Protein AF-A0A8T0E1K4-F1 (afdb_monomer)

Organism: Argiope bruennichi (NCBI:txid94029)

Secondary structure (DSSP, 8-state):
-HHHHHHHHHTT-SS--SSSSTTHHHHHHHTTS---HHHHHHHHHHHHHHHHHHHHHHHHHTTS----HHHHHHHHHHHHHHS---EEEE-TTT--EEEESS-SSGGGS-TT--GGG-B-TTSPBP-TTSPPPP-TT---S--TT-EEEEE-TTS-EEEEEE---TTT--SEEEETTEEEEEEEE-SSS-EEEEEEGGGEEETTSPP-PPTTSGGGGGG-TTHHHHHHHHHHHHHHHTS-HHHHHHHHSHHHH--S----THHHHTTT-------------------------PPP---------------S--HHHHHHHHHHHTT-HHHHHHHHHHHHTTT--TTHHHHHHHHHHS-HHHHHHHHHHHHHHHHH-GGGGGGTTHHHHHHHHHHHHHHTTTT--

Nearest PDB structures (foldseek):
  6ue6-assembly3_C  TM=8.561E-01  e=1.168E-07  Homo sapiens
  6ue6-assembly7_G  TM=8.136E-01  e=2.019E-07  Homo sapiens
  7mdn-assembly1_D  TM=8.195E-01  e=4.588E-07  Homo sapiens
  7mdn-assembly1_E  TM=8.262E-01  e=6.033E-07  Homo sapiens
  7vln-assembly3_C  TM=8.062E-01  e=7.083E-06  Homo sapiens

Radius of gyration: 28.24 Å; Cα contacts (8 Å, |Δi|>4): 412; chains: 1; bounding box: 78×49×78 Å

Structure (mmCIF, N/CA/C/O backbone):
data_AF-A0A8T0E1K4-F1
#
_entry.id   AF-A0A8T0E1K4-F1
#
loop_
_atom_site.group_PDB
_atom_site.id
_atom_site.type_symbol
_atom_site.label_atom_id
_atom_site.label_alt_id
_atom_site.label_comp_id
_atom_site.label_asym_id
_atom_site.label_entity_id
_atom_site.label_seq_id
_atom_site.pdbx_PDB_ins_code
_atom_site.Cartn_x
_atom_site.Cartn_y
_atom_site.Cartn_z
_atom_site.occupancy
_atom_site.B_iso_or_equiv
_atom_site.auth_seq_id
_atom_site.auth_comp_id
_atom_site.auth_asym_id
_atom_site.auth_atom_id
_atom_site.pdbx_PDB_model_num
ATOM 1 N N . MET A 1 1 ? 43.995 12.937 33.879 1.00 37.16 1 MET A N 1
ATOM 2 C CA . MET A 1 1 ? 43.148 11.732 33.716 1.00 37.16 1 MET A CA 1
ATOM 3 C C . MET A 1 1 ? 41.653 12.030 33.859 1.00 37.16 1 MET A C 1
ATOM 5 O O . MET A 1 1 ? 40.926 11.685 32.944 1.00 37.16 1 MET A O 1
ATOM 9 N N . ALA A 1 2 ? 41.189 12.766 34.880 1.00 37.34 2 ALA A N 1
ATOM 10 C CA . ALA A 1 2 ? 39.758 13.097 35.038 1.00 37.34 2 ALA A CA 1
ATOM 11 C C . ALA A 1 2 ? 39.136 13.941 33.895 1.00 37.34 2 ALA A C 1
ATOM 13 O O . ALA A 1 2 ? 37.982 13.732 33.535 1.00 37.34 2 ALA A O 1
ATOM 14 N N . PHE A 1 3 ? 39.899 14.843 33.265 1.00 32.06 3 PHE A N 1
ATOM 15 C CA . PHE A 1 3 ? 39.413 15.660 32.136 1.00 32.06 3 PHE A CA 1
ATOM 16 C C . PHE A 1 3 ? 39.211 14.850 30.842 1.00 32.06 3 PHE A C 1
ATOM 18 O O . PHE A 1 3 ? 38.316 15.137 30.053 1.00 32.06 3 PHE A O 1
ATOM 25 N N . HIS A 1 4 ? 40.009 13.794 30.654 1.00 34.75 4 HIS A N 1
ATOM 26 C CA . HIS A 1 4 ? 39.915 12.900 29.497 1.00 34.75 4 HIS A CA 1
ATOM 27 C C . HIS A 1 4 ? 38.721 11.941 29.633 1.00 34.75 4 HIS A C 1
ATOM 29 O O . HIS A 1 4 ? 38.053 11.639 28.650 1.00 34.75 4 HIS A O 1
ATOM 35 N N . SER A 1 5 ? 38.400 11.531 30.866 1.00 40.78 5 SER A N 1
ATOM 36 C CA . SER A 1 5 ? 37.184 10.775 31.181 1.00 40.78 5 SER A CA 1
ATOM 37 C C . SER A 1 5 ? 35.916 11.622 31.017 1.00 40.78 5 SER A C 1
ATOM 39 O O . SER A 1 5 ? 34.909 11.113 30.540 1.00 40.78 5 SER A O 1
ATOM 41 N N . LEU A 1 6 ? 35.966 12.923 31.335 1.00 38.34 6 LEU A N 1
ATOM 42 C CA . LEU A 1 6 ? 34.834 13.837 31.136 1.00 38.34 6 LEU A CA 1
ATOM 43 C C . LEU A 1 6 ? 34.570 14.123 29.645 1.00 38.34 6 LEU A C 1
ATOM 45 O O . LEU A 1 6 ? 33.418 14.160 29.224 1.00 38.34 6 LEU A O 1
ATOM 49 N N . LEU A 1 7 ? 35.624 14.259 28.831 1.00 36.53 7 LEU A N 1
ATOM 50 C CA . LEU A 1 7 ? 35.507 14.429 27.376 1.00 36.53 7 LEU A CA 1
ATOM 51 C C . LEU A 1 7 ? 34.984 13.168 26.665 1.00 36.53 7 LEU A C 1
ATOM 53 O O . LEU A 1 7 ? 34.209 13.300 25.724 1.00 36.53 7 LEU A O 1
ATOM 57 N N . LEU A 1 8 ? 35.327 11.967 27.148 1.00 38.50 8 LEU A N 1
ATOM 58 C CA . LEU A 1 8 ? 34.761 10.704 26.647 1.00 38.50 8 LEU A CA 1
ATOM 59 C C . LEU A 1 8 ? 33.277 10.539 27.005 1.00 38.50 8 LEU A C 1
ATOM 61 O O . LEU A 1 8 ? 32.507 10.021 26.204 1.00 38.50 8 LEU A O 1
ATOM 65 N N . ILE A 1 9 ? 32.853 11.024 28.177 1.00 42.34 9 ILE A N 1
ATOM 66 C CA . ILE A 1 9 ? 31.432 11.052 28.551 1.00 42.34 9 ILE A CA 1
ATOM 67 C C . ILE A 1 9 ? 30.673 12.057 27.674 1.00 42.34 9 ILE A C 1
ATOM 69 O O . ILE A 1 9 ? 29.589 11.744 27.197 1.00 42.34 9 ILE A O 1
ATOM 73 N N . ILE A 1 10 ? 31.251 13.230 27.389 1.00 39.12 10 ILE A N 1
ATOM 74 C CA . ILE A 1 10 ? 30.621 14.243 26.526 1.00 39.12 10 ILE A CA 1
ATOM 75 C C . ILE A 1 10 ? 30.566 13.787 25.058 1.00 39.12 10 ILE A C 1
ATOM 77 O O . ILE A 1 10 ? 29.562 14.042 24.400 1.00 39.12 10 ILE A O 1
ATOM 81 N N . SER A 1 11 ? 31.559 13.042 24.553 1.00 34.44 11 SER A N 1
ATOM 82 C CA . SER A 1 11 ? 31.514 12.479 23.190 1.00 34.44 11 SER A CA 1
ATOM 83 C C . SER A 1 11 ? 30.584 11.264 23.040 1.00 34.44 11 SER A C 1
ATOM 85 O O . SER A 1 11 ? 30.378 10.796 21.924 1.00 34.44 11 SER A O 1
ATOM 87 N N . HIS A 1 12 ? 30.042 10.730 24.140 1.00 36.38 12 HIS A N 1
ATOM 88 C CA . HIS A 1 12 ? 28.999 9.695 24.137 1.00 36.38 12 HIS A CA 1
ATOM 89 C C . HIS A 1 12 ? 27.598 10.250 24.416 1.00 36.38 12 HIS A C 1
ATOM 91 O O . HIS A 1 12 ? 26.616 9.519 24.306 1.00 36.38 12 HIS A O 1
ATOM 97 N N . ILE A 1 13 ? 27.480 11.549 24.708 1.00 39.28 13 ILE A N 1
ATOM 98 C CA . ILE A 1 13 ? 26.204 12.267 24.717 1.00 39.28 13 ILE A CA 1
ATOM 99 C C . ILE A 1 13 ? 25.942 12.740 23.286 1.00 39.28 13 ILE A C 1
ATOM 101 O O . ILE A 1 13 ? 25.934 13.927 22.979 1.00 39.28 13 ILE A O 1
ATOM 105 N N . ASP A 1 14 ? 25.731 11.778 22.395 1.00 37.91 14 ASP A N 1
ATOM 106 C CA . ASP A 1 14 ? 24.978 12.011 21.175 1.00 37.91 14 ASP A CA 1
ATOM 107 C C . ASP A 1 14 ? 23.870 10.956 21.123 1.00 37.91 14 ASP A C 1
ATOM 109 O O . ASP A 1 14 ? 24.116 9.752 21.119 1.00 37.91 14 ASP A O 1
ATOM 113 N N . ASN A 1 15 ? 22.631 11.444 21.195 1.00 40.44 15 ASN A N 1
ATOM 114 C CA . ASN A 1 15 ? 21.375 10.695 21.157 1.00 40.44 15 ASN A CA 1
ATOM 115 C C . ASN A 1 15 ? 21.223 9.506 22.126 1.00 40.44 15 ASN A C 1
ATOM 117 O O . ASN A 1 15 ? 21.290 8.353 21.709 1.00 40.44 15 ASN A O 1
ATOM 121 N N . LYS A 1 16 ? 20.851 9.787 23.385 1.00 36.00 16 LYS A N 1
ATOM 122 C CA . LYS A 1 16 ? 19.774 9.073 24.116 1.00 36.00 16 LYS A CA 1
ATOM 123 C C . LYS A 1 16 ? 19.529 9.707 25.488 1.00 36.00 16 LYS A C 1
ATOM 125 O O . LYS A 1 16 ? 20.295 9.566 26.434 1.00 36.00 16 LYS A O 1
ATOM 130 N N . GLN A 1 17 ? 18.437 10.452 25.552 1.00 47.03 17 GLN A N 1
ATOM 131 C CA . GLN A 1 17 ? 17.862 11.055 26.749 1.00 47.03 17 GLN A CA 1
ATOM 132 C C . GLN A 1 17 ? 17.084 10.018 27.571 1.00 47.03 17 GLN A C 1
ATOM 134 O O . GLN A 1 17 ? 16.591 9.057 26.995 1.00 47.03 17 GLN A O 1
ATOM 139 N N . LEU A 1 18 ? 16.914 10.289 28.875 1.00 38.06 18 LEU A N 1
ATOM 140 C CA . LEU A 1 18 ? 15.966 9.677 29.837 1.00 38.06 18 LE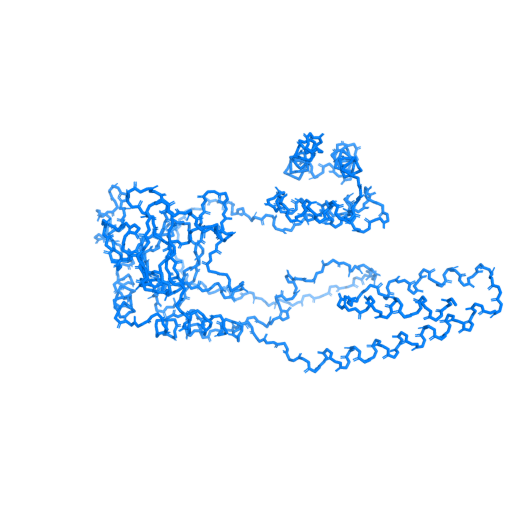U A CA 1
ATOM 141 C C . LEU A 1 18 ? 16.388 8.565 30.823 1.00 38.06 18 LEU A C 1
ATOM 143 O O . LEU A 1 18 ? 15.548 8.181 31.626 1.00 38.06 18 LEU A O 1
ATOM 147 N N . HIS A 1 19 ? 17.654 8.148 30.946 1.00 35.81 19 HIS A N 1
ATOM 148 C CA . HIS A 1 19 ? 18.043 7.206 32.031 1.00 35.81 19 HIS A CA 1
ATOM 149 C C . HIS A 1 19 ? 18.810 7.811 33.224 1.00 35.81 19 HIS A C 1
ATOM 151 O O . HIS A 1 19 ? 19.174 7.092 34.154 1.00 35.81 19 HIS A O 1
ATOM 157 N N . PHE A 1 20 ? 19.022 9.132 33.265 1.00 38.62 20 PHE A N 1
ATOM 158 C CA . PHE A 1 20 ? 19.780 9.759 34.362 1.00 38.62 20 PHE A CA 1
ATOM 159 C C . PHE A 1 20 ? 18.946 10.011 35.637 1.00 38.62 20 PHE A C 1
ATOM 161 O O . PHE A 1 20 ? 19.498 10.160 36.724 1.00 38.62 20 PHE A O 1
ATOM 168 N N . VAL A 1 21 ? 17.610 10.018 35.538 1.00 38.44 21 VAL A N 1
ATOM 169 C CA . VAL A 1 21 ? 16.721 10.393 36.658 1.00 38.44 21 VAL A CA 1
ATOM 170 C C . V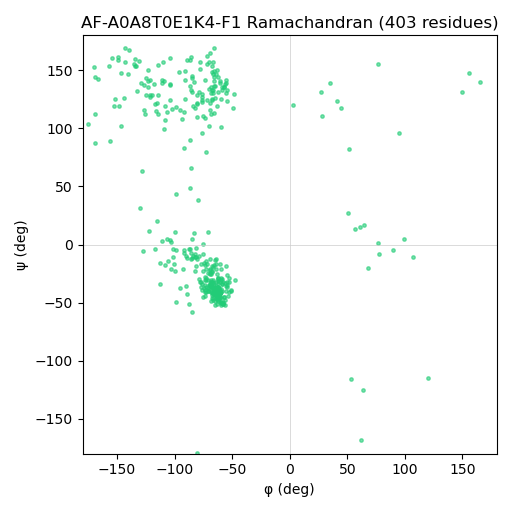AL A 1 21 ? 16.565 9.261 37.683 1.00 38.44 21 VAL A C 1
ATOM 172 O O . VAL A 1 21 ? 16.510 9.524 38.882 1.00 38.44 21 VAL A O 1
ATOM 175 N N . TYR A 1 22 ? 16.605 7.999 37.249 1.00 33.53 22 TYR A N 1
ATOM 176 C CA . TYR A 1 22 ? 16.406 6.847 38.138 1.00 33.53 22 TYR A CA 1
ATOM 177 C C . TYR A 1 22 ? 17.595 6.534 39.057 1.00 33.53 22 TYR A C 1
ATOM 179 O O . TYR A 1 22 ? 17.442 5.847 40.064 1.00 33.53 22 TYR A O 1
ATOM 187 N N . ASN A 1 23 ? 18.777 7.082 38.767 1.00 40.28 23 ASN A N 1
ATOM 188 C CA . ASN A 1 23 ? 19.958 6.830 39.586 1.00 40.28 23 ASN A CA 1
ATOM 189 C C . ASN A 1 23 ? 20.022 7.721 40.838 1.00 40.28 23 ASN A C 1
ATOM 191 O O . ASN A 1 23 ? 20.627 7.333 41.832 1.00 40.28 23 ASN A O 1
ATOM 195 N N . VAL A 1 24 ? 19.349 8.877 40.869 1.00 45.12 24 VAL A N 1
ATOM 196 C CA . VAL A 1 24 ? 19.449 9.834 41.993 1.00 45.12 24 VAL A CA 1
ATOM 197 C C . VAL A 1 24 ? 19.018 9.217 43.336 1.00 45.12 24 VAL A C 1
ATOM 199 O O . VAL A 1 24 ? 19.556 9.582 44.382 1.00 45.12 24 VAL A O 1
ATOM 202 N N . GLN A 1 25 ? 18.113 8.233 43.323 1.00 43.25 25 GLN A N 1
ATOM 203 C CA . GLN A 1 25 ? 17.665 7.541 44.534 1.00 43.25 25 GLN A CA 1
ATOM 204 C C . GLN A 1 25 ? 18.688 6.502 45.047 1.00 43.25 25 GLN A C 1
ATOM 206 O O . GLN A 1 25 ? 18.845 6.365 46.257 1.00 43.25 25 GLN A O 1
ATOM 211 N N . MET A 1 26 ? 19.455 5.856 44.157 1.00 42.22 26 MET A N 1
ATOM 212 C CA . MET A 1 26 ? 20.562 4.944 44.510 1.00 42.22 26 MET A CA 1
ATOM 213 C C . MET A 1 26 ? 21.804 5.683 45.033 1.00 42.22 26 MET A C 1
ATOM 215 O O . MET A 1 26 ? 22.534 5.180 45.890 1.00 42.22 26 MET A O 1
ATOM 219 N N . TRP A 1 27 ? 22.038 6.913 44.573 1.00 44.34 27 TRP A N 1
ATOM 220 C CA . TRP A 1 27 ? 23.153 7.729 45.066 1.00 44.34 27 TRP A CA 1
ATOM 221 C C . TRP A 1 27 ? 22.891 8.324 46.460 1.00 44.34 27 TRP A C 1
ATOM 223 O O . TRP A 1 27 ? 23.839 8.579 47.202 1.00 44.34 27 TRP A O 1
ATOM 233 N N . LYS A 1 28 ? 21.622 8.465 46.879 1.00 45.69 28 LYS A N 1
ATOM 234 C CA . LYS A 1 28 ? 21.273 8.853 48.261 1.00 45.69 28 LYS A CA 1
ATOM 235 C C . LYS A 1 28 ? 21.675 7.791 49.284 1.00 45.69 28 LYS A C 1
ATOM 237 O O . LYS A 1 28 ? 22.112 8.148 50.372 1.00 45.69 28 LYS A O 1
ATOM 242 N N . THR A 1 29 ? 21.598 6.508 48.929 1.00 47.41 29 THR A N 1
ATOM 243 C CA . THR A 1 29 ? 22.056 5.409 49.794 1.00 47.41 29 THR A CA 1
ATOM 244 C C . THR A 1 29 ? 23.581 5.325 49.890 1.00 47.41 29 THR A C 1
ATOM 246 O O . THR A 1 29 ? 24.103 5.007 50.955 1.00 47.41 29 THR A O 1
ATOM 249 N N . PHE A 1 30 ? 24.311 5.721 48.841 1.00 45.16 30 PHE A N 1
ATOM 250 C CA . PHE A 1 30 ? 25.779 5.813 48.869 1.00 45.16 30 PHE A CA 1
ATOM 251 C C . PHE A 1 30 ? 26.309 6.992 49.703 1.00 45.16 30 PHE A C 1
ATOM 253 O O . PHE A 1 30 ? 27.444 6.962 50.165 1.00 45.16 30 PHE A O 1
ATOM 260 N N . LEU A 1 31 ? 25.488 8.017 49.949 1.00 47.16 31 LEU A N 1
ATOM 261 C CA . LEU A 1 31 ? 25.841 9.175 50.779 1.00 47.16 31 LEU A CA 1
ATOM 262 C C . LEU A 1 31 ? 25.719 8.916 52.293 1.00 47.16 31 LEU A C 1
ATOM 264 O O . LEU A 1 31 ? 26.209 9.725 53.082 1.00 47.16 31 LEU A O 1
ATOM 268 N N . ILE A 1 32 ? 25.084 7.809 52.697 1.00 52.84 32 ILE A N 1
ATOM 269 C CA . ILE A 1 32 ? 24.836 7.462 54.108 1.00 52.84 32 ILE A CA 1
ATOM 270 C C . ILE A 1 32 ? 25.953 6.571 54.684 1.00 52.84 32 ILE A C 1
ATOM 272 O O . ILE A 1 32 ? 26.177 6.576 55.893 1.00 52.84 32 ILE A O 1
ATOM 276 N N . LEU A 1 33 ? 26.723 5.877 53.842 1.00 49.16 33 LEU A N 1
ATOM 277 C CA . LEU A 1 33 ? 27.880 5.083 54.265 1.00 49.16 33 LEU A CA 1
ATOM 278 C C . LEU A 1 33 ? 29.161 5.793 53.823 1.00 49.16 33 LEU A C 1
ATOM 280 O O . LEU A 1 33 ? 29.465 5.907 52.642 1.00 49.16 33 LEU A O 1
ATOM 284 N N . GLY A 1 34 ? 29.848 6.373 54.804 1.00 54.69 34 GLY A N 1
ATOM 285 C CA . GLY A 1 34 ? 30.804 7.453 54.609 1.00 54.69 34 GLY A CA 1
ATOM 286 C C . GLY A 1 34 ? 31.983 7.155 53.685 1.00 54.69 34 GLY A C 1
ATOM 287 O O . GLY A 1 34 ? 32.699 6.174 53.850 1.00 54.69 34 GLY A O 1
ATOM 288 N N . THR A 1 35 ? 32.270 8.119 52.811 1.00 50.88 35 THR A N 1
ATOM 289 C CA . THR A 1 35 ? 33.585 8.309 52.190 1.00 50.88 35 THR A CA 1
ATOM 290 C C . THR A 1 35 ? 33.861 9.806 52.016 1.00 50.88 35 THR A C 1
ATOM 292 O O . THR A 1 35 ? 33.034 10.508 51.444 1.00 50.88 35 THR A O 1
ATOM 295 N N . SER A 1 36 ? 35.009 10.258 52.541 1.00 57.66 36 SER A N 1
ATOM 296 C CA . SER A 1 36 ? 35.778 11.503 52.310 1.00 57.66 36 SER A CA 1
ATOM 297 C C . SER A 1 36 ? 35.062 12.794 51.852 1.00 57.66 36 SER A C 1
ATOM 299 O O . SER A 1 36 ? 34.375 12.843 50.835 1.00 57.66 36 SER A O 1
ATOM 301 N N . PHE A 1 37 ? 35.365 13.902 52.542 1.00 52.97 37 PHE A N 1
ATOM 302 C CA . PHE A 1 37 ? 34.911 15.279 52.271 1.00 52.97 37 PHE A CA 1
ATOM 303 C C . PHE A 1 37 ? 35.053 15.713 50.792 1.00 52.97 37 PHE A C 1
ATOM 305 O O . PHE A 1 37 ? 34.210 16.447 50.284 1.00 52.97 37 PHE A O 1
ATOM 312 N N . PHE A 1 38 ? 36.050 15.184 50.074 1.00 50.12 38 PHE A N 1
ATOM 313 C CA . PHE A 1 38 ? 36.310 15.483 48.659 1.00 50.12 38 PHE A CA 1
ATOM 314 C C . PHE A 1 38 ? 35.263 14.931 47.674 1.00 50.12 38 PHE A C 1
ATOM 316 O O . PHE A 1 38 ? 35.097 15.477 46.586 1.00 50.12 38 PHE A O 1
ATOM 323 N N . LEU A 1 39 ? 34.525 13.877 48.033 1.00 53.75 39 LEU A N 1
ATOM 324 C CA . LEU A 1 39 ? 33.498 13.302 47.155 1.00 53.75 39 LEU A CA 1
ATOM 325 C C . LEU A 1 39 ? 32.203 14.132 47.168 1.00 53.75 39 LEU A C 1
ATOM 327 O O . LEU A 1 39 ? 31.517 14.214 46.152 1.00 53.75 39 LEU A O 1
ATOM 331 N N . LYS A 1 40 ? 31.888 14.814 48.279 1.00 55.75 40 LYS A N 1
ATOM 332 C CA . LYS A 1 40 ? 30.648 15.600 48.423 1.00 55.75 40 LYS A CA 1
ATOM 333 C C . LYS A 1 40 ? 30.585 16.811 47.487 1.00 55.75 40 LYS A C 1
ATOM 335 O O . LYS A 1 40 ? 29.539 17.049 46.886 1.00 55.75 40 LYS A O 1
ATOM 340 N N . GLU A 1 41 ? 31.683 17.549 47.329 1.00 61.59 41 GLU A N 1
ATOM 341 C CA . GLU A 1 41 ? 31.726 18.694 46.406 1.00 61.59 41 GLU A CA 1
ATOM 342 C C . GLU A 1 41 ? 31.639 18.251 44.942 1.00 61.59 41 GLU A C 1
ATOM 344 O O . GLU A 1 41 ? 30.938 18.871 44.140 1.00 61.59 41 GLU A O 1
ATOM 349 N N . TYR A 1 42 ? 32.263 17.116 44.614 1.00 65.50 42 TYR A N 1
ATOM 350 C CA . TYR A 1 42 ? 32.216 16.528 43.279 1.00 65.50 42 TYR A CA 1
ATOM 351 C C . TYR A 1 42 ? 30.792 16.085 42.893 1.00 65.50 42 TYR A C 1
ATOM 353 O O . TYR A 1 42 ? 30.317 16.402 41.801 1.00 65.50 42 TYR A O 1
ATOM 361 N N . PHE A 1 43 ? 30.061 15.438 43.810 1.00 65.00 43 PHE A N 1
ATOM 362 C CA . PHE A 1 43 ? 28.659 15.065 43.581 1.00 65.00 43 PHE A CA 1
ATOM 363 C C . PHE A 1 43 ? 27.723 16.273 43.488 1.00 65.00 43 PHE A C 1
ATOM 365 O O . PHE A 1 43 ? 26.810 16.267 42.663 1.00 65.00 43 PHE A O 1
ATOM 372 N N . SER A 1 44 ? 27.967 17.322 44.278 1.00 71.50 44 SER A N 1
ATOM 373 C CA . SER A 1 44 ? 27.199 18.571 44.206 1.00 71.50 44 SER A CA 1
ATOM 374 C C . SER A 1 44 ? 27.344 19.249 42.838 1.00 71.50 44 SER A C 1
ATOM 376 O O . SER A 1 44 ? 26.347 19.605 42.207 1.00 71.50 44 SER A O 1
ATOM 378 N N . ALA A 1 45 ? 28.574 19.343 42.321 1.00 74.62 45 ALA A N 1
ATOM 379 C CA . ALA A 1 45 ? 28.843 19.930 41.011 1.00 74.62 45 ALA A CA 1
ATOM 380 C C . ALA A 1 45 ? 28.184 19.139 39.866 1.00 74.62 45 ALA A C 1
ATOM 382 O O . ALA A 1 45 ? 27.570 19.737 38.981 1.00 74.62 45 ALA A O 1
ATOM 383 N N . ILE A 1 46 ? 28.244 17.802 39.907 1.00 72.81 46 ILE A N 1
ATOM 384 C CA . ILE A 1 46 ? 27.568 16.937 38.924 1.00 72.81 46 ILE A CA 1
ATOM 385 C C . ILE A 1 46 ? 26.049 17.122 38.990 1.00 72.81 46 ILE A C 1
ATOM 387 O O . ILE A 1 46 ? 25.396 17.218 37.950 1.00 72.81 46 ILE A O 1
ATOM 391 N N . TRP A 1 47 ? 25.480 17.216 40.194 1.00 76.81 47 TRP A N 1
ATOM 392 C CA . TRP A 1 47 ? 24.043 17.406 40.383 1.00 76.81 47 TRP A CA 1
ATOM 393 C C . TRP A 1 47 ? 23.556 18.745 39.812 1.00 76.81 47 TRP A C 1
ATOM 395 O O . TRP A 1 47 ? 22.582 18.768 39.059 1.00 76.81 47 TRP A O 1
ATOM 405 N N . LEU A 1 48 ? 24.269 19.844 40.078 1.00 81.25 48 LEU A N 1
ATOM 406 C CA . LEU A 1 48 ? 23.976 21.162 39.500 1.00 81.25 48 LEU A CA 1
ATOM 407 C C . LEU A 1 48 ? 24.095 21.166 37.970 1.00 81.25 48 LEU A C 1
ATOM 409 O O . LEU A 1 48 ? 23.222 21.707 37.289 1.00 81.25 48 LEU A O 1
ATOM 413 N N . LEU A 1 49 ? 25.125 20.517 37.418 1.00 75.69 49 LEU A N 1
ATOM 414 C CA . LEU A 1 49 ? 25.288 20.390 35.969 1.00 75.69 49 LEU A CA 1
ATOM 415 C C . LEU A 1 49 ? 24.110 19.623 35.343 1.00 75.69 49 LEU A C 1
ATOM 417 O O . LEU A 1 49 ? 23.564 20.046 34.325 1.00 75.69 49 LEU A O 1
ATOM 421 N N . CYS A 1 50 ? 23.661 18.543 35.991 1.00 68.56 50 CYS A N 1
ATOM 422 C CA . CYS A 1 50 ? 22.509 17.761 35.544 1.00 68.56 50 CYS A CA 1
ATOM 423 C C . CYS A 1 50 ? 21.209 18.571 35.574 1.00 68.56 50 CYS A C 1
ATOM 425 O O . CYS A 1 50 ? 20.430 18.488 34.629 1.00 68.56 50 CYS A O 1
ATOM 427 N N . GLN A 1 51 ? 20.987 19.396 36.603 1.00 78.75 51 GLN A N 1
ATOM 428 C CA . GLN A 1 51 ? 19.814 20.278 36.677 1.00 78.75 51 GLN A CA 1
ATOM 429 C C . GLN A 1 51 ? 19.789 21.304 35.533 1.00 78.75 51 GLN A C 1
ATOM 431 O O . GLN A 1 51 ? 18.748 21.525 34.914 1.00 78.75 51 GLN A O 1
ATOM 436 N N . VAL A 1 52 ? 20.940 21.896 35.200 1.00 81.69 52 VAL A N 1
ATOM 437 C CA . VAL A 1 52 ? 21.057 22.858 34.089 1.00 81.69 52 VAL A CA 1
ATOM 438 C C . VAL A 1 52 ? 20.815 22.184 32.735 1.00 81.69 52 VAL A C 1
ATOM 440 O O . VAL A 1 52 ? 20.116 22.740 31.883 1.00 81.69 52 VAL A O 1
ATOM 443 N N . ILE A 1 53 ? 21.355 20.978 32.545 1.00 72.31 53 ILE A N 1
ATOM 444 C CA . ILE A 1 53 ? 21.169 20.182 31.328 1.00 72.31 53 ILE A CA 1
ATOM 445 C C . ILE A 1 53 ? 19.694 19.785 31.170 1.00 72.31 53 ILE A C 1
ATOM 447 O O . ILE A 1 53 ? 19.111 20.054 30.121 1.00 72.31 53 ILE A O 1
ATOM 451 N N . LEU A 1 54 ? 19.058 19.256 32.222 1.00 69.38 54 LEU A N 1
ATOM 452 C CA . LEU A 1 54 ? 17.636 18.894 32.220 1.00 69.38 54 LEU A CA 1
ATOM 453 C C . LEU A 1 54 ? 16.744 20.092 31.880 1.00 69.38 54 LEU A C 1
ATOM 455 O O . LEU A 1 54 ? 15.875 19.988 31.014 1.00 69.38 54 LEU A O 1
ATOM 459 N N . LYS A 1 55 ? 17.004 21.256 32.488 1.00 74.06 55 LYS A N 1
ATOM 460 C CA . LYS A 1 55 ? 16.250 22.482 32.206 1.00 74.06 55 LYS A CA 1
ATOM 461 C C . LYS A 1 55 ? 16.357 22.886 30.732 1.00 74.06 55 LYS A C 1
ATOM 463 O O . LYS A 1 55 ? 15.334 23.062 30.070 1.00 74.06 55 LYS A O 1
ATOM 468 N N . ARG A 1 56 ? 17.570 22.932 30.169 1.00 64.69 56 ARG A N 1
ATOM 469 C CA . ARG A 1 56 ? 17.758 23.241 28.739 1.00 64.69 56 ARG A CA 1
ATOM 470 C C . ARG A 1 56 ? 17.095 22.219 27.817 1.00 64.69 56 ARG A C 1
ATOM 472 O O . ARG A 1 56 ? 16.545 22.596 26.789 1.00 64.69 56 ARG A O 1
ATOM 479 N N . MET A 1 57 ? 17.119 20.941 28.176 1.00 55.09 57 MET A N 1
ATOM 480 C CA . MET A 1 57 ? 16.490 19.881 27.386 1.00 55.09 57 MET A CA 1
ATOM 481 C C . MET A 1 57 ? 14.961 20.014 27.363 1.00 55.09 57 MET A C 1
ATOM 483 O O . MET A 1 57 ? 14.353 19.857 26.304 1.00 55.09 57 MET A O 1
ATOM 487 N N . THR A 1 58 ? 14.340 20.391 28.486 1.00 56.28 58 THR A N 1
ATOM 488 C CA . THR A 1 58 ? 12.895 20.678 28.531 1.00 56.28 58 THR A CA 1
ATOM 489 C C . THR A 1 58 ? 12.514 21.908 27.704 1.00 56.28 58 THR A C 1
ATOM 491 O O . THR A 1 58 ? 11.533 21.865 26.964 1.00 56.28 58 THR A O 1
ATOM 494 N N . GLU A 1 59 ? 13.329 22.965 27.739 1.00 61.31 59 GLU A N 1
ATOM 495 C CA . GLU A 1 59 ? 13.127 24.179 26.937 1.00 61.31 59 GLU A CA 1
ATOM 496 C C . GLU A 1 59 ? 13.288 23.924 25.425 1.00 61.31 59 GLU A C 1
ATOM 498 O O . GLU A 1 59 ? 12.639 24.586 24.614 1.00 61.31 59 GLU A O 1
ATOM 503 N N . ILE A 1 60 ? 14.134 22.967 25.025 1.00 56.41 60 ILE A N 1
ATOM 504 C CA . ILE A 1 60 ? 14.303 22.547 23.624 1.00 56.41 60 ILE A CA 1
ATOM 505 C C . ILE A 1 60 ? 13.119 21.682 23.165 1.00 56.41 60 ILE A C 1
ATOM 507 O O . ILE A 1 60 ? 12.566 21.938 22.097 1.00 56.41 60 ILE A O 1
ATOM 511 N N . ASN A 1 61 ? 12.677 20.712 23.972 1.00 51.53 61 ASN A N 1
ATOM 512 C CA . ASN A 1 61 ? 11.539 19.849 23.631 1.00 51.53 61 ASN A CA 1
ATOM 513 C C . ASN A 1 61 ? 10.217 20.621 23.519 1.00 51.53 61 ASN A C 1
ATOM 515 O O . ASN A 1 61 ? 9.413 20.329 22.639 1.00 51.53 61 ASN A O 1
ATOM 519 N N . GLN A 1 62 ? 10.007 21.651 24.343 1.00 50.44 62 GLN A N 1
ATOM 520 C CA . GLN A 1 62 ? 8.829 22.523 24.240 1.00 50.44 62 GLN A CA 1
ATOM 521 C C . GLN A 1 62 ? 8.801 23.366 22.953 1.00 50.44 62 GLN A C 1
ATOM 523 O O . GLN A 1 62 ? 7.740 23.845 22.560 1.00 50.44 62 GLN A O 1
ATOM 528 N N . LYS A 1 63 ? 9.945 23.544 22.276 1.00 46.47 63 LYS A N 1
ATOM 529 C CA . LYS A 1 63 ? 10.050 24.326 21.034 1.00 46.47 63 LYS A CA 1
ATOM 530 C C . LYS A 1 63 ? 9.810 23.508 19.761 1.00 46.47 63 LYS A C 1
ATOM 532 O O . LYS A 1 63 ? 9.652 24.114 18.703 1.00 46.47 63 LYS A O 1
ATOM 537 N N . ILE A 1 64 ? 9.774 22.173 19.826 1.00 45.72 64 ILE A N 1
ATOM 538 C CA . ILE A 1 64 ? 9.527 21.311 18.659 1.00 45.72 64 ILE A CA 1
ATOM 539 C C . ILE A 1 64 ? 8.021 20.998 18.588 1.00 45.72 64 ILE A C 1
ATOM 541 O O . ILE A 1 64 ? 7.521 20.230 19.409 1.00 45.72 64 ILE A O 1
ATOM 545 N N . PRO A 1 65 ? 7.261 21.561 17.631 1.00 47.53 65 PRO A N 1
ATOM 546 C CA . PRO A 1 65 ? 5.831 21.284 17.525 1.00 47.53 65 PRO A CA 1
ATOM 547 C C . PRO A 1 65 ? 5.585 19.822 17.115 1.00 47.53 65 PRO A C 1
ATOM 549 O O . PRO A 1 65 ? 6.069 19.369 16.073 1.00 47.53 65 PRO A O 1
ATOM 552 N N . LYS A 1 66 ? 4.806 19.083 17.918 1.00 53.31 66 LYS A N 1
ATOM 553 C CA . LYS A 1 66 ? 4.328 17.731 17.582 1.00 53.31 66 LYS A CA 1
ATOM 554 C C . LYS A 1 66 ? 3.370 17.828 16.387 1.00 53.31 66 LYS A C 1
ATOM 556 O O . LYS A 1 66 ? 2.305 18.430 16.496 1.00 53.31 66 LYS A O 1
ATOM 561 N N . LYS A 1 67 ? 3.760 17.278 15.232 1.00 62.00 67 LYS A N 1
ATOM 562 C CA . LYS A 1 67 ? 2.936 17.280 14.004 1.00 62.00 67 LYS A CA 1
ATOM 563 C C . LYS A 1 67 ? 1.680 16.443 14.214 1.00 62.00 67 LYS A C 1
ATOM 565 O O . LYS A 1 67 ? 1.762 15.424 14.880 1.00 62.00 67 LYS A O 1
ATOM 570 N N . SER A 1 68 ? 0.539 16.823 13.645 1.00 78.94 68 SER A N 1
ATOM 571 C CA . SER A 1 68 ? -0.696 16.020 13.743 1.00 78.94 68 SER A CA 1
ATOM 572 C C . SER A 1 68 ? -0.629 14.737 12.889 1.00 78.94 68 SER A C 1
ATOM 574 O O . SER A 1 68 ? 0.071 14.700 11.875 1.00 78.94 68 SER A O 1
ATOM 576 N N . SER A 1 69 ? -1.390 13.684 13.233 1.00 82.12 69 SER A N 1
ATOM 577 C CA . SER A 1 69 ? -1.466 12.440 12.429 1.00 82.12 69 SER A CA 1
ATOM 578 C C . SER A 1 69 ? -1.871 12.728 10.982 1.00 82.12 69 SER A C 1
ATOM 580 O O . SER A 1 69 ? -1.330 12.166 10.033 1.00 82.12 69 SER A O 1
ATOM 582 N N . ARG A 1 70 ? -2.744 13.724 10.808 1.00 87.38 70 ARG A N 1
ATOM 583 C CA . ARG A 1 70 ? -3.142 14.240 9.502 1.00 87.38 70 ARG A CA 1
ATOM 584 C C . ARG A 1 70 ? -1.971 14.841 8.718 1.00 87.38 70 ARG A C 1
ATOM 586 O O . ARG A 1 70 ? -1.845 14.599 7.522 1.00 87.38 70 ARG A O 1
ATOM 593 N N . GLU A 1 71 ? -1.120 15.645 9.354 1.00 87.56 71 GLU A N 1
ATOM 594 C CA . GLU A 1 71 ? 0.070 16.222 8.709 1.00 87.56 71 GLU A CA 1
ATOM 595 C C . GLU A 1 71 ? 1.087 15.160 8.306 1.00 87.56 71 GLU A C 1
ATOM 597 O O . GLU A 1 71 ? 1.703 15.275 7.242 1.00 87.56 71 GLU A O 1
ATOM 602 N N . ARG A 1 72 ? 1.246 14.131 9.143 1.00 87.25 72 ARG A N 1
ATOM 603 C CA . ARG A 1 72 ? 2.095 12.970 8.870 1.00 87.25 72 ARG A CA 1
ATOM 604 C C . ARG A 1 72 ? 1.630 12.256 7.600 1.00 87.25 72 ARG A C 1
ATOM 6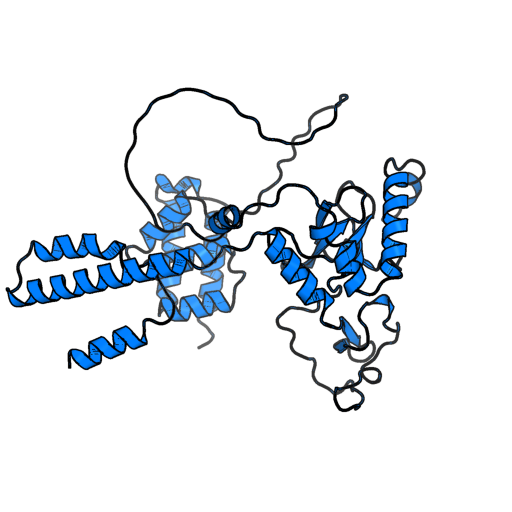06 O O . ARG A 1 72 ? 2.398 12.150 6.644 1.00 87.25 72 ARG A O 1
ATOM 613 N N . HIS A 1 73 ? 0.335 11.968 7.519 1.00 88.94 73 HIS A N 1
ATOM 614 C CA . HIS A 1 73 ? -0.261 11.334 6.351 1.00 88.94 73 HIS A CA 1
ATOM 615 C C . HIS A 1 73 ? -0.225 12.221 5.095 1.00 88.94 73 HIS A C 1
ATOM 617 O O . HIS A 1 73 ? 0.041 11.761 3.987 1.00 88.94 73 HIS A O 1
ATOM 623 N N . LEU A 1 74 ? -0.407 13.540 5.243 1.00 92.25 74 LEU A N 1
ATOM 624 C CA . LEU A 1 74 ? -0.203 14.487 4.140 1.00 92.25 74 LEU A CA 1
ATOM 625 C C . LEU A 1 74 ? 1.245 14.478 3.638 1.00 92.25 74 LEU A C 1
ATOM 627 O O . LEU A 1 74 ? 1.484 14.657 2.445 1.00 92.25 74 LEU A O 1
ATOM 631 N N . LYS A 1 75 ? 2.229 14.311 4.528 1.00 90.62 75 LYS A N 1
ATOM 632 C CA . LYS A 1 75 ? 3.637 14.168 4.140 1.00 90.62 75 LYS A CA 1
ATOM 633 C C . LYS A 1 75 ? 3.861 12.853 3.392 1.00 90.62 75 LYS A C 1
ATOM 635 O O . LYS A 1 75 ? 4.530 12.886 2.363 1.00 90.62 75 LYS A O 1
ATOM 640 N N . TRP A 1 76 ? 3.278 11.751 3.865 1.00 92.12 76 TRP A N 1
ATOM 641 C CA . TRP A 1 76 ? 3.317 10.450 3.193 1.00 92.12 76 TRP A CA 1
ATOM 642 C C . TRP A 1 76 ? 2.773 10.540 1.762 1.00 92.12 76 TRP A C 1
ATOM 644 O O . TRP A 1 76 ? 3.479 10.227 0.806 1.00 92.12 76 TRP A O 1
ATOM 654 N N . MET A 1 77 ? 1.575 11.107 1.604 1.00 93.56 77 MET A N 1
ATOM 655 C CA . MET A 1 77 ? 0.929 11.316 0.305 1.00 93.56 77 MET A CA 1
ATOM 656 C C . MET A 1 77 ? 1.820 12.134 -0.637 1.00 93.56 77 MET A C 1
ATOM 658 O O . MET A 1 77 ? 2.052 11.739 -1.778 1.00 93.56 77 MET A O 1
ATOM 662 N N . ARG A 1 78 ? 2.381 13.257 -0.160 1.00 92.25 78 ARG A N 1
ATOM 663 C CA . ARG A 1 78 ? 3.290 14.087 -0.972 1.00 92.25 78 ARG A CA 1
ATOM 664 C C . ARG A 1 78 ? 4.554 13.330 -1.372 1.00 92.25 78 ARG A C 1
ATOM 666 O O . ARG A 1 78 ? 5.037 13.521 -2.484 1.00 92.25 78 ARG A O 1
ATOM 673 N N . TYR A 1 79 ? 5.100 12.503 -0.483 1.00 90.56 79 TYR A N 1
ATOM 674 C CA . TYR A 1 79 ? 6.286 11.702 -0.770 1.00 90.56 79 TYR A CA 1
ATOM 675 C C . TYR A 1 79 ? 6.004 10.714 -1.904 1.00 90.56 79 TYR A C 1
ATOM 677 O O . TYR A 1 79 ? 6.713 10.734 -2.910 1.00 90.56 79 TYR A O 1
ATOM 685 N N . TYR A 1 80 ? 4.923 9.939 -1.791 1.00 89.62 80 TYR A N 1
ATOM 686 C CA . TYR A 1 80 ? 4.574 8.943 -2.801 1.00 89.62 80 TYR A CA 1
ATOM 687 C C . TYR A 1 80 ? 4.043 9.542 -4.111 1.00 89.62 80 TYR A C 1
ATOM 689 O O . TYR A 1 80 ? 4.294 8.997 -5.177 1.00 89.62 80 TYR A O 1
ATOM 697 N N . GLY A 1 81 ? 3.400 10.711 -4.066 1.00 89.62 81 GLY A N 1
ATOM 698 C CA . GLY A 1 81 ? 2.942 11.420 -5.264 1.00 89.62 81 GLY A CA 1
ATOM 699 C C . GLY A 1 81 ? 4.010 12.260 -5.975 1.00 89.62 81 GLY A C 1
ATOM 700 O O . GLY A 1 81 ? 3.746 12.769 -7.060 1.00 89.62 81 GLY A O 1
ATOM 701 N N . SER A 1 82 ? 5.193 12.474 -5.385 1.00 87.88 82 SER A N 1
ATOM 702 C CA . SER A 1 82 ? 6.254 13.311 -5.988 1.00 87.88 82 SER A CA 1
ATOM 703 C C . SER A 1 82 ? 7.373 12.522 -6.657 1.00 87.88 82 SER A C 1
ATOM 705 O O . SER A 1 82 ? 8.195 13.113 -7.356 1.00 87.88 82 SER A O 1
ATOM 707 N N . LYS A 1 83 ? 7.418 11.206 -6.450 1.00 84.44 83 LYS A N 1
ATOM 708 C CA . LYS A 1 83 ? 8.468 10.334 -6.969 1.00 84.44 83 LYS A CA 1
ATOM 709 C C . LYS A 1 83 ? 7.858 9.227 -7.810 1.00 84.44 83 LYS A C 1
ATOM 711 O O . LYS A 1 83 ? 6.755 8.768 -7.540 1.00 84.44 83 LYS A O 1
ATOM 716 N N . ASN A 1 84 ? 8.620 8.770 -8.794 1.00 82.00 84 ASN A N 1
ATOM 717 C CA . ASN A 1 84 ? 8.333 7.524 -9.480 1.00 82.00 84 ASN A CA 1
ATOM 718 C C . ASN A 1 84 ? 9.086 6.395 -8.766 1.00 82.00 84 ASN A C 1
ATOM 720 O O . ASN A 1 84 ? 10.316 6.387 -8.748 1.00 82.00 84 ASN A O 1
ATOM 724 N N . PHE A 1 85 ? 8.351 5.473 -8.150 1.00 80.62 85 PHE A N 1
ATOM 725 C CA . PHE A 1 85 ? 8.937 4.311 -7.476 1.00 80.62 85 PHE A CA 1
ATOM 726 C C . PHE A 1 85 ? 9.178 3.146 -8.437 1.00 80.62 85 PHE A C 1
ATOM 728 O O . PHE A 1 85 ? 9.913 2.223 -8.082 1.00 80.62 85 PHE A O 1
ATOM 735 N N . GLY A 1 86 ? 8.614 3.219 -9.647 1.00 81.56 86 GLY A N 1
ATOM 736 C CA . GLY A 1 86 ? 8.545 2.107 -10.578 1.00 81.56 86 GLY A CA 1
ATOM 737 C C . GLY A 1 86 ? 7.752 0.933 -10.019 1.00 81.56 86 GLY A C 1
ATOM 738 O O . GLY A 1 86 ? 7.111 1.025 -8.971 1.00 81.56 86 GLY A O 1
ATOM 739 N N . ILE A 1 87 ? 7.858 -0.193 -10.707 1.00 82.00 87 ILE A N 1
ATOM 740 C CA . ILE A 1 87 ? 7.322 -1.479 -10.263 1.00 82.00 87 ILE A CA 1
ATOM 741 C C . ILE A 1 87 ? 8.361 -2.575 -10.467 1.00 82.00 87 ILE A C 1
ATOM 743 O O . ILE A 1 87 ? 9.239 -2.471 -11.330 1.00 82.00 87 ILE A O 1
ATOM 747 N N . PHE A 1 88 ? 8.269 -3.627 -9.661 1.00 86.00 88 PHE A N 1
ATOM 748 C CA . PHE A 1 88 ? 9.038 -4.843 -9.883 1.00 86.00 88 PHE A CA 1
ATOM 749 C C . PHE A 1 88 ? 8.287 -5.741 -10.863 1.00 86.00 88 PHE A C 1
ATOM 751 O O . PHE A 1 88 ? 7.091 -5.970 -10.712 1.00 86.00 88 PHE A O 1
ATOM 758 N N . ILE A 1 89 ? 8.995 -6.232 -11.875 1.00 87.06 89 ILE A N 1
ATOM 759 C CA . ILE A 1 89 ? 8.440 -7.055 -12.948 1.00 87.06 89 ILE A CA 1
ATOM 760 C C . ILE A 1 89 ? 9.240 -8.352 -13.021 1.00 87.06 89 ILE A C 1
ATOM 762 O O . ILE A 1 89 ? 10.472 -8.322 -13.095 1.00 87.06 89 ILE A O 1
ATOM 766 N N . GLU A 1 90 ? 8.549 -9.490 -13.008 1.00 89.50 90 GLU A N 1
ATOM 767 C CA . GLU A 1 90 ? 9.169 -10.794 -13.233 1.00 89.50 90 GLU A CA 1
ATOM 768 C C . GLU A 1 90 ? 9.463 -10.976 -14.729 1.00 89.50 90 GLU A C 1
ATOM 770 O O . GLU A 1 90 ? 8.576 -10.900 -15.579 1.00 89.50 90 GLU A O 1
ATOM 775 N N . CYS A 1 91 ? 10.722 -11.246 -15.070 1.00 92.50 91 CYS A N 1
ATOM 776 C CA . CYS A 1 91 ? 11.105 -11.564 -16.437 1.00 92.50 91 CYS A CA 1
ATOM 777 C C . CYS A 1 91 ? 10.509 -12.909 -16.872 1.00 92.50 91 CYS A C 1
ATOM 779 O O . CYS A 1 91 ? 10.795 -13.953 -16.281 1.00 92.50 91 CYS A O 1
ATOM 781 N N . THR A 1 92 ? 9.776 -12.919 -17.984 1.00 95.00 92 THR A N 1
ATOM 782 C CA . THR A 1 92 ? 9.163 -14.142 -18.527 1.00 95.00 92 THR A CA 1
ATOM 783 C C . THR A 1 92 ? 10.177 -15.219 -18.929 1.00 95.00 92 THR A C 1
ATOM 785 O O . THR A 1 92 ? 9.864 -16.405 -18.827 1.00 95.00 92 THR A O 1
ATOM 788 N N . LYS A 1 93 ? 11.400 -14.826 -19.320 1.00 94.19 93 LYS A N 1
ATOM 789 C CA . LYS A 1 93 ? 12.472 -15.732 -19.770 1.00 94.19 93 LYS A CA 1
ATOM 790 C C . LYS A 1 93 ? 13.291 -16.318 -18.623 1.00 94.19 93 LYS A C 1
ATOM 792 O O . LYS A 1 93 ? 13.398 -17.533 -18.506 1.00 94.19 93 LYS A O 1
ATOM 797 N N . CYS A 1 94 ? 13.902 -15.466 -17.798 1.00 94.00 94 CYS A N 1
ATOM 798 C CA . CYS A 1 94 ? 14.832 -15.910 -16.753 1.00 94.00 94 CYS A CA 1
ATOM 799 C C . CYS A 1 94 ? 14.220 -16.001 -15.354 1.00 94.00 94 CYS A C 1
ATOM 801 O O . CYS A 1 94 ? 14.923 -16.423 -14.441 1.00 94.00 94 CYS A O 1
ATOM 803 N N . LYS A 1 95 ? 12.953 -15.596 -15.177 1.00 91.69 95 LYS A N 1
ATOM 804 C CA . LYS A 1 95 ? 12.238 -15.607 -13.889 1.00 91.69 95 LYS A CA 1
ATOM 805 C C . LYS A 1 95 ? 12.863 -14.745 -12.791 1.00 91.69 95 LYS A C 1
ATOM 807 O O . LYS A 1 95 ? 12.489 -14.870 -11.634 1.00 91.69 95 LYS A O 1
ATOM 812 N N . LYS A 1 96 ? 13.779 -13.845 -13.163 1.00 90.69 96 LYS A N 1
ATOM 813 C CA . LYS A 1 96 ? 14.343 -12.847 -12.253 1.00 90.69 96 LYS A CA 1
ATOM 814 C C . LYS A 1 96 ? 13.449 -11.619 -12.174 1.00 90.69 96 LYS A C 1
ATOM 816 O O . LYS A 1 96 ? 12.906 -11.188 -13.196 1.00 90.69 96 LYS A O 1
ATOM 821 N N . TRP A 1 97 ? 13.372 -11.016 -10.998 1.00 89.75 97 TRP A N 1
ATOM 822 C CA . TRP A 1 97 ? 12.674 -9.753 -10.782 1.00 89.75 97 TRP A CA 1
ATOM 823 C C . TRP A 1 97 ? 13.551 -8.559 -11.155 1.00 89.75 97 TRP A C 1
ATOM 825 O O . TRP A 1 97 ? 14.761 -8.532 -10.917 1.00 89.75 97 TRP A O 1
ATOM 835 N N . ARG A 1 98 ? 12.932 -7.558 -11.785 1.00 89.12 98 ARG A N 1
ATOM 836 C CA . ARG A 1 98 ? 13.590 -6.334 -12.252 1.00 89.12 98 ARG A CA 1
ATOM 837 C C . ARG A 1 98 ? 12.782 -5.122 -11.841 1.00 89.12 98 ARG A C 1
ATOM 839 O O . ARG A 1 98 ? 11.579 -5.084 -12.089 1.00 89.12 98 ARG A O 1
ATOM 846 N N . LYS A 1 99 ? 13.432 -4.111 -11.271 1.00 87.81 99 LYS A N 1
ATOM 847 C CA . LYS A 1 99 ? 12.777 -2.833 -11.010 1.00 87.81 99 LYS A CA 1
ATOM 848 C C . LYS A 1 99 ? 12.746 -2.006 -12.290 1.00 87.81 99 LYS A C 1
ATOM 850 O O . LYS A 1 99 ? 13.787 -1.696 -12.858 1.00 87.81 99 LYS A O 1
ATOM 855 N N . SER A 1 100 ? 11.558 -1.629 -12.749 1.00 87.12 100 SER A N 1
ATOM 856 C CA . SER A 1 100 ? 11.390 -0.754 -13.907 1.00 87.12 100 SER A CA 1
ATOM 857 C C . SER A 1 100 ? 10.756 0.564 -13.493 1.00 87.12 100 SER A C 1
ATOM 859 O O . SER A 1 100 ? 9.642 0.580 -12.984 1.00 87.12 100 SER A O 1
ATOM 861 N N . LEU A 1 101 ? 11.443 1.678 -13.763 1.00 86.88 101 LEU A N 1
ATOM 862 C CA . LEU A 1 101 ? 10.880 3.029 -13.626 1.00 86.88 101 LEU A CA 1
ATOM 863 C C . LEU A 1 101 ? 10.049 3.445 -14.851 1.00 86.88 101 LEU A C 1
ATOM 865 O O . LEU A 1 101 ? 9.411 4.493 -14.834 1.00 86.88 101 LEU A O 1
ATOM 869 N N . LYS A 1 102 ? 10.069 2.654 -15.930 1.00 88.06 102 LYS A N 1
ATOM 870 C CA . LYS A 1 102 ? 9.306 2.945 -17.152 1.00 88.06 102 LYS A CA 1
ATOM 871 C C . LYS A 1 102 ? 7.804 2.784 -16.931 1.00 88.06 102 LYS A C 1
ATOM 873 O O . LYS A 1 102 ? 7.023 3.506 -17.542 1.00 88.06 102 LYS A O 1
ATOM 878 N N . TYR A 1 103 ? 7.435 1.828 -16.092 1.00 86.19 103 TYR A N 1
ATOM 879 C CA . TYR A 1 103 ? 6.058 1.509 -15.765 1.00 86.19 103 TYR A CA 1
ATOM 880 C C . TYR A 1 103 ? 5.799 1.904 -14.323 1.00 86.19 103 TYR A C 1
ATOM 882 O O . TYR A 1 103 ? 6.660 1.748 -13.455 1.00 86.19 103 TYR A O 1
ATOM 890 N N . SER A 1 104 ? 4.613 2.431 -14.089 1.00 80.81 104 SER A N 1
ATOM 891 C CA . SER A 1 104 ? 4.149 2.820 -12.766 1.00 80.81 104 SER A CA 1
ATOM 892 C C . SER A 1 104 ? 3.064 1.883 -12.245 1.00 80.81 104 SER A C 1
ATOM 894 O O . SER A 1 104 ? 2.834 1.822 -11.039 1.00 80.81 104 SER A O 1
ATOM 896 N N . GLU A 1 105 ? 2.443 1.110 -13.142 1.00 79.38 105 GLU A N 1
ATOM 897 C CA . GLU A 1 105 ? 1.372 0.176 -12.816 1.00 79.38 105 GLU A CA 1
ATOM 898 C C . GLU A 1 105 ? 1.491 -1.132 -13.602 1.00 79.38 105 GLU A C 1
ATOM 900 O O . GLU A 1 105 ? 1.895 -1.153 -14.764 1.00 79.38 105 GLU A O 1
ATOM 905 N N . SER A 1 106 ? 1.083 -2.238 -12.978 1.00 80.50 106 SER A N 1
ATOM 906 C CA . SER A 1 106 ? 1.250 -3.590 -13.529 1.00 80.50 106 SER A CA 1
ATOM 907 C C . SER A 1 106 ? 0.549 -3.791 -14.875 1.00 80.50 106 SER A C 1
ATOM 909 O O . SER A 1 106 ? 1.039 -4.532 -15.716 1.00 80.50 106 SER A O 1
ATOM 911 N N . HIS A 1 107 ? -0.566 -3.098 -15.120 1.00 80.62 107 HIS A N 1
ATOM 912 C CA . HIS A 1 107 ? -1.317 -3.208 -16.375 1.00 80.62 107 HIS A CA 1
ATOM 913 C C . HIS A 1 107 ? -0.636 -2.520 -17.571 1.00 80.62 107 HIS A C 1
ATOM 915 O O . HIS A 1 107 ? -0.991 -2.790 -18.716 1.00 80.62 107 HIS A O 1
ATOM 921 N N . GLU A 1 108 ? 0.318 -1.618 -17.322 1.00 85.75 108 GLU A N 1
ATOM 922 C CA . GLU A 1 108 ? 1.121 -0.977 -18.369 1.00 85.75 108 GLU A CA 1
ATOM 923 C C . GLU A 1 108 ? 2.216 -1.924 -18.886 1.00 85.75 108 GLU A C 1
ATOM 925 O O . GLU A 1 108 ? 2.801 -1.695 -19.949 1.00 85.75 108 GLU A O 1
ATOM 930 N N . VAL A 1 109 ? 2.508 -2.985 -18.126 1.00 87.88 109 VAL A N 1
ATOM 931 C CA . VAL A 1 109 ? 3.550 -3.957 -18.435 1.00 87.88 109 VAL A CA 1
ATOM 932 C C . VAL A 1 109 ? 3.071 -4.900 -19.540 1.00 87.88 109 VAL A C 1
ATOM 934 O O . VAL A 1 109 ? 2.025 -5.537 -19.404 1.00 87.88 109 VAL A O 1
ATOM 937 N N . PRO A 1 110 ? 3.840 -5.054 -20.632 1.00 91.00 110 PRO A N 1
ATOM 938 C CA . PRO A 1 110 ? 3.573 -6.071 -21.641 1.00 91.00 110 PRO A CA 1
ATOM 939 C C . PRO A 1 110 ? 3.503 -7.480 -21.035 1.00 91.00 110 PRO A C 1
ATOM 941 O O . PRO A 1 110 ? 4.350 -7.848 -20.228 1.00 91.00 110 PRO A O 1
ATOM 944 N N . MET A 1 111 ? 2.558 -8.310 -21.483 1.00 87.44 111 MET A N 1
ATOM 945 C CA . MET A 1 111 ? 2.429 -9.691 -20.983 1.00 87.44 111 MET A CA 1
ATOM 946 C C . MET A 1 111 ? 3.702 -10.527 -21.201 1.00 87.44 111 MET A C 1
ATOM 948 O O . MET A 1 111 ? 4.047 -11.361 -20.370 1.00 87.44 111 MET A O 1
ATOM 952 N N . GLU A 1 112 ? 4.422 -10.285 -22.298 1.00 92.06 112 GLU A N 1
ATOM 953 C CA . GLU A 1 112 ? 5.693 -10.942 -22.627 1.00 92.06 112 GLU A CA 1
ATOM 954 C C . GLU A 1 112 ? 6.897 -10.064 -22.260 1.00 92.06 112 GLU A C 1
ATOM 956 O O . GLU A 1 112 ? 7.841 -9.904 -23.035 1.00 92.06 112 GLU A O 1
ATOM 961 N N . TRP A 1 113 ? 6.859 -9.433 -21.083 1.00 94.12 113 TRP A N 1
ATOM 962 C CA . TRP A 1 113 ? 7.972 -8.607 -20.631 1.00 94.12 113 TRP A CA 1
ATOM 963 C C . TRP A 1 113 ? 9.216 -9.457 -20.332 1.00 94.12 113 TRP A C 1
ATOM 965 O O . TRP A 1 113 ? 9.152 -10.488 -19.653 1.00 94.12 113 TRP A O 1
ATOM 975 N N . ASP A 1 114 ? 10.375 -9.019 -20.824 1.00 94.94 114 ASP A N 1
ATOM 976 C CA . ASP A 1 114 ? 11.664 -9.641 -20.528 1.00 94.94 114 ASP A CA 1
ATOM 977 C C . ASP A 1 114 ? 12.768 -8.597 -20.311 1.00 94.94 114 ASP A C 1
ATOM 979 O O . ASP A 1 114 ? 12.600 -7.417 -20.624 1.00 94.94 114 ASP A O 1
ATOM 983 N N . CYS A 1 115 ? 13.917 -9.032 -19.782 1.00 94.12 115 CYS A N 1
ATOM 984 C CA . CYS A 1 115 ? 15.022 -8.144 -19.411 1.00 94.12 115 CYS A CA 1
ATOM 985 C C . CYS A 1 115 ? 15.509 -7.219 -20.540 1.00 94.12 115 CYS A C 1
ATOM 987 O O . CYS A 1 115 ? 16.019 -6.147 -20.236 1.00 94.12 115 CYS A O 1
ATOM 989 N N . SER A 1 116 ? 15.343 -7.579 -21.818 1.00 93.25 116 SER A N 1
ATOM 990 C CA . SER A 1 116 ? 15.734 -6.718 -22.948 1.00 93.25 116 SER A CA 1
ATOM 991 C C . SER A 1 116 ? 14.880 -5.451 -23.074 1.00 93.25 116 SER A C 1
ATOM 993 O O . SER A 1 116 ? 15.290 -4.487 -23.726 1.00 93.25 116 SER A O 1
ATOM 995 N N . MET A 1 117 ? 13.703 -5.444 -22.441 1.00 93.19 117 MET A N 1
ATOM 996 C CA . MET A 1 117 ? 12.813 -4.290 -22.332 1.00 93.19 117 MET A CA 1
ATOM 997 C C . MET A 1 117 ? 13.155 -3.383 -21.144 1.00 93.19 117 MET A C 1
ATOM 999 O O . MET A 1 117 ? 12.549 -2.318 -21.003 1.00 93.19 117 MET A O 1
ATOM 1003 N N . LEU A 1 118 ? 14.084 -3.796 -20.276 1.00 91.94 118 LEU A N 1
ATOM 1004 C CA . LEU A 1 118 ? 14.612 -2.949 -19.216 1.00 91.94 118 LEU A CA 1
ATOM 1005 C C . LEU A 1 118 ? 15.602 -1.953 -19.824 1.00 91.94 118 LEU A C 1
ATOM 1007 O O . LEU A 1 118 ? 16.518 -2.353 -20.538 1.00 91.94 118 LEU A O 1
ATOM 1011 N N . THR A 1 119 ? 15.437 -0.671 -19.513 1.00 87.69 119 THR A N 1
ATOM 1012 C CA . THR A 1 119 ? 16.395 0.375 -19.883 1.00 87.69 119 THR A CA 1
ATOM 1013 C C . THR A 1 119 ? 17.121 0.829 -18.626 1.00 87.69 119 THR A C 1
ATOM 1015 O O . THR A 1 119 ? 16.484 1.306 -17.688 1.00 87.69 119 THR A O 1
ATOM 1018 N N . SER A 1 120 ? 18.440 0.671 -18.599 1.00 79.38 120 SER A N 1
ATOM 1019 C CA . SER A 1 120 ? 19.304 1.186 -17.536 1.00 79.38 120 SER A CA 1
ATOM 1020 C C . SER A 1 120 ? 19.427 2.711 -17.621 1.00 79.38 120 SER A C 1
ATOM 1022 O O . SER A 1 120 ? 19.195 3.300 -18.676 1.00 79.38 120 SER A O 1
ATOM 1024 N N . GLU A 1 121 ? 19.870 3.356 -16.539 1.00 75.06 121 GLU A N 1
ATOM 1025 C CA . GLU A 1 121 ? 20.033 4.822 -16.466 1.00 75.06 121 GLU A CA 1
ATOM 1026 C C . GLU A 1 121 ? 20.923 5.392 -17.586 1.00 75.06 121 GLU A C 1
ATOM 1028 O O . GLU A 1 121 ? 20.657 6.470 -18.109 1.00 75.06 121 GLU A O 1
ATOM 1033 N N . ASN A 1 122 ? 21.918 4.621 -18.031 1.00 78.62 122 ASN A N 1
ATOM 1034 C CA . ASN A 1 122 ? 22.838 4.999 -19.110 1.00 78.62 122 ASN A CA 1
ATOM 1035 C C . ASN A 1 122 ? 22.284 4.725 -20.525 1.00 78.62 122 ASN A C 1
ATOM 1037 O O . ASN A 1 122 ? 23.035 4.750 -21.497 1.00 78.62 122 ASN A O 1
ATOM 1041 N N . GLY A 1 123 ? 20.998 4.382 -20.661 1.00 78.62 123 GLY A N 1
ATOM 1042 C CA . GLY A 1 123 ? 20.362 4.045 -21.941 1.00 78.62 123 GLY A CA 1
ATOM 1043 C C . GLY A 1 123 ? 20.683 2.641 -22.475 1.00 78.62 123 GLY A C 1
ATOM 1044 O O . GLY A 1 123 ? 20.205 2.269 -23.547 1.00 78.62 123 GLY A O 1
ATOM 1045 N N . GLY A 1 124 ? 21.466 1.847 -21.738 1.00 85.44 124 GLY A N 1
ATOM 1046 C CA . GLY A 1 124 ? 21.708 0.436 -22.039 1.00 85.44 124 GLY A CA 1
ATOM 1047 C C . GLY A 1 124 ? 20.449 -0.415 -21.860 1.00 85.44 124 GLY A C 1
ATOM 1048 O O . GLY A 1 124 ? 19.564 -0.067 -21.079 1.00 85.44 124 GLY A O 1
ATOM 1049 N N . LYS A 1 125 ? 20.365 -1.536 -22.579 1.00 89.12 125 LYS A N 1
ATOM 1050 C CA . LYS A 1 125 ? 19.300 -2.529 -22.383 1.00 89.12 125 LYS A CA 1
ATOM 1051 C C . LYS A 1 125 ? 19.736 -3.573 -21.363 1.00 89.12 125 LYS A C 1
ATOM 1053 O O . LYS A 1 125 ? 20.890 -3.997 -21.387 1.00 89.12 125 LYS A O 1
ATOM 1058 N N . GLY A 1 126 ? 18.808 -4.003 -20.518 1.00 90.31 126 GLY A N 1
ATOM 1059 C CA . GLY A 1 126 ? 19.035 -5.091 -19.577 1.00 90.31 126 GLY A CA 1
ATOM 1060 C C . GLY A 1 126 ? 19.167 -6.450 -20.265 1.00 90.31 126 GLY A C 1
ATOM 1061 O O . GLY A 1 126 ? 18.806 -6.645 -21.429 1.00 90.31 126 GLY A O 1
ATOM 1062 N N . SER A 1 127 ? 19.673 -7.419 -19.512 1.00 92.75 127 SER A N 1
ATOM 1063 C CA . SER A 1 127 ? 19.903 -8.787 -19.957 1.00 92.75 127 SER A CA 1
ATOM 1064 C C . SER A 1 127 ? 19.426 -9.814 -18.925 1.00 92.75 127 SER A C 1
ATOM 1066 O O . SER A 1 127 ? 19.321 -9.573 -17.718 1.00 92.75 127 SER A O 1
ATOM 1068 N N . CYS A 1 128 ? 19.115 -11.018 -19.407 1.00 93.94 128 CYS A N 1
ATOM 1069 C CA . CYS A 1 128 ? 18.820 -12.160 -18.538 1.00 93.94 128 CYS A CA 1
ATOM 1070 C C . CYS A 1 128 ? 20.058 -12.624 -17.755 1.00 93.94 128 CYS A C 1
ATOM 1072 O O . CYS A 1 128 ? 19.915 -13.227 -16.687 1.00 93.94 128 CYS A O 1
ATOM 1074 N N . SER A 1 129 ? 21.254 -12.315 -18.261 1.00 92.25 129 SER A N 1
ATOM 1075 C CA . SER A 1 129 ? 22.524 -12.618 -17.600 1.00 92.25 129 SER A CA 1
ATOM 1076 C C . SER A 1 129 ? 22.763 -11.753 -16.364 1.00 92.25 129 SER A C 1
ATOM 1078 O O . SER A 1 129 ? 23.446 -12.205 -15.450 1.00 92.25 129 SER A O 1
ATOM 1080 N N . ASP A 1 130 ? 22.156 -10.565 -16.292 1.00 89.75 130 ASP A N 1
ATOM 1081 C CA . ASP A 1 130 ? 22.372 -9.645 -15.175 1.00 89.75 130 ASP A CA 1
ATOM 1082 C C . ASP A 1 130 ? 21.904 -10.280 -13.849 1.00 89.75 130 ASP A C 1
ATOM 1084 O O . ASP A 1 130 ? 20.912 -11.035 -13.832 1.00 89.75 130 ASP A O 1
ATOM 1088 N N . PRO A 1 131 ? 22.592 -10.021 -12.725 1.00 88.62 131 PRO A N 1
ATOM 1089 C CA . PRO A 1 131 ? 22.169 -10.512 -11.416 1.00 88.62 131 PRO A CA 1
ATOM 1090 C C . PRO A 1 131 ? 20.812 -9.917 -11.027 1.00 88.62 131 PRO A C 1
ATOM 1092 O O . PRO A 1 131 ? 20.455 -8.832 -11.481 1.00 88.62 131 PRO A O 1
ATOM 1095 N N . GLU A 1 132 ? 20.016 -10.652 -10.251 1.00 86.38 132 GLU A N 1
ATOM 1096 C CA . GLU A 1 132 ? 18.803 -10.102 -9.628 1.00 86.38 132 GLU A CA 1
ATOM 1097 C C . GLU A 1 132 ? 19.190 -9.039 -8.597 1.00 86.38 132 GLU A C 1
ATOM 1099 O O . GLU A 1 132 ? 20.157 -9.222 -7.860 1.00 86.38 132 GLU A O 1
ATOM 1104 N N . GLU A 1 133 ? 18.472 -7.916 -8.585 1.00 78.44 133 GLU A N 1
ATOM 1105 C CA . GLU A 1 133 ? 18.686 -6.875 -7.582 1.00 78.44 133 GLU A CA 1
ATOM 1106 C C . GLU A 1 133 ? 18.161 -7.374 -6.235 1.00 78.44 133 GLU A C 1
ATOM 1108 O O . GLU A 1 133 ? 16.993 -7.748 -6.125 1.00 78.44 133 GLU A O 1
ATOM 1113 N N . GLU A 1 134 ? 19.007 -7.370 -5.203 1.00 68.69 134 GLU A N 1
ATOM 1114 C CA . GLU A 1 134 ? 18.565 -7.714 -3.853 1.00 68.69 134 GLU A CA 1
ATOM 1115 C C . GLU A 1 134 ? 17.531 -6.695 -3.366 1.00 68.69 134 GLU A C 1
ATOM 1117 O O . GLU A 1 134 ? 17.819 -5.506 -3.214 1.00 68.69 134 GLU A O 1
ATOM 1122 N N . ASN A 1 135 ? 16.320 -7.169 -3.080 1.00 65.94 135 ASN A N 1
ATOM 1123 C CA . ASN A 1 135 ? 15.258 -6.340 -2.539 1.00 65.94 135 ASN A CA 1
ATOM 1124 C C . ASN A 1 135 ? 14.989 -6.689 -1.071 1.00 65.94 135 ASN A C 1
ATOM 1126 O O . ASN A 1 135 ? 14.274 -7.641 -0.753 1.00 65.94 135 ASN A O 1
ATOM 1130 N N . ALA A 1 136 ? 15.544 -5.876 -0.171 1.00 52.00 136 ALA A N 1
ATOM 1131 C CA . ALA A 1 136 ? 15.367 -6.026 1.272 1.00 52.00 136 ALA A CA 1
ATOM 1132 C C . ALA A 1 136 ? 13.921 -5.782 1.756 1.00 52.00 136 ALA A C 1
ATOM 1134 O O . ALA A 1 136 ? 13.587 -6.184 2.869 1.00 52.00 136 ALA A O 1
ATOM 1135 N N . GLU A 1 137 ? 13.079 -5.131 0.946 1.00 54.53 137 GLU A N 1
ATOM 1136 C CA . GLU A 1 137 ? 11.695 -4.754 1.279 1.00 54.53 137 GLU A CA 1
ATOM 1137 C C . GLU A 1 137 ? 10.645 -5.676 0.625 1.00 54.53 137 GLU A C 1
ATOM 1139 O O . GLU A 1 137 ? 9.447 -5.487 0.826 1.00 54.53 137 GLU A O 1
ATOM 1144 N N . GLY A 1 138 ? 11.086 -6.707 -0.108 1.00 65.31 138 GLY A N 1
ATOM 1145 C CA . GLY A 1 138 ? 10.211 -7.639 -0.820 1.00 65.31 138 GLY A CA 1
ATOM 1146 C C . GLY A 1 138 ? 9.626 -7.059 -2.114 1.00 65.31 138 GLY A C 1
ATOM 1147 O O . GLY A 1 138 ? 9.523 -5.846 -2.308 1.00 65.31 138 GLY A O 1
ATOM 1148 N N . TYR A 1 139 ? 9.266 -7.936 -3.053 1.00 72.06 139 TYR A N 1
ATOM 1149 C CA . TYR A 1 139 ? 8.687 -7.533 -4.337 1.00 72.06 139 TYR A CA 1
ATOM 1150 C C . TYR A 1 139 ? 7.227 -7.123 -4.148 1.00 72.06 139 TYR A C 1
ATOM 1152 O O . TYR A 1 139 ? 6.329 -7.960 -4.097 1.00 72.06 139 TYR A O 1
ATOM 1160 N N . LEU A 1 140 ? 6.996 -5.819 -4.006 1.00 78.69 140 LEU A N 1
ATOM 1161 C CA . LEU A 1 140 ? 5.652 -5.272 -3.898 1.00 78.69 140 LEU A CA 1
ATOM 1162 C C . LEU A 1 140 ? 5.044 -5.106 -5.295 1.00 78.69 140 LEU A C 1
ATOM 1164 O O . LEU A 1 140 ? 5.535 -4.330 -6.111 1.00 78.69 140 LEU A O 1
ATOM 1168 N N . GLU A 1 141 ? 3.956 -5.833 -5.539 1.00 78.38 141 GLU A N 1
ATOM 1169 C CA . GLU A 1 141 ? 3.218 -5.846 -6.807 1.00 78.38 141 GLU A CA 1
ATOM 1170 C C . GLU A 1 141 ? 2.400 -4.566 -7.038 1.00 78.38 141 GLU A C 1
ATOM 1172 O O . GLU A 1 141 ? 2.195 -4.159 -8.180 1.00 78.38 141 GLU A O 1
ATOM 1177 N N . TYR A 1 142 ? 1.967 -3.901 -5.961 1.00 86.38 142 TYR A N 1
ATOM 1178 C CA . TYR A 1 142 ? 1.179 -2.672 -6.031 1.00 86.38 142 TYR A CA 1
ATOM 1179 C C . TYR A 1 142 ? 1.876 -1.516 -5.319 1.00 86.38 142 TYR A C 1
ATOM 1181 O O . TYR A 1 142 ? 2.206 -1.599 -4.133 1.00 86.38 142 TYR A O 1
ATOM 1189 N N . ALA A 1 143 ? 2.036 -0.406 -6.035 1.00 88.38 143 ALA A N 1
ATOM 1190 C CA . ALA A 1 143 ? 2.543 0.845 -5.489 1.00 88.38 143 ALA A CA 1
ATOM 1191 C C . ALA A 1 143 ? 1.400 1.727 -4.942 1.00 88.38 143 ALA A C 1
ATOM 1193 O O . ALA A 1 143 ? 0.249 1.597 -5.379 1.00 88.38 143 ALA A O 1
ATOM 1194 N N . PRO A 1 144 ? 1.688 2.677 -4.037 1.00 92.88 144 PRO A N 1
ATOM 1195 C CA . PRO A 1 144 ? 0.749 3.728 -3.653 1.00 92.88 144 PRO A CA 1
ATOM 1196 C C . PRO A 1 144 ? 0.095 4.426 -4.849 1.00 92.88 144 PRO A C 1
ATOM 1198 O O . PRO A 1 144 ? 0.776 4.869 -5.769 1.00 92.88 144 PRO A O 1
ATOM 1201 N N . GLY A 1 145 ? -1.233 4.537 -4.827 1.00 93.88 145 GLY A N 1
ATOM 1202 C CA . GLY A 1 145 ? -2.028 5.092 -5.925 1.00 93.88 145 GLY A CA 1
ATOM 1203 C C . GLY A 1 145 ? -2.487 4.070 -6.974 1.00 93.88 145 GLY A C 1
ATOM 1204 O O . GLY A 1 145 ? -3.280 4.432 -7.849 1.00 93.88 145 GLY A O 1
ATOM 1205 N N . SER A 1 146 ? -2.056 2.806 -6.877 1.00 92.88 146 SER A N 1
ATOM 1206 C CA . SER A 1 146 ? -2.569 1.719 -7.724 1.00 92.88 146 SER A CA 1
ATOM 1207 C C . SER A 1 146 ? -4.062 1.515 -7.477 1.00 92.88 146 SER A C 1
ATOM 1209 O O . SER A 1 146 ? -4.493 1.397 -6.326 1.00 92.88 146 SER A O 1
ATOM 1211 N N . VAL A 1 147 ? -4.853 1.450 -8.550 1.00 95.56 147 VAL A N 1
ATOM 1212 C CA . VAL A 1 147 ? -6.294 1.175 -8.470 1.00 95.56 147 VAL A CA 1
ATOM 1213 C C . VAL A 1 147 ? -6.522 -0.330 -8.580 1.00 95.56 147 VAL A C 1
ATOM 1215 O O . VAL A 1 147 ? -6.082 -0.977 -9.533 1.00 95.56 147 VAL A O 1
ATOM 1218 N N . VAL A 1 148 ? -7.224 -0.896 -7.602 1.00 95.19 148 VAL A N 1
ATOM 1219 C CA . VAL A 1 148 ? -7.381 -2.345 -7.438 1.00 95.19 148 VAL A CA 1
ATOM 1220 C C . VAL A 1 148 ? -8.825 -2.730 -7.146 1.00 95.19 148 VAL A C 1
ATOM 1222 O O . VAL A 1 148 ? -9.635 -1.933 -6.666 1.00 95.19 148 VAL A O 1
ATOM 1225 N N . TRP A 1 149 ? -9.147 -3.993 -7.392 1.00 95.62 149 TRP A N 1
ATOM 1226 C CA . TRP A 1 149 ? -10.237 -4.665 -6.705 1.00 95.62 149 TRP A CA 1
ATOM 1227 C C . TRP A 1 149 ? -9.717 -5.234 -5.391 1.00 95.62 149 TRP A C 1
ATOM 1229 O O . TRP A 1 149 ? -8.695 -5.911 -5.372 1.00 95.62 149 TRP A O 1
ATOM 1239 N N . ALA A 1 150 ? -10.449 -5.013 -4.305 1.00 95.75 150 ALA A N 1
ATOM 1240 C CA . ALA A 1 150 ? -10.151 -5.579 -2.997 1.00 95.75 150 ALA A CA 1
ATOM 1241 C C . ALA A 1 150 ? -11.343 -6.381 -2.468 1.00 95.75 150 ALA A C 1
ATOM 1243 O O . ALA A 1 150 ? -12.502 -5.978 -2.621 1.00 95.75 150 ALA A O 1
ATOM 1244 N N . LYS A 1 151 ? -11.071 -7.520 -1.830 1.00 93.25 151 LYS A N 1
ATOM 1245 C CA . LYS A 1 151 ? -12.094 -8.403 -1.264 1.00 93.25 151 LYS A CA 1
ATOM 1246 C C . LYS A 1 151 ? -11.967 -8.489 0.252 1.00 93.25 151 LYS A C 1
ATOM 1248 O O . LYS A 1 151 ? -11.025 -9.064 0.781 1.00 93.25 151 LYS A O 1
ATOM 1253 N N . LEU A 1 152 ? -12.990 -7.995 0.946 1.00 90.25 152 LEU A N 1
ATOM 1254 C CA . LEU A 1 152 ? -13.191 -8.242 2.374 1.00 90.25 152 LEU A CA 1
ATOM 1255 C C . LEU A 1 152 ? -14.156 -9.404 2.600 1.00 90.25 152 LEU A C 1
ATOM 1257 O O . LEU A 1 152 ? -15.087 -9.640 1.819 1.00 90.25 152 LEU A O 1
ATOM 1261 N N . GLU A 1 153 ? -13.953 -10.133 3.691 1.00 84.25 153 GLU A N 1
ATOM 1262 C CA . GLU A 1 153 ? -14.880 -11.170 4.132 1.00 84.25 153 GLU A CA 1
ATOM 1263 C C . GLU A 1 153 ? -16.288 -10.583 4.341 1.00 84.25 153 GLU A C 1
ATOM 1265 O O . GLU A 1 153 ? -16.456 -9.487 4.869 1.00 84.25 153 GLU A O 1
ATOM 1270 N N . GLY A 1 154 ? -17.319 -11.279 3.855 1.00 85.06 154 GLY A N 1
ATOM 1271 C CA . GLY A 1 154 ? -18.708 -10.801 3.911 1.00 85.06 154 GLY A CA 1
ATOM 1272 C C . GLY A 1 154 ? -19.098 -9.729 2.879 1.00 85.06 154 GLY A C 1
ATOM 1273 O O . GLY A 1 154 ? -20.290 -9.460 2.720 1.00 85.06 154 GLY A O 1
ATOM 1274 N N . TYR A 1 155 ? -18.146 -9.171 2.122 1.00 88.12 155 TYR A N 1
ATOM 1275 C CA . TYR A 1 155 ? -18.394 -8.173 1.071 1.00 88.12 155 TYR A CA 1
ATOM 1276 C C . TYR A 1 155 ? -18.047 -8.712 -0.325 1.00 88.12 155 TYR A C 1
ATOM 1278 O O . TYR A 1 155 ? -17.238 -9.631 -0.441 1.00 88.12 155 TYR A O 1
ATOM 1286 N N . PRO A 1 156 ? -18.659 -8.196 -1.404 1.00 90.75 156 PRO A N 1
ATOM 1287 C CA . PRO A 1 156 ? -18.191 -8.445 -2.770 1.00 90.75 156 PRO A CA 1
ATOM 1288 C C . PRO A 1 156 ? -16.812 -7.813 -3.007 1.00 90.75 156 PRO A C 1
ATOM 1290 O O . PRO A 1 156 ? -16.349 -7.004 -2.207 1.00 90.75 156 PRO A O 1
ATOM 1293 N N . TRP A 1 157 ? -16.184 -8.155 -4.132 1.00 93.00 157 TRP A N 1
ATOM 1294 C CA . TRP A 1 157 ? -15.047 -7.392 -4.649 1.00 93.00 157 TRP A CA 1
ATOM 1295 C C . TRP A 1 157 ? -15.439 -5.923 -4.825 1.00 93.00 157 TRP A C 1
ATOM 1297 O O . TRP A 1 157 ? -16.488 -5.623 -5.407 1.00 93.00 157 TRP A O 1
ATOM 1307 N N . TRP A 1 158 ? -14.606 -5.026 -4.308 1.00 95.12 158 TRP A N 1
ATOM 1308 C CA . TRP A 1 158 ? -14.890 -3.599 -4.232 1.00 95.12 158 TRP A CA 1
ATOM 1309 C C . TRP A 1 158 ? -13.734 -2.772 -4.807 1.00 95.12 158 TRP A C 1
ATOM 1311 O O . TRP A 1 158 ? -12.581 -3.110 -4.536 1.00 95.12 158 TRP A O 1
ATOM 1321 N N . PRO A 1 159 ? -14.001 -1.696 -5.569 1.00 96.50 159 PRO A N 1
ATOM 1322 C CA . PRO A 1 159 ? -12.946 -0.818 -6.065 1.00 96.50 159 PRO A CA 1
ATOM 1323 C C . PRO A 1 159 ? -12.259 -0.061 -4.925 1.00 96.50 159 PRO A C 1
ATOM 1325 O O . PRO A 1 159 ? -12.919 0.570 -4.090 1.00 96.50 159 PRO A O 1
ATOM 1328 N N . ALA A 1 160 ? -10.934 -0.092 -4.911 1.00 97.50 160 ALA A N 1
ATOM 1329 C CA . ALA A 1 160 ? -10.108 0.567 -3.914 1.00 97.50 160 ALA A CA 1
ATOM 1330 C C . ALA A 1 160 ? -8.829 1.132 -4.549 1.00 97.50 160 ALA A C 1
ATOM 1332 O O . ALA A 1 160 ? -8.504 0.840 -5.699 1.00 97.50 160 ALA A O 1
ATOM 1333 N N . MET A 1 161 ? -8.108 1.950 -3.790 1.00 97.19 161 MET A N 1
ATOM 1334 C CA . MET A 1 161 ? -6.786 2.454 -4.150 1.00 97.19 161 MET A CA 1
ATOM 1335 C C . MET A 1 161 ? -5.794 2.073 -3.053 1.00 97.19 161 MET A C 1
ATOM 1337 O O . MET A 1 161 ? -6.111 2.234 -1.875 1.00 97.19 161 MET A O 1
ATOM 1341 N N . VAL A 1 162 ? -4.609 1.586 -3.422 1.00 96.31 162 VAL A N 1
ATOM 1342 C CA . VAL A 1 162 ? -3.520 1.347 -2.461 1.00 96.31 162 VAL A CA 1
ATOM 1343 C C . VAL A 1 162 ? -3.072 2.684 -1.880 1.00 96.31 162 VAL A C 1
ATOM 1345 O O . VAL A 1 162 ? -2.765 3.621 -2.617 1.00 96.31 162 VAL A O 1
ATOM 1348 N N . ASP A 1 163 ? -3.069 2.785 -0.558 1.00 96.44 163 ASP A N 1
ATOM 1349 C CA . ASP A 1 163 ? -2.905 4.042 0.170 1.00 96.44 163 ASP A CA 1
ATOM 1350 C C . ASP A 1 163 ? -2.217 3.777 1.509 1.00 96.44 163 ASP A C 1
ATOM 1352 O O . ASP A 1 163 ? -2.207 2.646 2.001 1.00 96.44 163 ASP A O 1
ATOM 1356 N N . GLY A 1 164 ? -1.656 4.810 2.123 1.00 92.56 164 GLY A N 1
ATOM 1357 C CA . GLY A 1 164 ? -1.044 4.671 3.435 1.00 92.56 164 GLY A CA 1
ATOM 1358 C C . GLY A 1 164 ? -2.113 4.363 4.479 1.00 92.56 164 GLY A C 1
ATOM 1359 O O . GLY A 1 164 ? -3.242 4.858 4.410 1.00 92.56 164 GLY A O 1
ATOM 1360 N N . ASN A 1 165 ? -1.765 3.582 5.490 1.00 91.31 165 ASN A N 1
ATOM 1361 C CA . ASN A 1 165 ? -2.601 3.468 6.669 1.00 91.31 165 ASN A CA 1
ATOM 1362 C C . ASN A 1 165 ? -2.573 4.811 7.442 1.00 91.31 165 ASN A C 1
ATOM 1364 O O . ASN A 1 165 ? -1.489 5.340 7.680 1.00 91.31 165 ASN A O 1
ATOM 1368 N N . PRO A 1 166 ? -3.722 5.396 7.828 1.00 87.25 166 PRO A N 1
ATOM 1369 C CA . PRO A 1 166 ? -3.765 6.683 8.533 1.00 87.25 166 PRO A CA 1
ATOM 1370 C C . PRO A 1 166 ? -3.111 6.652 9.923 1.00 87.25 166 PRO A C 1
ATOM 1372 O O . PRO A 1 166 ? -2.711 7.701 10.434 1.00 87.25 166 PRO A O 1
ATOM 1375 N N . ASP A 1 167 ? -2.977 5.467 10.519 1.00 82.00 167 ASP A N 1
ATOM 1376 C CA . ASP A 1 167 ? -2.369 5.277 11.829 1.00 82.00 167 ASP A CA 1
ATOM 1377 C C . ASP A 1 167 ? -0.852 5.096 11.689 1.00 82.00 167 ASP A C 1
ATOM 1379 O O . ASP A 1 167 ? -0.097 5.850 12.303 1.00 82.00 167 ASP A O 1
ATOM 1383 N N . THR A 1 168 ? -0.391 4.191 10.816 1.00 80.56 168 THR A N 1
ATOM 1384 C CA . THR A 1 168 ? 1.034 3.804 10.718 1.00 80.56 168 THR A CA 1
ATOM 1385 C C . THR A 1 168 ? 1.819 4.451 9.573 1.00 80.56 168 THR A C 1
ATOM 1387 O O . THR A 1 168 ? 3.044 4.438 9.603 1.00 80.56 168 THR A O 1
ATOM 1390 N N . ASP A 1 169 ? 1.149 5.021 8.567 1.00 83.06 169 ASP A N 1
ATOM 1391 C CA . ASP A 1 169 ? 1.726 5.438 7.275 1.00 83.06 169 ASP A CA 1
ATOM 1392 C C . ASP A 1 169 ? 2.433 4.312 6.487 1.00 83.06 169 ASP A C 1
ATOM 1394 O O . ASP A 1 169 ? 3.119 4.559 5.495 1.00 83.06 169 ASP A O 1
ATOM 1398 N N . GLU A 1 170 ? 2.241 3.051 6.868 1.00 86.81 170 GLU A N 1
ATOM 1399 C CA . GLU A 1 170 ? 2.644 1.911 6.046 1.00 86.81 170 GLU A CA 1
ATOM 1400 C C . GLU A 1 170 ? 1.538 1.606 5.032 1.00 86.81 170 GLU A C 1
ATOM 1402 O O . GLU A 1 170 ? 0.351 1.721 5.341 1.00 86.81 170 GLU A O 1
ATOM 1407 N N . TYR A 1 171 ? 1.905 1.210 3.813 1.00 92.44 171 TYR A N 1
ATOM 1408 C CA . TYR A 1 171 ? 0.937 0.791 2.787 1.00 92.44 171 TYR A CA 1
ATOM 1409 C C . TYR A 1 171 ? 1.032 -0.694 2.453 1.00 92.44 171 TYR A C 1
ATOM 1411 O O . TYR A 1 171 ? 0.109 -1.237 1.853 1.00 92.44 171 TYR A O 1
ATOM 1419 N N . ALA A 1 172 ? 2.128 -1.348 2.836 1.00 90.62 172 ALA A N 1
ATOM 1420 C CA . ALA A 1 172 ? 2.326 -2.774 2.673 1.00 90.62 172 ALA A CA 1
ATOM 1421 C C . ALA A 1 172 ? 3.151 -3.332 3.835 1.00 90.62 172 ALA A C 1
ATOM 1423 O O . ALA A 1 172 ? 4.025 -2.644 4.358 1.00 90.62 172 ALA A O 1
ATOM 1424 N N . TRP A 1 173 ? 2.887 -4.578 4.211 1.00 86.62 173 TRP A N 1
ATOM 1425 C CA . TRP A 1 173 ? 3.730 -5.351 5.122 1.00 86.62 173 TRP A CA 1
ATOM 1426 C C . TRP A 1 173 ? 3.641 -6.837 4.769 1.00 86.62 173 TRP A C 1
ATOM 1428 O O . TRP A 1 173 ? 2.689 -7.279 4.123 1.00 86.62 173 TRP A O 1
ATOM 1438 N N . GLN A 1 174 ? 4.635 -7.621 5.179 1.00 82.50 174 GLN A N 1
ATOM 1439 C CA . GLN A 1 174 ? 4.711 -9.044 4.857 1.00 82.50 174 GLN A CA 1
ATOM 1440 C C . GLN A 1 174 ? 4.572 -9.908 6.114 1.00 82.50 174 GLN A C 1
ATOM 1442 O O . GLN A 1 174 ? 5.305 -9.742 7.090 1.00 82.50 174 GLN A O 1
ATOM 1447 N N . GLU A 1 175 ? 3.661 -10.881 6.066 1.00 82.62 175 GLU A N 1
ATOM 1448 C CA . GLU A 1 175 ? 3.552 -11.966 7.039 1.00 82.62 175 GLU A CA 1
ATOM 1449 C C . GLU A 1 175 ? 3.873 -13.301 6.375 1.00 82.62 175 GLU A C 1
ATOM 1451 O O . GLU A 1 175 ? 3.085 -13.801 5.573 1.00 82.62 175 GLU A O 1
ATOM 1456 N N . LYS A 1 176 ? 4.997 -13.926 6.749 1.00 83.88 176 LYS A N 1
ATOM 1457 C CA . LYS A 1 176 ? 5.448 -15.186 6.130 1.00 83.88 176 LYS A CA 1
ATOM 1458 C C . LYS A 1 176 ? 5.515 -15.019 4.599 1.00 83.88 176 LYS A C 1
ATOM 1460 O O . LYS A 1 176 ? 6.261 -14.168 4.123 1.00 83.88 176 LYS A O 1
ATOM 1465 N N . ASP A 1 177 ? 4.691 -15.762 3.865 1.00 81.19 177 ASP A N 1
ATOM 1466 C CA . ASP A 1 177 ? 4.621 -15.759 2.401 1.00 81.19 177 ASP A CA 1
ATOM 1467 C C . ASP A 1 177 ? 3.455 -14.906 1.865 1.00 81.19 177 ASP A C 1
ATOM 1469 O O . ASP A 1 177 ? 3.098 -14.989 0.695 1.00 81.19 177 ASP A O 1
ATOM 1473 N N . THR A 1 178 ? 2.795 -14.117 2.721 1.00 83.81 178 THR A N 1
ATOM 1474 C CA . THR A 1 178 ? 1.650 -13.275 2.350 1.00 83.81 178 THR A CA 1
ATOM 1475 C C . THR A 1 178 ? 1.976 -11.803 2.553 1.00 83.81 178 THR A C 1
ATOM 1477 O O . THR A 1 178 ? 2.251 -11.365 3.668 1.00 83.81 178 THR A O 1
ATOM 1480 N N . VAL A 1 179 ? 1.895 -11.023 1.478 1.00 87.38 179 VAL A N 1
ATOM 1481 C CA . VAL A 1 179 ? 1.945 -9.559 1.542 1.00 87.38 179 VAL A CA 1
ATOM 1482 C C . VAL A 1 179 ? 0.537 -9.027 1.784 1.00 87.38 179 VAL A C 1
ATOM 1484 O O . VAL A 1 179 ? -0.425 -9.501 1.178 1.00 87.38 179 VAL A O 1
ATOM 1487 N N . TYR A 1 180 ? 0.411 -8.052 2.672 1.00 92.88 180 TYR A N 1
ATOM 1488 C CA . TYR A 1 180 ? -0.813 -7.309 2.928 1.00 92.88 180 TYR A CA 1
ATOM 1489 C C . TYR A 1 180 ? -0.634 -5.882 2.440 1.00 92.88 180 TYR A C 1
ATOM 1491 O O . TYR A 1 180 ? 0.404 -5.283 2.699 1.00 92.88 180 TYR A O 1
ATOM 1499 N N . TYR A 1 181 ? -1.662 -5.320 1.809 1.00 95.56 181 TYR A N 1
ATOM 1500 C CA . TYR A 1 181 ? -1.683 -3.922 1.388 1.00 95.56 181 TYR A CA 1
ATOM 1501 C C . TYR A 1 181 ? -2.804 -3.167 2.088 1.00 95.56 181 TYR A C 1
ATOM 1503 O O . TYR A 1 181 ? -3.918 -3.679 2.211 1.00 95.56 181 TYR A O 1
ATOM 1511 N N . ASN A 1 182 ? -2.529 -1.945 2.532 1.00 97.38 182 ASN A N 1
ATOM 1512 C CA . ASN A 1 182 ? -3.568 -1.040 2.989 1.00 97.38 182 ASN A CA 1
ATOM 1513 C C . ASN A 1 182 ? -4.211 -0.393 1.762 1.00 97.38 182 ASN A C 1
ATOM 1515 O O . ASN A 1 182 ? -3.537 0.149 0.884 1.00 97.38 182 ASN A O 1
ATOM 1519 N N . VAL A 1 183 ? -5.534 -0.461 1.706 1.00 97.88 183 VAL A N 1
ATOM 1520 C CA . VAL A 1 183 ? -6.316 0.133 0.626 1.00 97.88 183 VAL A CA 1
ATOM 1521 C C . VAL A 1 183 ? -7.359 1.072 1.200 1.00 97.88 183 VAL A C 1
ATOM 1523 O O . VAL A 1 183 ? -7.964 0.766 2.224 1.00 97.88 183 VAL A O 1
ATOM 1526 N N . THR A 1 184 ? -7.617 2.176 0.509 1.00 97.56 184 THR A N 1
ATOM 1527 C CA . THR A 1 184 ? -8.759 3.061 0.748 1.00 97.56 184 THR A CA 1
ATOM 1528 C C . THR A 1 184 ? -9.853 2.720 -0.262 1.00 97.56 184 THR A C 1
ATOM 1530 O O . THR A 1 184 ? -9.658 2.841 -1.474 1.00 97.56 184 THR A O 1
ATOM 1533 N N . PHE A 1 185 ? -11.020 2.281 0.214 1.00 97.44 185 PHE A N 1
ATOM 1534 C CA . PHE A 1 185 ? -12.162 1.976 -0.651 1.00 97.44 185 PHE A CA 1
ATOM 1535 C C . PHE A 1 185 ? -12.722 3.256 -1.266 1.00 97.44 185 PHE A C 1
ATOM 1537 O O . PHE A 1 185 ? -12.940 4.253 -0.570 1.00 97.44 185 PHE A O 1
ATOM 1544 N N . LEU A 1 186 ? -13.025 3.217 -2.565 1.00 95.88 186 LEU A N 1
ATOM 1545 C CA . LEU A 1 186 ? -13.478 4.378 -3.341 1.00 95.88 186 LEU A CA 1
ATOM 1546 C C . LEU A 1 186 ? -14.968 4.694 -3.121 1.00 95.88 186 LEU A C 1
ATOM 1548 O O . LEU A 1 186 ? -15.692 5.106 -4.026 1.00 95.88 186 LEU A O 1
ATOM 1552 N N . ASP A 1 187 ? -15.433 4.546 -1.886 1.00 92.31 187 ASP A N 1
ATOM 1553 C CA . ASP A 1 187 ? -16.808 4.764 -1.462 1.00 92.31 187 ASP A CA 1
ATOM 1554 C C . ASP A 1 187 ? -17.115 6.211 -1.110 1.00 92.31 187 ASP A C 1
ATOM 1556 O O . ASP A 1 187 ? -16.240 7.018 -0.791 1.00 92.31 187 ASP A O 1
ATOM 1560 N N . LYS A 1 188 ? -18.412 6.555 -1.096 1.00 86.31 188 LYS A N 1
ATOM 1561 C CA . LYS A 1 188 ? -18.873 7.890 -0.672 1.00 86.31 188 LYS A CA 1
ATOM 1562 C C . LYS A 1 188 ? -18.286 8.295 0.684 1.00 86.31 188 LYS A C 1
ATOM 1564 O O . LYS A 1 188 ? -17.942 9.461 0.854 1.00 86.31 188 LYS A O 1
ATOM 1569 N N . LYS A 1 189 ? -18.208 7.350 1.623 1.00 88.25 189 LYS A N 1
ATOM 1570 C CA . LYS A 1 189 ? -17.496 7.514 2.889 1.00 88.25 189 LYS A CA 1
ATOM 1571 C C . LYS A 1 189 ? -16.184 6.736 2.787 1.00 88.25 189 LYS A C 1
ATOM 1573 O O . LYS A 1 189 ? -16.262 5.540 2.514 1.00 88.25 189 LYS A O 1
ATOM 1578 N N . PRO A 1 190 ? -15.026 7.373 3.006 1.00 87.44 190 PRO A N 1
ATOM 1579 C CA . PRO A 1 190 ? -13.761 6.662 2.959 1.00 87.44 190 PRO A CA 1
ATOM 1580 C C . PRO A 1 190 ? -13.694 5.662 4.107 1.00 87.44 190 PRO A C 1
ATOM 1582 O O . PRO A 1 190 ? -14.000 5.984 5.256 1.00 87.44 190 PRO A O 1
ATOM 1585 N N . THR A 1 191 ? -13.290 4.449 3.773 1.00 93.50 191 THR A N 1
ATOM 1586 C CA . THR A 1 191 ? -12.886 3.412 4.720 1.00 93.50 191 THR A CA 1
ATOM 1587 C C . THR A 1 191 ? -11.590 2.815 4.199 1.00 93.50 191 THR A C 1
ATOM 1589 O O . THR A 1 191 ? -11.339 2.874 2.994 1.00 93.50 191 THR A O 1
ATOM 1592 N N . HIS A 1 192 ? -10.766 2.272 5.088 1.00 94.75 192 HIS A N 1
ATOM 1593 C CA . HIS A 1 192 ? -9.532 1.602 4.703 1.00 94.75 192 HIS A CA 1
ATOM 1594 C C . HIS A 1 192 ? -9.427 0.238 5.384 1.00 94.75 192 HIS A C 1
ATOM 1596 O O . HIS A 1 192 ? -10.092 -0.008 6.394 1.00 94.75 192 HIS A O 1
ATOM 1602 N N . ALA A 1 193 ? -8.633 -0.660 4.808 1.00 96.12 193 ALA A N 1
ATOM 1603 C CA . ALA A 1 193 ? -8.366 -1.974 5.379 1.00 96.12 193 ALA A CA 1
ATOM 1604 C C . ALA A 1 193 ? -7.046 -2.551 4.863 1.00 96.12 193 ALA A C 1
ATOM 1606 O O . ALA A 1 193 ? -6.636 -2.266 3.739 1.00 96.12 193 ALA A O 1
ATOM 1607 N N . TRP A 1 194 ? -6.440 -3.424 5.667 1.00 96.12 194 TRP A N 1
ATOM 1608 C CA . TRP A 1 194 ? -5.358 -4.307 5.242 1.00 96.12 194 TRP A CA 1
ATOM 1609 C C . TRP A 1 194 ? -5.933 -5.523 4.517 1.00 96.12 194 TRP A C 1
ATOM 1611 O O . TRP A 1 194 ? -6.738 -6.260 5.087 1.00 96.12 194 TRP A O 1
ATOM 1621 N N . ILE A 1 195 ? -5.522 -5.736 3.270 1.00 95.56 195 ILE A N 1
ATOM 1622 C CA . ILE A 1 195 ? -6.019 -6.807 2.406 1.00 95.56 195 ILE A CA 1
ATOM 1623 C C . ILE A 1 195 ? -4.844 -7.712 2.008 1.00 95.56 195 ILE A C 1
ATOM 1625 O O . ILE A 1 195 ? -3.830 -7.196 1.537 1.00 95.56 195 ILE A O 1
ATOM 1629 N N . PRO A 1 196 ? -4.942 -9.043 2.183 1.00 93.12 196 PRO A N 1
ATOM 1630 C CA . PRO A 1 196 ? -3.906 -9.968 1.723 1.00 93.12 196 PRO A CA 1
ATOM 1631 C C . PRO A 1 196 ? -3.815 -9.976 0.194 1.00 93.12 196 PRO A C 1
ATOM 1633 O O . PRO A 1 196 ? -4.849 -9.877 -0.464 1.00 93.12 196 PRO A O 1
ATOM 1636 N N . ASN A 1 197 ? -2.628 -10.216 -0.372 1.00 89.56 197 ASN A N 1
ATOM 1637 C CA . ASN A 1 197 ? -2.409 -10.185 -1.824 1.00 89.56 197 ASN A CA 1
ATOM 1638 C C . ASN A 1 197 ? -3.373 -11.100 -2.607 1.00 89.56 197 ASN A C 1
ATOM 1640 O O . ASN A 1 197 ? -3.888 -10.722 -3.650 1.00 89.56 197 ASN A O 1
ATOM 1644 N N . MET A 1 198 ? -3.723 -12.272 -2.058 1.00 90.56 198 MET A N 1
ATOM 1645 C CA . MET A 1 198 ? -4.700 -13.198 -2.667 1.00 90.56 198 MET A CA 1
ATOM 1646 C C . MET A 1 198 ? -6.119 -12.617 -2.847 1.00 90.56 198 MET A C 1
ATOM 1648 O O . MET A 1 198 ? -6.925 -13.170 -3.593 1.00 90.56 198 MET A O 1
ATOM 1652 N N . TYR A 1 199 ? -6.434 -11.523 -2.152 1.00 93.12 199 TYR A N 1
ATOM 1653 C CA . TYR A 1 199 ? -7.715 -10.817 -2.181 1.00 93.12 199 TYR A CA 1
ATOM 1654 C C . TYR A 1 199 ? -7.590 -9.404 -2.761 1.00 93.12 199 TYR A C 1
ATOM 1656 O O . TYR A 1 199 ? -8.469 -8.564 -2.544 1.00 93.12 199 TYR A O 1
ATOM 1664 N N . ILE A 1 200 ? -6.521 -9.158 -3.517 1.00 92.56 200 ILE A N 1
ATOM 1665 C CA . ILE A 1 200 ? -6.311 -7.968 -4.333 1.00 92.56 200 ILE A CA 1
ATOM 1666 C C . ILE A 1 200 ? -6.133 -8.418 -5.781 1.00 92.56 200 ILE A C 1
ATOM 1668 O O . ILE A 1 200 ? -5.524 -9.450 -6.048 1.00 92.56 200 ILE A O 1
ATOM 1672 N N . CYS A 1 201 ? -6.687 -7.668 -6.728 1.00 90.06 201 CYS A N 1
ATOM 1673 C CA . CYS A 1 201 ? -6.295 -7.799 -8.127 1.00 90.06 201 CYS A CA 1
ATOM 1674 C C . CYS A 1 201 ? -6.277 -6.431 -8.815 1.00 90.06 201 CYS A C 1
ATOM 1676 O O . CYS A 1 201 ? -6.980 -5.516 -8.364 1.00 90.06 201 CYS A O 1
ATOM 1678 N N . PRO A 1 202 ? -5.522 -6.263 -9.914 1.00 90.88 202 PRO A N 1
ATOM 1679 C CA . PRO A 1 202 ? -5.531 -5.022 -10.677 1.00 90.88 202 PRO A CA 1
ATOM 1680 C C . PRO A 1 202 ? -6.956 -4.670 -11.115 1.00 90.88 202 PRO A C 1
ATOM 1682 O O . PRO A 1 202 ? -7.735 -5.551 -11.478 1.00 90.88 202 PRO A O 1
ATOM 1685 N N . TYR A 1 203 ? -7.327 -3.387 -11.087 1.00 92.56 203 TYR A N 1
ATOM 1686 C CA . TYR A 1 203 ? -8.711 -2.994 -11.385 1.00 92.56 203 TYR A CA 1
ATOM 1687 C C . TYR A 1 203 ? -9.145 -3.314 -12.825 1.00 92.56 203 TYR A C 1
ATOM 1689 O O . TYR A 1 203 ? -10.313 -3.623 -13.069 1.00 92.56 203 TYR A O 1
ATOM 1697 N N . LEU A 1 204 ? -8.207 -3.248 -13.774 1.00 89.94 204 LEU A N 1
ATOM 1698 C CA . LEU A 1 204 ? -8.455 -3.573 -15.181 1.00 89.94 204 LEU A CA 1
ATOM 1699 C C . LEU A 1 204 ? -8.614 -5.077 -15.431 1.00 89.94 204 LEU A C 1
ATOM 1701 O O . LEU A 1 204 ? -9.103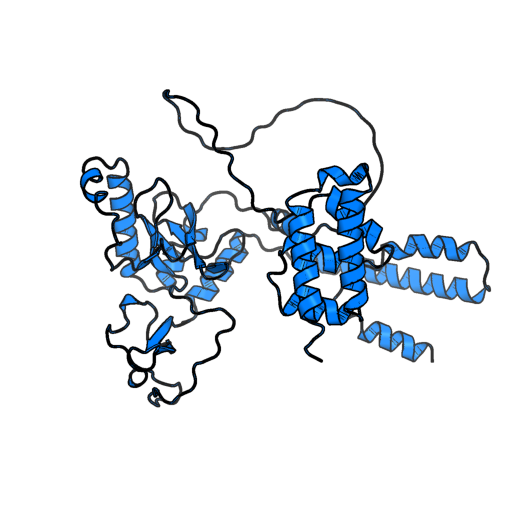 -5.476 -16.487 1.00 89.94 204 LEU A O 1
ATOM 1705 N N . GLU A 1 205 ? -8.243 -5.910 -14.462 1.00 86.56 205 GLU A N 1
ATOM 1706 C CA . GLU A 1 205 ? -8.462 -7.344 -14.526 1.00 86.56 205 GLU A CA 1
ATOM 1707 C C . GLU A 1 205 ? -9.799 -7.721 -13.897 1.00 86.56 205 GLU A C 1
ATOM 1709 O O . GLU A 1 205 ? -10.293 -7.105 -12.949 1.00 86.56 205 GLU A O 1
ATOM 1714 N N . THR A 1 206 ? -10.402 -8.786 -14.417 1.00 80.81 206 THR A N 1
ATOM 1715 C CA . THR A 1 206 ? -11.588 -9.365 -13.794 1.00 80.81 206 THR A CA 1
ATOM 1716 C C . THR A 1 206 ? -11.173 -10.173 -12.567 1.00 80.81 206 THR A C 1
ATOM 1718 O O . THR A 1 206 ? -10.423 -11.143 -12.727 1.00 80.81 206 THR A O 1
ATOM 1721 N N . PRO A 1 207 ? -11.698 -9.872 -11.365 1.00 81.94 207 PRO A N 1
ATOM 1722 C CA . PRO A 1 207 ? -11.404 -10.675 -10.190 1.00 81.94 207 PRO A CA 1
ATOM 1723 C C . PRO A 1 207 ? -11.790 -12.133 -10.424 1.00 81.94 207 PRO A C 1
ATOM 1725 O O . PRO A 1 207 ? -12.886 -12.419 -10.926 1.00 81.94 207 PRO A O 1
ATOM 1728 N N . LYS A 1 208 ? -10.915 -13.063 -10.022 1.00 71.44 208 LYS A N 1
ATOM 1729 C CA . LYS A 1 208 ? -11.212 -14.501 -10.030 1.00 71.44 208 LYS A CA 1
ATOM 1730 C C . LYS A 1 208 ? -12.423 -14.725 -9.127 1.00 71.44 208 LYS A C 1
ATOM 1732 O O . LYS A 1 208 ? -12.340 -14.664 -7.903 1.00 71.44 208 LYS A O 1
ATOM 1737 N N . THR A 1 209 ? -13.591 -14.892 -9.734 1.00 63.41 209 THR A N 1
ATOM 1738 C CA . THR A 1 209 ? -14.833 -15.090 -8.992 1.00 63.41 209 THR A CA 1
ATOM 1739 C C . THR A 1 209 ? -14.898 -16.537 -8.532 1.00 63.41 209 THR A C 1
ATOM 1741 O O . THR A 1 209 ? -14.714 -17.458 -9.326 1.00 63.41 209 THR A O 1
ATOM 1744 N N . GLU A 1 210 ? -15.190 -16.755 -7.250 1.00 55.84 210 GLU A N 1
ATOM 1745 C CA . GLU A 1 210 ? -15.593 -18.074 -6.767 1.00 55.84 210 GLU A CA 1
ATOM 1746 C C . GLU A 1 210 ? -16.784 -18.548 -7.615 1.00 55.84 210 GLU A C 1
ATOM 1748 O O . GLU A 1 210 ? -17.790 -17.836 -7.757 1.00 55.84 210 GLU A O 1
ATOM 1753 N N . LYS A 1 211 ? -16.647 -19.725 -8.242 1.00 42.69 211 LYS A N 1
ATOM 1754 C CA . LYS A 1 211 ? -17.689 -20.326 -9.085 1.00 42.69 211 LYS A CA 1
ATOM 1755 C C . LYS A 1 211 ? -19.021 -20.304 -8.317 1.00 42.69 211 LYS A C 1
ATOM 1757 O O . LYS A 1 211 ? -19.131 -20.894 -7.250 1.00 42.69 211 LYS A O 1
ATOM 1762 N N . GLY A 1 212 ? -20.021 -19.591 -8.848 1.00 49.00 212 GLY A N 1
ATOM 1763 C CA . GLY A 1 212 ? -21.355 -19.445 -8.242 1.00 49.00 212 GLY A CA 1
ATOM 1764 C C . GLY A 1 212 ? -21.673 -18.078 -7.611 1.00 49.00 212 GLY A C 1
ATOM 1765 O O . GLY A 1 212 ? -22.841 -17.799 -7.340 1.00 49.00 212 GLY A O 1
ATOM 1766 N N . TYR A 1 213 ? -20.697 -17.175 -7.439 1.00 50.81 213 TYR A N 1
ATOM 1767 C CA . TYR A 1 213 ? -20.948 -15.846 -6.851 1.00 50.81 213 TYR A CA 1
ATOM 1768 C C . TYR A 1 213 ? -21.680 -14.884 -7.807 1.00 50.81 213 TYR A C 1
ATOM 1770 O O . TYR A 1 213 ? -22.554 -14.121 -7.388 1.00 50.81 213 TYR A O 1
ATOM 1778 N N . LEU A 1 214 ? -21.402 -14.968 -9.115 1.00 46.22 214 LEU A N 1
ATOM 1779 C CA . LEU A 1 214 ? -22.040 -14.116 -10.129 1.00 46.22 214 LEU A CA 1
ATOM 1780 C C . LEU A 1 214 ? -23.567 -14.320 -10.210 1.00 46.22 214 LEU A C 1
ATOM 1782 O O . LEU A 1 214 ? -24.297 -13.364 -10.468 1.00 46.22 214 LEU A O 1
ATOM 1786 N N . GLN A 1 215 ? -24.084 -15.516 -9.897 1.00 45.56 215 GLN A N 1
ATOM 1787 C CA . GLN A 1 215 ? -25.534 -15.768 -9.852 1.00 45.56 215 GLN A CA 1
ATOM 1788 C C . GLN A 1 215 ? -26.238 -15.058 -8.678 1.00 45.56 215 GLN A C 1
ATOM 1790 O O . GLN A 1 215 ? -27.428 -14.759 -8.777 1.00 45.56 215 GLN A O 1
ATOM 1795 N N . LYS A 1 216 ? -25.515 -14.685 -7.608 1.00 50.81 216 LYS A N 1
ATOM 1796 C CA . LYS A 1 216 ? -26.053 -13.890 -6.485 1.00 50.81 216 LYS A CA 1
ATOM 1797 C C . LYS A 1 216 ? -26.016 -12.372 -6.730 1.00 50.81 216 LYS A C 1
ATOM 1799 O O . LYS A 1 216 ? -26.673 -11.627 -6.003 1.00 50.81 216 LYS A O 1
ATOM 1804 N N . LEU A 1 217 ? -25.324 -11.891 -7.772 1.00 51.69 217 LEU A N 1
ATOM 1805 C CA . LEU A 1 217 ? -25.203 -10.452 -8.058 1.00 51.69 217 LEU A CA 1
ATOM 1806 C C . LEU A 1 217 ? -26.512 -9.790 -8.501 1.00 51.69 217 LEU A C 1
ATOM 1808 O O . LEU A 1 217 ? -26.698 -8.604 -8.235 1.00 51.69 217 LEU A O 1
ATOM 1812 N N . ARG A 1 218 ? -27.458 -10.542 -9.083 1.00 51.34 218 ARG A N 1
ATOM 1813 C CA . ARG A 1 218 ? -28.767 -9.994 -9.497 1.00 51.34 218 ARG A CA 1
ATOM 1814 C C . ARG A 1 218 ? -29.616 -9.491 -8.315 1.00 51.34 218 ARG A C 1
ATOM 1816 O O . ARG A 1 218 ? -30.589 -8.782 -8.541 1.00 51.34 218 ARG A O 1
ATOM 1823 N N . LYS A 1 219 ? -29.240 -9.810 -7.065 1.00 57.31 219 LYS A N 1
ATOM 1824 C CA . LYS A 1 219 ? -29.836 -9.282 -5.820 1.00 57.31 219 LYS A CA 1
ATOM 1825 C C . LYS A 1 219 ? -28.781 -8.764 -4.831 1.00 57.31 219 LYS A C 1
ATOM 1827 O O . LYS A 1 219 ? -28.962 -8.853 -3.617 1.00 57.31 219 LYS A O 1
ATOM 1832 N N . ASN A 1 220 ? -27.653 -8.245 -5.317 1.00 70.88 220 ASN A N 1
ATOM 1833 C CA . ASN A 1 220 ? -26.650 -7.687 -4.419 1.00 70.88 220 ASN A CA 1
ATOM 1834 C C . ASN A 1 220 ? -27.106 -6.315 -3.894 1.00 70.88 220 ASN A C 1
ATOM 1836 O O . ASN A 1 220 ? -27.106 -5.332 -4.634 1.00 70.88 220 ASN A O 1
ATOM 1840 N N . LYS A 1 221 ? -27.435 -6.232 -2.598 1.00 85.31 221 LYS A N 1
ATOM 1841 C CA . LYS A 1 221 ? -27.794 -4.976 -1.908 1.00 85.31 221 LYS A CA 1
ATOM 1842 C C . LYS A 1 221 ? -26.731 -3.871 -2.035 1.00 85.31 221 LYS A C 1
ATOM 1844 O O . LYS A 1 221 ? -27.039 -2.702 -1.833 1.00 85.31 221 LYS A O 1
ATOM 1849 N N . TYR A 1 222 ? -25.495 -4.233 -2.384 1.00 87.25 222 TYR A N 1
ATOM 1850 C CA . TYR A 1 222 ? -24.373 -3.318 -2.581 1.00 87.25 222 TYR A CA 1
ATOM 1851 C C . TYR A 1 222 ? -24.209 -2.828 -4.029 1.00 87.25 222 TYR A C 1
ATOM 1853 O O . TYR A 1 222 ? -23.361 -1.975 -4.272 1.00 87.25 222 TYR A O 1
ATOM 1861 N N . ALA A 1 223 ? -25.002 -3.314 -4.995 1.00 87.25 223 ALA A N 1
ATOM 1862 C CA . ALA A 1 223 ? -24.803 -3.032 -6.422 1.00 87.25 223 ALA A CA 1
ATOM 1863 C C . ALA A 1 223 ? -24.712 -1.529 -6.743 1.00 87.25 223 ALA A C 1
ATOM 1865 O O . ALA A 1 223 ? -23.804 -1.103 -7.452 1.00 87.25 223 ALA A O 1
ATOM 1866 N N . GLY A 1 224 ? -25.598 -0.710 -6.167 1.00 90.88 224 GLY A N 1
ATOM 1867 C CA . GLY A 1 224 ? -25.573 0.742 -6.369 1.00 90.88 224 GLY A CA 1
ATOM 1868 C C . GLY A 1 224 ? -24.369 1.443 -5.727 1.00 90.88 224 GLY A C 1
ATOM 1869 O O . GLY A 1 224 ? -23.910 2.459 -6.243 1.00 90.88 224 GLY A O 1
ATOM 1870 N N . ALA A 1 225 ? -23.842 0.918 -4.617 1.00 92.12 225 ALA A N 1
ATOM 1871 C CA . ALA A 1 225 ? -22.640 1.457 -3.979 1.00 92.12 225 ALA A CA 1
ATOM 1872 C C . ALA A 1 225 ? -21.387 1.101 -4.794 1.00 92.12 225 ALA A C 1
ATOM 1874 O O . ALA A 1 225 ? -20.594 1.984 -5.109 1.00 92.12 225 ALA A O 1
ATOM 1875 N N . ILE A 1 226 ? -21.292 -0.152 -5.249 1.00 91.88 226 ILE A N 1
ATOM 1876 C CA . ILE A 1 226 ? -20.213 -0.627 -6.123 1.00 91.88 226 ILE A CA 1
ATOM 1877 C C . ILE A 1 226 ? -20.202 0.143 -7.443 1.00 91.88 226 ILE A C 1
ATOM 1879 O O . ILE A 1 226 ? -19.134 0.522 -7.903 1.00 91.88 226 ILE A O 1
ATOM 1883 N N . ALA A 1 227 ? -21.364 0.421 -8.045 1.00 92.38 227 ALA A N 1
ATOM 1884 C CA . ALA A 1 227 ? -21.439 1.211 -9.276 1.00 92.38 227 ALA A CA 1
ATOM 1885 C C . ALA A 1 227 ? -20.829 2.616 -9.108 1.00 92.38 227 ALA A C 1
ATOM 1887 O O . ALA A 1 227 ? -20.089 3.076 -9.970 1.00 92.38 227 ALA A O 1
ATOM 1888 N N . LYS A 1 228 ? -21.066 3.273 -7.965 1.00 95.19 228 LYS A N 1
ATOM 1889 C CA . LYS A 1 228 ? -20.464 4.581 -7.654 1.00 95.19 228 LYS A CA 1
ATOM 1890 C C . LYS A 1 228 ? -18.969 4.484 -7.357 1.00 95.19 228 LYS A C 1
ATOM 1892 O O . LYS A 1 228 ? -18.215 5.381 -7.723 1.00 95.19 228 LYS A O 1
ATOM 1897 N N . ALA A 1 229 ? -18.541 3.415 -6.687 1.00 95.31 229 ALA A N 1
ATOM 1898 C CA . ALA A 1 229 ? -17.124 3.159 -6.453 1.00 95.31 229 ALA A CA 1
ATOM 1899 C C . ALA A 1 229 ? -16.379 2.889 -7.772 1.00 95.31 229 ALA A C 1
ATOM 1901 O O . ALA A 1 229 ? -15.270 3.383 -7.950 1.00 95.31 229 ALA A O 1
ATOM 1902 N N . LYS A 1 230 ? -17.014 2.190 -8.724 1.00 95.00 230 LYS A N 1
ATOM 1903 C CA . LYS A 1 230 ? -16.491 1.971 -10.081 1.00 95.00 230 LYS A CA 1
ATOM 1904 C C . LYS A 1 230 ? -16.316 3.280 -10.840 1.00 95.00 230 LYS A C 1
ATOM 1906 O O . LYS A 1 230 ? -15.236 3.530 -11.349 1.00 95.00 230 LYS A O 1
ATOM 1911 N N . GLU A 1 231 ? -17.326 4.150 -10.832 1.00 96.44 231 GLU A N 1
ATOM 1912 C CA . GLU A 1 231 ? -17.238 5.471 -11.474 1.00 96.44 231 GLU A CA 1
ATOM 1913 C C . GLU A 1 231 ? -16.038 6.281 -10.945 1.00 96.44 231 GLU A C 1
ATOM 1915 O O . GLU A 1 231 ? -15.331 6.953 -11.695 1.00 96.44 231 GLU A O 1
ATOM 1920 N N . ARG A 1 232 ? -15.773 6.206 -9.636 1.00 96.88 232 ARG A N 1
ATOM 1921 C CA . ARG A 1 232 ? -14.611 6.858 -9.014 1.00 96.88 232 ARG A CA 1
ATOM 1922 C C . ARG A 1 232 ? -13.291 6.192 -9.389 1.00 96.88 232 ARG A C 1
ATOM 1924 O O . ARG A 1 232 ? -12.324 6.904 -9.629 1.00 96.88 232 ARG A O 1
ATOM 1931 N N . ALA A 1 233 ? -13.256 4.864 -9.460 1.00 96.12 233 ALA A N 1
ATOM 1932 C CA . ALA A 1 233 ? -12.088 4.110 -9.909 1.00 96.12 233 ALA A CA 1
ATOM 1933 C C . ALA A 1 233 ? -11.734 4.430 -11.367 1.00 96.12 233 ALA A C 1
ATOM 1935 O O . ALA A 1 233 ? -10.580 4.701 -11.671 1.00 96.12 233 ALA A O 1
ATOM 1936 N N . GLU A 1 234 ? -12.730 4.496 -12.249 1.00 96.00 234 GLU A N 1
ATOM 1937 C CA . GLU A 1 234 ? -12.564 4.875 -13.657 1.00 96.00 234 GLU A CA 1
ATOM 1938 C C . GLU A 1 234 ? -12.045 6.313 -13.795 1.00 96.00 234 GLU A C 1
ATOM 1940 O O . GLU A 1 234 ? -11.116 6.569 -14.557 1.00 96.00 234 GLU A O 1
ATOM 1945 N N . LYS A 1 235 ? -12.564 7.249 -12.988 1.00 97.00 235 LYS A N 1
ATOM 1946 C CA . LYS A 1 235 ? -12.015 8.611 -12.903 1.00 97.00 235 LYS A CA 1
ATOM 1947 C C . LYS A 1 235 ? -10.571 8.625 -12.398 1.00 97.00 235 LYS A C 1
ATOM 1949 O O . LYS A 1 235 ? -9.771 9.400 -12.907 1.00 97.00 235 LYS A O 1
ATOM 1954 N N . ALA A 1 236 ? -10.242 7.798 -11.405 1.00 96.00 236 ALA A N 1
ATOM 1955 C CA . ALA A 1 236 ? -8.888 7.687 -10.869 1.00 96.00 236 ALA A CA 1
ATOM 1956 C C . ALA A 1 236 ? -7.903 7.123 -11.904 1.00 96.00 236 ALA A C 1
ATOM 1958 O O . A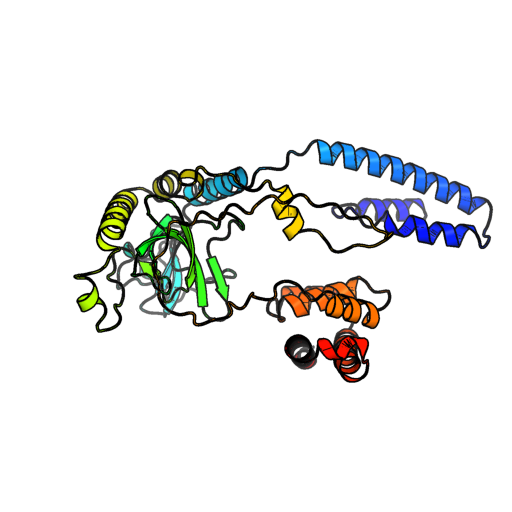LA A 1 236 ? -6.791 7.623 -12.011 1.00 96.00 236 ALA A O 1
ATOM 1959 N N . LEU A 1 237 ? -8.309 6.140 -12.709 1.00 93.25 237 LEU A N 1
ATOM 1960 C CA . LEU A 1 237 ? -7.473 5.603 -13.788 1.00 93.25 237 LEU A CA 1
ATOM 1961 C C . LEU A 1 237 ? -7.126 6.650 -14.855 1.00 93.25 237 LEU A C 1
ATOM 1963 O O . LEU A 1 237 ? -6.042 6.607 -15.421 1.00 93.25 237 LEU A O 1
ATOM 1967 N N . GLY A 1 238 ? -8.012 7.621 -15.095 1.00 92.94 238 GLY A N 1
ATOM 1968 C CA . GLY A 1 238 ? -7.742 8.755 -15.986 1.00 92.94 238 GLY A CA 1
ATOM 1969 C C . GLY A 1 238 ? -6.805 9.825 -15.404 1.00 92.94 238 GLY A C 1
ATOM 1970 O O . GLY A 1 238 ? -6.563 10.836 -16.060 1.00 92.94 238 GLY A O 1
ATOM 1971 N N . MET A 1 239 ? -6.311 9.649 -14.176 1.00 94.69 239 MET A N 1
ATOM 1972 C CA . MET A 1 239 ? -5.448 10.598 -13.468 1.00 94.69 239 MET A CA 1
ATOM 1973 C C . MET A 1 239 ? -4.016 10.068 -13.330 1.00 94.69 239 MET A C 1
ATOM 1975 O O . MET A 1 239 ? -3.773 8.860 -13.293 1.00 94.69 239 MET A O 1
ATOM 1979 N N . THR A 1 240 ? -3.054 10.975 -13.152 1.00 92.69 240 THR A N 1
ATOM 1980 C CA . THR A 1 240 ? -1.695 10.597 -12.728 1.00 92.69 240 THR A CA 1
ATOM 1981 C C . THR A 1 240 ? -1.712 10.043 -11.298 1.00 92.69 240 THR A C 1
ATOM 1983 O O . THR A 1 240 ? -2.598 10.388 -10.517 1.00 92.69 240 THR A O 1
ATOM 1986 N N . ILE A 1 241 ? -0.722 9.232 -10.902 1.00 90.88 241 ILE A N 1
ATOM 1987 C CA . ILE A 1 241 ? -0.607 8.726 -9.515 1.00 90.88 241 ILE A CA 1
ATOM 1988 C C . ILE A 1 241 ? -0.643 9.872 -8.493 1.00 90.88 241 ILE A C 1
ATOM 1990 O O . ILE A 1 241 ? -1.320 9.783 -7.469 1.00 90.88 241 ILE A O 1
ATOM 1994 N N . LYS A 1 242 ? 0.035 10.984 -8.796 1.00 93.62 242 LYS A N 1
ATOM 1995 C CA . LYS A 1 242 ? 0.029 12.188 -7.962 1.00 93.62 242 LYS A CA 1
ATOM 1996 C C . LYS A 1 242 ? 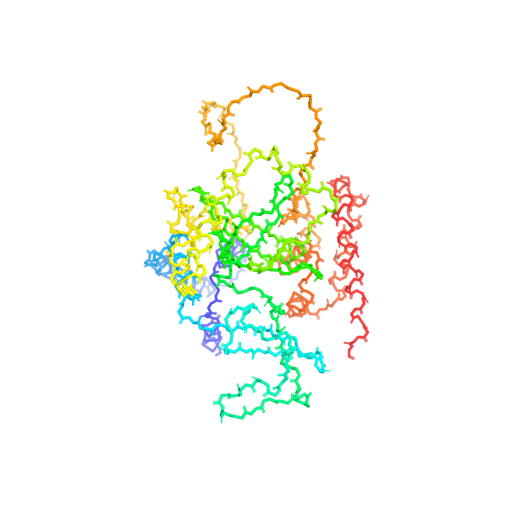-1.386 12.726 -7.757 1.00 93.62 242 LYS A C 1
ATOM 1998 O O . LYS A 1 242 ? -1.790 12.956 -6.618 1.00 93.62 242 LYS A O 1
ATOM 2003 N N . ASP A 1 243 ? -2.134 12.910 -8.841 1.00 95.81 243 ASP A N 1
ATOM 2004 C CA . ASP A 1 243 ? -3.487 13.471 -8.788 1.00 95.81 243 ASP A CA 1
ATOM 2005 C C . ASP A 1 243 ? -4.472 12.493 -8.137 1.00 95.81 243 ASP A C 1
ATOM 2007 O O . ASP A 1 243 ? -5.350 12.912 -7.377 1.00 95.81 243 ASP A O 1
ATOM 2011 N N . ARG A 1 244 ? -4.286 11.182 -8.348 1.00 95.44 244 ARG A N 1
ATOM 2012 C CA . ARG A 1 244 ? -5.041 10.128 -7.656 1.00 95.44 244 ARG A CA 1
ATOM 2013 C C . ARG A 1 244 ? -4.851 10.203 -6.152 1.00 95.44 244 ARG A C 1
ATOM 2015 O O . ARG A 1 244 ? -5.836 10.273 -5.424 1.00 95.44 244 ARG A O 1
ATOM 2022 N N . LEU A 1 245 ? -3.605 10.248 -5.684 1.00 95.38 245 LEU A N 1
ATOM 2023 C CA . LEU A 1 245 ? -3.283 10.356 -4.262 1.00 95.38 245 LEU A CA 1
ATOM 2024 C C . LEU A 1 245 ? -3.814 11.667 -3.656 1.00 95.38 245 LEU A C 1
ATOM 2026 O O . LEU A 1 245 ? -4.349 11.671 -2.547 1.00 95.38 245 LEU A O 1
ATOM 2030 N N . GLN A 1 246 ? -3.757 12.780 -4.390 1.00 95.56 246 GLN A N 1
ATOM 2031 C CA . GLN A 1 246 ? -4.336 14.051 -3.938 1.00 95.56 246 GLN A CA 1
ATOM 2032 C C . GLN A 1 246 ? -5.871 14.036 -3.880 1.00 95.56 246 GLN A C 1
ATOM 2034 O O . GLN A 1 246 ? -6.456 14.692 -3.020 1.00 95.56 246 GLN A O 1
ATOM 2039 N N . THR A 1 247 ? -6.528 13.285 -4.763 1.00 96.19 247 THR A N 1
ATOM 2040 C CA . THR A 1 247 ? -7.995 13.264 -4.871 1.00 96.19 247 THR A CA 1
ATOM 2041 C C . THR A 1 247 ? -8.632 12.210 -3.965 1.00 96.19 247 THR A C 1
ATOM 2043 O O . THR A 1 247 ? -9.648 12.476 -3.320 1.00 96.19 247 THR A O 1
ATOM 2046 N N . TYR A 1 248 ? -8.045 11.014 -3.911 1.00 96.44 248 TYR A N 1
ATOM 2047 C CA . TYR A 1 248 ? -8.666 9.810 -3.357 1.00 96.44 248 TYR A CA 1
ATOM 2048 C C . TYR A 1 248 ? -7.951 9.223 -2.135 1.00 96.44 248 TYR A C 1
ATOM 2050 O O . TYR A 1 248 ? -8.478 8.276 -1.554 1.00 96.44 248 TYR A O 1
ATOM 2058 N N . SER A 1 249 ? -6.805 9.765 -1.701 1.00 95.19 249 SER A N 1
ATOM 2059 C CA . SER A 1 249 ? -6.180 9.305 -0.451 1.00 95.19 249 SER A CA 1
ATOM 2060 C C . SER A 1 249 ? -7.082 9.604 0.751 1.00 95.19 249 SER A C 1
ATOM 2062 O O . SER A 1 249 ? -7.788 10.624 0.794 1.00 95.19 249 SER A O 1
ATOM 2064 N N . PHE A 1 250 ? -7.043 8.725 1.751 1.00 94.75 250 PHE A N 1
ATOM 2065 C CA . PHE A 1 250 ? -7.865 8.777 2.953 1.00 94.75 250 PHE A CA 1
ATOM 2066 C C . PHE A 1 250 ? -7.806 10.154 3.620 1.00 94.75 250 PHE A C 1
ATOM 2068 O O . PHE A 1 250 ? -8.840 10.691 4.014 1.00 94.75 250 PHE A O 1
ATOM 2075 N N . VAL A 1 251 ? -6.631 10.793 3.657 1.00 93.44 251 VAL A N 1
ATOM 2076 C CA . VAL A 1 251 ? -6.449 12.120 4.275 1.00 93.44 251 VAL A CA 1
ATOM 2077 C C . VAL A 1 251 ? -7.228 13.261 3.624 1.00 93.44 251 VAL A C 1
ATOM 2079 O O . VAL A 1 251 ? -7.556 14.254 4.286 1.00 93.44 251 VAL A O 1
ATOM 2082 N N . HIS A 1 252 ? -7.552 13.133 2.338 1.00 93.12 252 HIS A N 1
ATOM 2083 C CA . HIS A 1 252 ? -8.371 14.108 1.624 1.00 93.12 252 HIS A CA 1
ATOM 2084 C C . HIS A 1 252 ? -9.853 13.776 1.718 1.00 93.12 252 HIS A C 1
ATOM 2086 O O . HIS A 1 252 ? -10.673 14.693 1.843 1.00 93.12 252 HIS A O 1
ATOM 2092 N N . LEU A 1 253 ? -10.200 12.490 1.706 1.00 92.12 253 LEU A N 1
ATOM 2093 C CA . LEU A 1 253 ? -11.585 12.043 1.774 1.00 92.12 253 LEU A CA 1
ATOM 2094 C C . LEU A 1 253 ? -12.166 12.150 3.192 1.00 92.12 253 LEU A C 1
ATOM 2096 O O . LEU A 1 253 ? -13.335 12.509 3.355 1.00 92.12 253 LEU A O 1
ATOM 2100 N N . TYR A 1 254 ? -11.379 11.841 4.222 1.00 92.25 254 TYR A N 1
ATOM 2101 C CA . TYR A 1 254 ? -11.843 11.779 5.603 1.00 92.25 254 TYR A CA 1
ATOM 2102 C C . TYR A 1 254 ? -11.844 13.171 6.244 1.00 92.25 254 TYR A C 1
ATOM 2104 O O . TYR A 1 254 ? -10.819 13.844 6.353 1.00 92.25 254 TYR A O 1
ATOM 2112 N N . LYS A 1 255 ? -13.035 13.615 6.660 1.00 88.31 255 LYS A N 1
ATOM 2113 C CA . LYS A 1 255 ? -13.280 14.933 7.276 1.00 88.31 255 LYS A CA 1
ATOM 2114 C C . LYS A 1 255 ? -13.535 14.863 8.785 1.00 88.31 255 LYS A C 1
ATOM 2116 O O . LYS A 1 255 ? -13.902 15.871 9.379 1.00 88.31 255 LYS A O 1
ATOM 2121 N N . GLY A 1 256 ? -13.415 13.677 9.382 1.00 85.62 256 GLY A N 1
ATOM 2122 C CA . GLY A 1 256 ? -13.601 13.487 10.818 1.00 85.62 256 GLY A CA 1
ATOM 2123 C C . GLY A 1 256 ? -12.367 13.886 11.636 1.00 85.62 256 GLY A C 1
ATOM 2124 O O . GLY A 1 256 ? -11.364 14.331 11.068 1.00 85.62 256 GLY A O 1
ATOM 2125 N N . PRO A 1 257 ? -12.432 13.731 12.970 1.00 82.88 257 PRO A N 1
ATOM 2126 C CA . PRO A 1 257 ? -11.307 14.018 13.849 1.00 82.88 257 PRO A CA 1
ATOM 2127 C C . PRO A 1 257 ? -10.159 13.041 13.587 1.00 82.88 257 PRO A C 1
ATOM 2129 O O . PRO A 1 257 ? -10.387 11.852 13.353 1.00 82.88 257 PRO A O 1
ATOM 2132 N N . TRP A 1 258 ? -8.937 13.566 13.633 1.00 82.12 258 TRP A N 1
ATOM 2133 C CA . TRP A 1 258 ? -7.699 12.796 13.584 1.00 82.12 258 TRP A CA 1
ATOM 2134 C C . TRP A 1 258 ? -7.107 12.741 14.991 1.00 82.12 258 TRP A C 1
ATOM 2136 O O . TRP A 1 258 ? -7.118 13.781 15.657 1.00 82.12 258 TRP A O 1
ATOM 2146 N N . PRO A 1 259 ? -6.582 11.589 15.437 1.00 67.88 259 PRO A N 1
ATOM 2147 C CA . PRO A 1 259 ? -5.931 11.495 16.737 1.00 67.88 259 PRO A CA 1
ATOM 2148 C C . PRO A 1 259 ? -4.732 12.447 16.788 1.00 67.88 259 PRO A C 1
ATOM 2150 O O . PRO A 1 259 ? -3.994 12.593 15.798 1.00 67.88 259 PRO A O 1
ATOM 2153 N N . ALA A 1 260 ? -4.551 13.123 17.923 1.00 58.81 260 ALA A N 1
ATOM 2154 C CA . ALA A 1 260 ? -3.350 13.913 18.151 1.00 58.81 260 ALA A CA 1
ATOM 2155 C C . ALA A 1 260 ? -2.164 12.946 18.265 1.00 58.81 260 ALA A C 1
ATOM 2157 O O . ALA A 1 260 ? -2.328 11.817 18.711 1.00 58.81 260 ALA A O 1
ATOM 2158 N N . VAL A 1 261 ? -0.957 13.344 17.850 1.00 53.19 261 VAL A N 1
ATOM 2159 C CA . VAL A 1 261 ? 0.204 12.428 17.905 1.00 53.19 261 VAL A CA 1
ATOM 2160 C C . VAL A 1 261 ? 0.566 12.027 19.338 1.00 53.19 261 VAL A C 1
ATOM 2162 O O . VAL A 1 261 ? 1.181 10.986 19.526 1.00 53.19 261 VAL A O 1
ATOM 2165 N N . SER A 1 262 ? 0.090 12.756 20.350 1.00 44.38 262 SER A N 1
ATOM 2166 C CA . SER A 1 262 ? 0.109 12.313 21.750 1.00 44.38 262 SER A CA 1
ATOM 2167 C C . SER A 1 262 ? -0.635 10.989 21.983 1.00 44.38 262 SER A C 1
ATOM 2169 O O . SER A 1 262 ? -0.166 10.187 22.778 1.00 44.38 262 SER A O 1
ATOM 2171 N N . ASP A 1 263 ? -1.697 10.704 21.225 1.00 39.25 263 ASP A N 1
ATOM 2172 C CA . ASP A 1 263 ? -2.482 9.462 21.332 1.00 39.25 263 ASP A CA 1
ATOM 2173 C C . ASP A 1 263 ? -1.810 8.287 20.584 1.00 39.25 263 ASP A C 1
ATOM 2175 O O . ASP A 1 263 ? -2.213 7.134 20.712 1.00 39.25 263 ASP A O 1
ATOM 2179 N N . LEU A 1 264 ? -0.771 8.574 19.786 1.00 41.38 264 LEU A N 1
ATOM 2180 C CA . LEU A 1 264 ? 0.093 7.580 19.135 1.00 41.38 264 LEU A CA 1
ATOM 2181 C C . LEU A 1 264 ? 1.446 7.440 19.841 1.00 41.38 264 LEU A C 1
ATOM 2183 O O . LEU A 1 264 ? 2.086 6.404 19.709 1.00 41.38 264 LEU A O 1
ATOM 2187 N N . GLU A 1 265 ? 1.883 8.439 20.613 1.00 32.97 265 GLU A N 1
ATOM 2188 C CA . GLU A 1 265 ? 3.044 8.306 21.500 1.00 32.97 265 GLU A CA 1
ATOM 2189 C C . GLU A 1 265 ? 2.755 7.367 22.682 1.00 32.97 265 GLU A C 1
ATOM 2191 O O . GLU A 1 265 ? 3.685 6.699 23.118 1.00 32.97 265 GLU A O 1
ATOM 2196 N N . GLU A 1 266 ? 1.497 7.186 23.104 1.00 31.77 266 GLU A N 1
ATOM 2197 C CA . GLU A 1 266 ? 1.097 6.094 24.021 1.00 31.77 266 GLU A CA 1
ATOM 2198 C C . GLU A 1 266 ? 1.177 4.698 23.367 1.00 31.77 266 GLU A C 1
ATOM 2200 O O . GLU A 1 266 ? 1.170 3.681 24.053 1.00 31.77 266 GLU A O 1
ATOM 2205 N N . CYS A 1 267 ? 1.327 4.627 22.038 1.00 29.83 267 CYS A N 1
ATOM 2206 C CA . CYS A 1 267 ? 1.628 3.381 21.324 1.00 29.83 267 CYS A CA 1
ATOM 2207 C C . CYS A 1 267 ? 3.144 3.153 21.149 1.00 29.83 267 CYS A C 1
ATOM 2209 O O . CYS A 1 267 ? 3.542 2.089 20.677 1.00 29.83 267 CYS A O 1
ATOM 2211 N N . TYR A 1 268 ? 3.980 4.140 21.506 1.00 30.86 268 TYR A N 1
ATOM 2212 C CA . TYR A 1 268 ? 5.437 4.110 21.326 1.00 30.86 268 TYR A CA 1
ATOM 2213 C C . TYR A 1 268 ? 6.255 4.404 22.595 1.00 30.86 268 TYR A C 1
ATOM 2215 O O . TYR A 1 268 ? 7.472 4.256 22.545 1.00 30.86 268 TYR A O 1
ATOM 2223 N N . ASN A 1 269 ? 5.644 4.765 23.728 1.00 29.05 269 ASN A N 1
ATOM 2224 C CA . ASN A 1 269 ? 6.339 4.928 25.006 1.00 29.05 269 ASN A CA 1
ATOM 2225 C C . ASN A 1 269 ? 5.437 4.526 26.182 1.00 29.05 269 ASN A C 1
ATOM 2227 O O . ASN A 1 269 ? 4.605 5.320 26.596 1.00 29.05 269 ASN A O 1
ATOM 2231 N N . GLU A 1 270 ? 5.649 3.335 26.743 1.00 30.88 270 GLU A N 1
ATOM 2232 C CA . GLU A 1 270 ? 5.616 3.095 28.194 1.00 30.88 270 GLU A CA 1
ATOM 2233 C C . GLU A 1 270 ? 6.174 1.690 28.487 1.00 30.88 270 GLU A C 1
ATOM 2235 O O . GLU A 1 270 ? 5.454 0.705 28.586 1.00 30.88 270 GLU A O 1
ATOM 2240 N N . GLU A 1 271 ? 7.493 1.598 28.653 1.00 30.22 271 GLU A N 1
ATOM 2241 C CA . GLU A 1 271 ? 8.024 0.841 29.783 1.00 30.22 271 GLU A CA 1
ATOM 2242 C C . GLU A 1 271 ? 8.985 1.750 30.552 1.00 30.22 271 GLU A C 1
ATOM 2244 O O . GLU A 1 271 ? 9.805 2.455 29.959 1.00 30.22 271 GLU A O 1
ATOM 2249 N N . ASN A 1 272 ? 8.851 1.675 31.878 1.00 27.06 272 ASN A N 1
ATOM 2250 C CA . ASN A 1 272 ? 9.502 2.423 32.961 1.00 27.06 272 ASN A CA 1
ATOM 2251 C C . ASN A 1 272 ? 8.668 3.627 33.436 1.00 27.06 272 ASN A C 1
ATOM 2253 O O . ASN A 1 272 ? 8.763 4.716 32.888 1.00 27.06 272 ASN A O 1
ATOM 2257 N N . GLY A 1 273 ? 7.863 3.550 34.494 1.00 25.73 273 GLY A N 1
ATOM 2258 C CA . GLY A 1 273 ? 7.747 2.555 35.557 1.00 25.73 273 GLY A CA 1
ATOM 2259 C C . GLY A 1 273 ? 7.280 3.251 36.844 1.00 25.73 273 GLY A C 1
ATOM 2260 O O . GLY A 1 273 ? 7.822 4.300 37.181 1.00 25.73 273 GLY A O 1
ATOM 2261 N N . SER A 1 274 ? 6.257 2.665 37.490 1.00 30.80 274 SER A N 1
ATOM 2262 C CA . SER A 1 274 ? 6.083 2.392 38.941 1.00 30.80 274 SER A CA 1
ATOM 2263 C C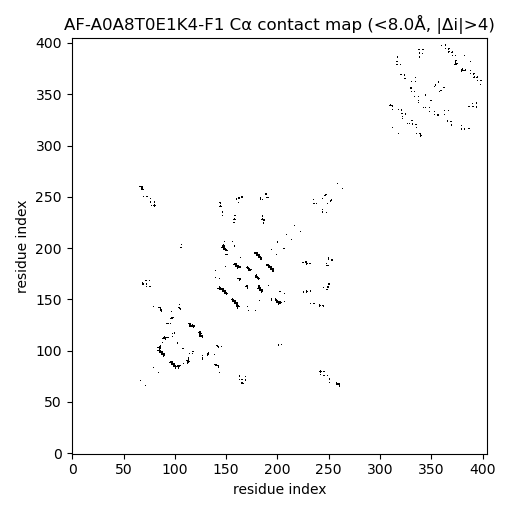 . SER A 1 274 ? 6.645 3.388 39.982 1.00 30.80 274 SER A C 1
ATOM 2265 O O . SER A 1 274 ? 7.813 3.736 39.919 1.00 30.80 274 SER A O 1
ATOM 2267 N N . SER A 1 275 ? 6.011 3.763 41.099 1.00 29.59 275 SER A N 1
ATOM 2268 C CA . SER A 1 275 ? 4.773 3.420 41.834 1.00 29.59 275 SER A CA 1
ATOM 2269 C C . SER A 1 275 ? 4.623 4.508 42.921 1.00 29.59 275 SER A C 1
ATOM 2271 O O . SER A 1 275 ? 5.651 4.984 43.394 1.00 29.59 275 SER A O 1
ATOM 2273 N N . SER A 1 276 ? 3.442 4.985 43.309 1.00 27.02 276 SER A N 1
ATOM 2274 C CA . SER A 1 276 ? 2.640 4.597 44.495 1.00 27.02 276 SER A CA 1
ATOM 2275 C C . SER A 1 276 ? 1.589 5.731 44.619 1.00 27.02 276 SER A C 1
ATOM 2277 O O . SER A 1 276 ? 1.884 6.860 44.243 1.00 27.02 276 SER A O 1
ATOM 2279 N N . ASP A 1 277 ? 0.308 5.566 44.933 1.00 25.03 277 ASP A N 1
ATOM 2280 C CA . ASP A 1 277 ? -0.316 4.968 46.108 1.00 25.03 277 ASP A CA 1
ATOM 2281 C C . ASP A 1 277 ? -1.832 4.814 45.841 1.00 25.03 277 ASP A C 1
ATOM 2283 O O . ASP A 1 277 ? -2.432 5.570 45.075 1.00 25.03 277 ASP A O 1
ATOM 2287 N N . VAL A 1 278 ? -2.462 3.842 46.498 1.00 29.25 278 VAL A N 1
ATOM 2288 C CA . VAL A 1 278 ? -3.925 3.613 46.566 1.00 29.25 278 VAL A CA 1
ATOM 2289 C C . VAL A 1 278 ? -4.348 4.115 47.965 1.00 29.25 278 VAL A C 1
ATOM 2291 O O . VAL A 1 278 ? -3.603 3.791 48.893 1.00 29.25 278 VAL A O 1
ATOM 2294 N N . PRO A 1 279 ? -5.467 4.857 48.202 1.00 32.94 279 PRO A N 1
ATOM 2295 C CA . PRO A 1 279 ? -6.817 4.341 47.930 1.00 32.94 279 PRO A CA 1
ATOM 2296 C C . PRO A 1 279 ? -7.984 5.320 47.628 1.00 32.94 279 PRO A C 1
ATOM 2298 O O . PRO A 1 279 ? -7.986 6.486 47.994 1.00 32.94 279 PRO A O 1
ATOM 2301 N N . ALA A 1 280 ? -9.016 4.724 47.007 1.00 26.17 280 ALA A N 1
ATOM 2302 C CA . ALA A 1 280 ? -10.470 4.894 47.186 1.00 26.17 280 ALA A CA 1
ATOM 2303 C C . ALA A 1 280 ? -11.104 6.301 47.308 1.00 26.17 280 ALA A C 1
ATOM 2305 O O . ALA A 1 280 ? -11.001 6.932 48.347 1.00 26.17 280 ALA A O 1
ATOM 2306 N N . GLU A 1 281 ? -11.975 6.661 46.349 1.00 23.84 281 GLU A N 1
ATOM 2307 C CA . GLU A 1 281 ? -13.434 6.715 46.586 1.00 23.84 281 GLU A CA 1
ATOM 2308 C C . GLU A 1 281 ? -14.245 6.831 45.279 1.00 23.84 281 GLU A C 1
ATOM 2310 O O . GLU A 1 281 ? -13.858 7.494 44.318 1.00 23.84 281 GLU A O 1
ATOM 2315 N N . LEU A 1 282 ? -15.393 6.150 45.253 1.00 33.25 282 LEU A N 1
ATOM 2316 C CA . LEU A 1 282 ? -16.395 6.193 44.189 1.00 33.25 282 LEU A CA 1
ATOM 2317 C C . LEU A 1 282 ? -16.966 7.609 44.002 1.00 33.25 282 LEU A C 1
ATOM 2319 O O . LEU A 1 282 ? -17.399 8.220 44.976 1.00 33.25 282 LEU A O 1
ATOM 2323 N N . LYS A 1 283 ? -17.188 8.010 42.739 1.00 24.61 283 LYS A N 1
ATOM 2324 C CA . LYS A 1 283 ? -18.527 8.385 42.233 1.00 24.61 283 LYS A CA 1
ATOM 2325 C C . LYS A 1 283 ? -18.551 8.548 40.707 1.00 24.61 283 LYS A C 1
ATOM 2327 O O . LYS A 1 283 ? -17.961 9.450 40.131 1.00 24.61 283 LYS A O 1
ATOM 2332 N N . SER A 1 284 ? -19.281 7.621 40.091 1.00 36.06 284 SER A N 1
ATOM 2333 C CA . SER A 1 284 ? -20.090 7.743 38.872 1.00 36.06 284 SER A CA 1
ATOM 2334 C C . SER A 1 284 ? -20.083 9.089 38.129 1.00 36.06 284 SER A C 1
ATOM 2336 O O . SER A 1 284 ? -20.666 10.034 38.644 1.00 36.06 284 SER A O 1
ATOM 2338 N N . VAL A 1 285 ? -19.657 9.101 36.858 1.00 24.42 285 VAL A N 1
ATOM 2339 C CA . VAL A 1 285 ? -20.405 9.733 35.748 1.00 24.42 285 VAL A CA 1
ATOM 2340 C C . VAL A 1 285 ? -20.072 9.002 34.441 1.00 24.42 285 VAL A C 1
ATOM 2342 O O . VAL A 1 285 ? -18.917 8.856 34.056 1.00 24.42 285 VAL A O 1
ATOM 2345 N N . SER A 1 286 ? -21.109 8.527 33.751 1.00 32.78 286 SER A N 1
ATOM 2346 C CA . SER A 1 286 ? -21.017 7.905 32.429 1.00 32.78 286 SER A CA 1
ATOM 2347 C C . SER A 1 286 ? -20.751 8.952 31.340 1.00 32.78 286 SER A C 1
ATOM 2349 O O . SER A 1 286 ? -21.416 9.988 31.344 1.00 32.78 286 SER A O 1
ATOM 2351 N N . SER A 1 287 ? -19.919 8.645 30.338 1.00 26.70 287 SER A N 1
ATOM 2352 C CA . SER A 1 287 ? -20.047 9.228 28.989 1.00 26.70 287 SER A CA 1
ATOM 2353 C C . SER A 1 287 ? -19.418 8.353 27.894 1.00 26.70 287 SER A C 1
ATOM 2355 O O . SER A 1 287 ? -18.248 8.446 27.564 1.00 26.70 287 SER A O 1
ATOM 2357 N N . LYS A 1 288 ? -20.268 7.460 27.377 1.00 27.31 288 LYS A N 1
ATOM 2358 C CA . LYS A 1 288 ? -20.508 7.070 25.973 1.00 27.31 288 LYS A CA 1
ATOM 2359 C C . LYS A 1 288 ? -19.367 7.203 24.942 1.00 27.31 288 LYS A C 1
ATOM 2361 O O . LYS A 1 288 ? -19.117 8.271 24.395 1.00 27.31 288 LYS A O 1
ATOM 2366 N N . ASN A 1 289 ? -18.890 6.029 24.520 1.00 29.86 289 ASN A N 1
ATOM 2367 C CA . ASN A 1 289 ? -18.297 5.741 23.211 1.00 29.86 289 ASN A CA 1
ATOM 2368 C C . ASN A 1 289 ? -19.229 6.136 22.047 1.00 29.86 289 ASN A C 1
ATOM 2370 O O . ASN A 1 289 ? -20.399 5.742 22.018 1.00 29.86 289 ASN A O 1
ATOM 2374 N N . SER A 1 290 ? -18.694 6.827 21.039 1.00 26.77 290 SER A N 1
ATOM 2375 C CA . SER A 1 290 ? -19.359 7.124 19.767 1.00 26.77 290 SER A CA 1
ATOM 2376 C C . SER A 1 290 ? -19.058 6.043 18.719 1.00 26.77 290 SER A C 1
ATOM 2378 O O . SER A 1 290 ? -18.210 6.185 17.845 1.00 26.77 290 SER A O 1
ATOM 2380 N N . VAL A 1 291 ? -19.817 4.947 18.774 1.00 29.09 291 VAL A N 1
ATOM 2381 C CA . VAL A 1 291 ? -19.987 4.033 17.634 1.00 29.09 291 VAL A CA 1
ATOM 2382 C C . VAL A 1 291 ? -21.262 4.435 16.898 1.00 29.09 291 VAL A C 1
ATOM 2384 O O . VAL A 1 291 ? -22.364 4.327 17.434 1.00 29.09 291 VAL A O 1
ATOM 2387 N N . CYS A 1 292 ? -21.131 4.878 15.650 1.00 26.28 292 CYS A N 1
ATOM 2388 C CA . CYS A 1 292 ? -22.270 5.113 14.768 1.00 26.28 292 CYS A CA 1
ATOM 2389 C C . CYS A 1 292 ? -22.904 3.768 14.357 1.00 26.28 292 CYS A C 1
ATOM 2391 O O . CYS A 1 292 ? -22.392 3.087 13.470 1.00 26.28 292 CYS A O 1
ATOM 2393 N N . ARG A 1 293 ? -24.035 3.392 14.973 1.00 26.09 293 ARG A N 1
ATOM 2394 C CA . ARG A 1 293 ? -24.942 2.326 14.496 1.00 26.09 293 ARG A CA 1
ATOM 2395 C C . ARG A 1 293 ? -26.254 2.914 13.974 1.00 26.09 293 ARG A C 1
ATOM 2397 O O . ARG A 1 293 ? -26.820 3.819 14.576 1.00 26.09 293 ARG A O 1
ATOM 2404 N N . SER A 1 294 ? -26.759 2.335 12.887 1.00 30.62 294 SER A N 1
ATOM 2405 C CA . SER A 1 294 ? -28.135 2.491 12.379 1.00 30.62 294 SER A CA 1
ATOM 2406 C C . SER A 1 294 ? -28.971 1.226 12.712 1.00 30.62 294 SER A C 1
ATOM 2408 O O . SER A 1 294 ? -28.370 0.197 13.029 1.00 30.62 294 SER A O 1
ATOM 2410 N N . PRO A 1 295 ? -30.325 1.275 12.702 1.00 30.69 295 PRO A N 1
ATOM 2411 C CA . PRO A 1 295 ? -31.179 0.368 13.490 1.00 30.69 295 PRO A CA 1
ATOM 2412 C C . PRO A 1 295 ? -31.561 -0.995 12.858 1.00 30.69 295 PRO A C 1
ATOM 2414 O O . PRO A 1 295 ? -31.526 -1.191 11.647 1.00 30.69 295 PRO A O 1
ATOM 2417 N N . SER A 1 296 ? -31.937 -1.902 13.776 1.00 28.94 296 SER A N 1
ATOM 2418 C CA . SER A 1 296 ? -32.199 -3.364 13.769 1.00 28.94 296 SER A CA 1
ATOM 2419 C C . SER A 1 296 ? -33.452 -3.868 13.024 1.00 28.94 296 SER A C 1
ATOM 2421 O O . SER A 1 296 ? -34.426 -3.122 12.988 1.00 28.94 296 SER A O 1
ATOM 2423 N N . LYS A 1 297 ? -33.463 -5.159 12.594 1.00 27.64 297 LYS A N 1
ATOM 2424 C CA . LYS A 1 297 ? -34.496 -6.184 12.946 1.00 27.64 297 LYS A CA 1
ATOM 2425 C C . LYS A 1 297 ? -33.964 -7.651 12.908 1.00 27.64 297 LYS A C 1
ATOM 2427 O O . LYS A 1 297 ? -33.557 -8.129 11.858 1.00 27.64 297 LYS A O 1
ATOM 2432 N N . ASN A 1 298 ? -34.027 -8.308 14.078 1.00 27.16 298 ASN A N 1
ATOM 2433 C CA . ASN A 1 298 ? -34.231 -9.727 14.480 1.00 27.16 298 ASN A CA 1
ATOM 2434 C C . ASN A 1 298 ? -33.578 -10.934 13.741 1.00 27.16 298 ASN A C 1
ATOM 2436 O O . ASN A 1 298 ? -33.894 -11.209 12.589 1.00 27.16 298 ASN A O 1
ATOM 2440 N N . GLY A 1 299 ? -32.821 -11.763 14.489 1.00 23.14 299 GLY A N 1
ATOM 2441 C CA . GLY A 1 299 ? -32.421 -13.155 14.158 1.00 23.14 299 GLY A CA 1
ATOM 2442 C C . GLY A 1 299 ? -31.133 -13.611 14.882 1.00 23.14 299 GLY A C 1
ATOM 2443 O O . GLY A 1 299 ? -30.309 -12.747 15.158 1.00 23.14 299 GLY A O 1
ATOM 2444 N N . PRO A 1 300 ? -30.954 -14.899 15.256 1.00 24.16 300 PRO A N 1
ATOM 2445 C CA . PRO A 1 300 ? -30.316 -15.308 16.513 1.00 24.16 300 PRO A CA 1
ATOM 2446 C C . PRO A 1 300 ? -28.784 -15.225 16.546 1.00 24.16 300 PRO A C 1
ATOM 2448 O O . PRO A 1 300 ? -28.081 -15.385 15.553 1.00 24.16 300 PRO A O 1
ATOM 2451 N N . SER A 1 301 ? -28.298 -15.000 17.764 1.00 28.05 301 SER A N 1
ATOM 2452 C CA . SER A 1 301 ? -26.905 -14.923 18.186 1.00 28.05 301 SER A CA 1
ATOM 2453 C C . SER A 1 301 ? -26.116 -16.207 17.919 1.00 28.05 301 SER A C 1
ATOM 2455 O O . SER A 1 301 ? -26.445 -17.257 18.468 1.00 28.05 301 SER A O 1
ATOM 2457 N N . VAL A 1 302 ? -25.002 -16.083 17.196 1.00 23.94 302 VAL A N 1
ATOM 2458 C CA . VAL A 1 302 ? -23.872 -17.017 17.271 1.00 23.94 302 VAL A CA 1
ATOM 2459 C C . VAL A 1 302 ? -22.628 -16.186 17.571 1.00 23.94 302 VAL A C 1
ATOM 2461 O O . VAL A 1 302 ? -22.222 -15.333 16.783 1.00 23.94 302 VAL A O 1
ATOM 2464 N N . GLN A 1 303 ? -22.081 -16.371 18.771 1.00 25.59 303 GLN A N 1
ATOM 2465 C CA . GLN A 1 303 ? -20.870 -15.705 19.236 1.00 25.59 303 GLN A CA 1
ATOM 2466 C C . GLN A 1 303 ? -19.656 -16.325 18.533 1.00 25.59 303 GLN A C 1
ATOM 2468 O O . GLN A 1 303 ? -19.272 -17.447 18.842 1.00 25.59 303 GLN A O 1
ATOM 2473 N N . HIS A 1 304 ? -19.032 -15.582 17.619 1.00 24.80 304 HIS A N 1
ATOM 2474 C CA . HIS A 1 304 ? -17.660 -15.847 17.193 1.00 24.80 304 HIS A CA 1
ATOM 2475 C C . HIS A 1 304 ? -16.745 -14.779 17.791 1.00 24.80 304 HIS A C 1
ATOM 2477 O O . HIS A 1 304 ? -16.855 -13.587 17.507 1.00 24.80 304 HIS A O 1
ATOM 2483 N N . THR A 1 305 ? -15.870 -15.232 18.682 1.00 23.67 305 THR A N 1
ATOM 2484 C CA . THR A 1 305 ? -14.842 -14.454 19.364 1.00 23.67 305 THR A CA 1
ATOM 2485 C C . THR A 1 305 ? -13.765 -14.016 18.370 1.00 23.67 305 THR A C 1
ATOM 2487 O O . THR A 1 305 ? -13.009 -14.826 17.837 1.00 23.67 305 THR A O 1
ATOM 2490 N N . VAL A 1 306 ? -13.693 -12.708 18.116 1.00 24.42 306 VAL A N 1
ATOM 2491 C CA . VAL A 1 306 ? -12.622 -12.068 17.342 1.00 24.42 306 VAL A CA 1
ATOM 2492 C C . VAL A 1 306 ? -11.328 -12.136 18.159 1.00 24.42 306 VAL A C 1
ATOM 2494 O O . VAL A 1 306 ? -11.249 -11.581 19.255 1.00 24.42 306 VAL A O 1
ATOM 2497 N N . ARG A 1 307 ? -10.319 -12.854 17.653 1.00 27.64 307 ARG A N 1
ATOM 2498 C CA . ARG A 1 307 ? -9.004 -12.996 18.296 1.00 27.64 307 ARG A CA 1
ATOM 2499 C C . ARG A 1 307 ? -8.144 -11.762 18.001 1.00 27.64 307 ARG A C 1
ATOM 2501 O O . ARG A 1 307 ? -7.700 -11.586 16.872 1.00 27.64 307 ARG A O 1
ATOM 2508 N N . LYS A 1 308 ? -7.897 -10.936 19.026 1.00 28.84 308 LYS A N 1
ATOM 2509 C CA . LYS A 1 308 ? -6.833 -9.917 19.035 1.00 28.84 308 LYS A CA 1
ATOM 2510 C C . LYS A 1 308 ? -5.475 -10.601 18.822 1.00 28.84 308 LYS A C 1
ATOM 2512 O O . LYS A 1 308 ? -5.183 -11.623 19.444 1.00 28.84 308 LYS A O 1
ATOM 2517 N N . SER A 1 309 ? -4.654 -10.059 17.930 1.00 38.94 309 SER A N 1
ATOM 2518 C CA . SER A 1 309 ? -3.227 -10.366 17.863 1.00 38.94 309 SER A CA 1
ATOM 2519 C C . SER A 1 309 ? -2.551 -9.777 19.104 1.00 38.94 309 SER A C 1
ATOM 2521 O O . SER A 1 309 ? -2.662 -8.578 19.346 1.00 38.94 309 SER A O 1
ATOM 2523 N N . ASP A 1 310 ? -1.898 -10.623 19.901 1.00 46.16 310 ASP A N 1
ATOM 2524 C CA . ASP A 1 310 ? -1.179 -10.234 21.120 1.00 46.16 310 ASP A CA 1
ATOM 2525 C C . ASP A 1 310 ? 0.114 -9.486 20.742 1.00 46.16 310 ASP A C 1
ATOM 2527 O O . ASP A 1 310 ? 1.187 -10.086 20.708 1.00 46.16 310 ASP A O 1
ATOM 2531 N N . THR A 1 311 ? 0.011 -8.199 20.405 1.00 54.16 311 THR A N 1
ATOM 2532 C CA . THR A 1 311 ? 1.153 -7.272 20.269 1.00 54.16 311 THR A CA 1
ATOM 2533 C C . THR A 1 311 ? 1.625 -6.717 21.613 1.00 54.16 311 THR A C 1
ATOM 2535 O O . THR A 1 311 ? 2.612 -5.996 21.661 1.00 54.16 311 THR A O 1
ATOM 2538 N N . VAL A 1 312 ? 0.942 -7.061 22.708 1.00 67.12 312 VAL A N 1
ATOM 2539 C CA . VAL A 1 312 ? 1.269 -6.614 24.064 1.00 67.12 312 VAL A CA 1
ATOM 2540 C C . VAL A 1 312 ? 1.528 -7.838 24.930 1.00 67.12 312 VAL A C 1
ATOM 2542 O O . VAL A 1 312 ? 0.726 -8.779 24.950 1.00 67.12 312 VAL A O 1
ATOM 2545 N N . LEU A 1 313 ? 2.660 -7.840 25.630 1.00 76.44 313 LEU A N 1
ATOM 2546 C CA . LEU A 1 313 ? 2.992 -8.895 26.573 1.00 76.44 313 LEU A CA 1
ATOM 2547 C C . LEU A 1 313 ? 2.065 -8.795 27.800 1.00 76.44 313 LEU A C 1
ATOM 2549 O O . LEU A 1 313 ? 1.877 -7.700 28.324 1.00 76.44 313 LEU A O 1
ATOM 2553 N N . PRO A 1 314 ? 1.470 -9.898 28.290 1.00 81.06 314 PRO A N 1
ATOM 2554 C CA . PRO A 1 314 ? 0.677 -9.846 29.514 1.00 81.06 314 PRO A CA 1
ATOM 2555 C C . PRO A 1 314 ? 1.507 -9.288 30.687 1.00 81.06 314 PRO A C 1
ATOM 2557 O O . PRO A 1 314 ? 2.640 -9.739 30.858 1.00 81.06 314 PRO A O 1
ATOM 2560 N N . PRO A 1 315 ? 0.960 -8.414 31.554 1.00 83.25 315 PRO A N 1
ATOM 2561 C CA . PRO A 1 315 ? 1.715 -7.821 32.669 1.00 83.25 315 PRO A CA 1
ATOM 2562 C C . PRO A 1 315 ? 2.375 -8.860 33.589 1.00 83.25 315 PRO A C 1
ATOM 2564 O O . PRO A 1 315 ? 3.494 -8.688 34.060 1.00 83.25 315 PRO A O 1
ATOM 2567 N N . LEU A 1 316 ? 1.709 -10.002 33.789 1.00 83.38 316 LEU A N 1
ATOM 2568 C CA . LEU A 1 316 ? 2.239 -11.116 34.578 1.00 83.38 316 LEU A CA 1
ATOM 2569 C C . LEU A 1 316 ? 3.446 -11.802 33.902 1.00 83.38 316 LEU A C 1
ATOM 2571 O O . LEU A 1 316 ? 4.343 -12.291 34.584 1.00 83.38 316 LEU A O 1
ATOM 2575 N N . ALA A 1 317 ? 3.481 -11.835 32.566 1.00 85.25 317 ALA A N 1
ATOM 2576 C CA . ALA A 1 317 ? 4.620 -12.341 31.803 1.00 85.25 317 ALA A CA 1
ATOM 2577 C C . ALA A 1 317 ? 5.789 -11.351 31.811 1.00 85.25 317 ALA A C 1
ATOM 2579 O O . ALA A 1 317 ? 6.938 -11.773 31.916 1.00 85.25 317 ALA A O 1
ATOM 2580 N N . GLU A 1 318 ? 5.500 -10.053 31.752 1.00 86.94 318 GLU A N 1
ATOM 2581 C CA . GLU A 1 318 ? 6.506 -9.003 31.890 1.00 86.94 318 GLU A CA 1
ATOM 2582 C C . GLU A 1 318 ? 7.188 -9.062 33.265 1.00 86.94 318 GLU A C 1
ATOM 2584 O O . GLU A 1 318 ? 8.417 -9.092 33.359 1.00 86.94 318 GLU A O 1
ATOM 2589 N N . GLN A 1 319 ? 6.388 -9.198 34.327 1.00 87.56 319 GLN A N 1
ATOM 2590 C CA . GLN A 1 319 ? 6.878 -9.381 35.690 1.00 87.56 319 GLN A CA 1
ATOM 2591 C C . GLN A 1 319 ? 7.788 -10.610 35.814 1.00 87.56 319 GLN A C 1
ATOM 2593 O O . GLN A 1 319 ? 8.865 -10.517 36.400 1.00 87.56 319 GLN A O 1
ATOM 2598 N N . LEU A 1 320 ? 7.391 -11.747 35.235 1.00 88.12 320 LEU A N 1
ATOM 2599 C CA . LEU A 1 320 ? 8.200 -12.963 35.257 1.00 88.12 320 LEU A CA 1
ATOM 2600 C C . LEU A 1 320 ? 9.554 -12.777 34.552 1.00 88.12 320 LEU A C 1
ATOM 2602 O O . LEU A 1 320 ? 10.573 -13.234 35.065 1.00 88.12 320 LEU A O 1
ATOM 2606 N N . ILE A 1 321 ? 9.581 -12.114 33.390 1.00 87.75 321 ILE A N 1
ATOM 2607 C CA . ILE A 1 321 ? 10.829 -11.860 32.654 1.00 87.75 321 ILE A CA 1
ATOM 2608 C C . ILE A 1 321 ? 11.762 -10.971 33.480 1.00 87.75 321 ILE A C 1
ATOM 2610 O O . ILE A 1 321 ? 12.939 -11.301 33.624 1.00 87.75 321 ILE A O 1
ATOM 2614 N N . ASN A 1 322 ? 11.232 -9.900 34.078 1.00 86.50 322 ASN A N 1
ATOM 2615 C CA . ASN A 1 322 ? 12.004 -9.011 34.947 1.00 86.50 322 ASN A CA 1
ATOM 2616 C C . ASN A 1 322 ? 12.566 -9.765 36.170 1.00 86.50 322 ASN A C 1
ATOM 2618 O O . ASN A 1 322 ? 13.737 -9.613 36.504 1.00 86.50 322 ASN A O 1
ATOM 2622 N N . GLU A 1 323 ? 11.774 -10.637 36.806 1.00 86.75 323 GLU A N 1
ATOM 2623 C CA . GLU A 1 323 ? 12.230 -11.439 37.952 1.00 86.75 323 GLU A CA 1
ATOM 2624 C C . GLU A 1 323 ? 13.309 -12.470 37.585 1.00 86.75 323 GLU A C 1
ATOM 2626 O O . GLU A 1 323 ? 14.168 -12.774 38.413 1.00 86.75 323 GLU A O 1
ATOM 2631 N N . VAL A 1 324 ? 13.271 -13.025 36.369 1.00 87.31 324 VAL A N 1
ATOM 2632 C CA . VAL A 1 324 ? 14.274 -13.992 35.897 1.00 87.31 324 VAL A CA 1
ATOM 2633 C C . VAL A 1 324 ? 15.586 -13.305 35.498 1.00 87.31 324 VAL A C 1
ATOM 2635 O O . VAL A 1 324 ? 16.650 -13.857 35.771 1.00 87.31 324 VAL A O 1
ATOM 2638 N N . CYS A 1 325 ? 15.525 -12.112 34.898 1.00 80.88 325 CYS A N 1
ATOM 2639 C CA . CYS A 1 325 ? 16.712 -11.354 34.467 1.00 80.88 325 CYS A CA 1
ATOM 2640 C C . CYS A 1 325 ? 17.340 -10.507 35.593 1.00 80.88 325 CYS A C 1
ATOM 2642 O O . CYS A 1 325 ? 18.430 -9.957 35.437 1.00 80.88 325 CYS A O 1
ATOM 2644 N N . GLY A 1 326 ? 16.669 -10.379 36.743 1.00 80.44 326 GLY A N 1
ATOM 2645 C CA . GLY A 1 326 ? 17.186 -9.644 37.896 1.00 80.44 326 GLY A CA 1
ATOM 2646 C C . GLY A 1 326 ? 17.378 -8.150 37.608 1.00 80.44 326 GLY A C 1
ATOM 2647 O O . GLY A 1 326 ? 16.440 -7.460 37.223 1.00 80.44 326 GLY A O 1
ATOM 2648 N N . THR A 1 327 ? 18.588 -7.624 37.826 1.00 70.62 327 THR A N 1
ATOM 2649 C CA . THR A 1 327 ? 18.911 -6.194 37.635 1.00 70.62 327 THR A CA 1
ATOM 2650 C C . THR A 1 327 ? 19.313 -5.831 36.201 1.00 70.62 327 THR A C 1
ATOM 2652 O O . THR A 1 327 ? 19.530 -4.651 35.911 1.00 70.62 327 THR A O 1
ATOM 2655 N N . CYS A 1 328 ? 19.415 -6.803 35.289 1.00 69.44 328 CYS A N 1
ATOM 2656 C CA . CYS A 1 328 ? 19.840 -6.552 33.917 1.00 69.44 328 CYS A CA 1
ATOM 2657 C C . CYS A 1 328 ? 18.654 -6.148 33.024 1.00 69.44 328 CYS A C 1
ATOM 2659 O O . CYS A 1 328 ? 18.003 -6.973 32.384 1.00 69.44 328 CYS A O 1
ATOM 2661 N N . ILE A 1 329 ? 18.393 -4.838 32.959 1.00 67.50 329 ILE A N 1
ATOM 2662 C CA . ILE A 1 329 ? 17.313 -4.241 32.145 1.00 67.50 329 ILE A CA 1
ATOM 2663 C C . ILE A 1 329 ? 17.476 -4.583 30.656 1.00 67.50 329 ILE A C 1
ATOM 2665 O O . ILE A 1 329 ? 16.499 -4.762 29.933 1.00 67.50 329 ILE A O 1
ATOM 2669 N N . ILE A 1 330 ? 18.721 -4.691 30.197 1.00 67.50 330 ILE A N 1
ATOM 2670 C CA . ILE A 1 330 ? 19.040 -4.958 28.795 1.00 67.50 330 ILE A CA 1
ATOM 2671 C C . ILE A 1 330 ? 18.591 -6.373 28.398 1.00 67.50 330 ILE A C 1
ATOM 2673 O O . ILE A 1 330 ? 17.940 -6.543 27.368 1.00 67.50 330 ILE A O 1
ATOM 2677 N N . GLU A 1 331 ? 18.881 -7.374 29.232 1.00 73.56 331 GLU A N 1
ATOM 2678 C CA . GLU A 1 331 ? 18.463 -8.766 29.018 1.00 73.56 331 GLU A CA 1
ATOM 2679 C C . GLU A 1 331 ? 16.942 -8.915 29.095 1.00 73.56 331 GLU A C 1
ATOM 2681 O O . GLU A 1 331 ? 16.339 -9.559 28.233 1.00 73.56 331 GLU A O 1
ATOM 2686 N N . ALA A 1 332 ? 16.315 -8.257 30.075 1.00 79.12 332 ALA A N 1
ATOM 2687 C CA . ALA A 1 332 ? 14.866 -8.271 30.234 1.00 79.12 332 ALA A CA 1
ATOM 2688 C C . ALA A 1 332 ? 14.162 -7.712 28.989 1.00 79.12 332 ALA A C 1
ATOM 2690 O O . ALA A 1 332 ? 13.297 -8.377 28.417 1.00 79.12 332 ALA A O 1
ATOM 2691 N N . ASN A 1 333 ? 14.581 -6.538 28.512 1.00 77.69 333 ASN A N 1
ATOM 2692 C CA . ASN A 1 333 ? 13.976 -5.895 27.346 1.00 77.69 333 ASN A CA 1
ATOM 2693 C C . ASN A 1 333 ? 14.216 -6.694 26.062 1.00 77.69 333 ASN A C 1
ATOM 2695 O O . ASN A 1 333 ? 13.307 -6.825 25.242 1.00 77.69 333 ASN A O 1
ATOM 2699 N N . ALA A 1 334 ? 15.399 -7.296 25.910 1.00 75.94 334 ALA A N 1
ATOM 2700 C CA . ALA A 1 334 ? 15.678 -8.184 24.787 1.00 75.94 334 ALA A CA 1
ATOM 2701 C C . ALA A 1 334 ? 14.714 -9.384 24.763 1.00 75.94 334 ALA A C 1
ATOM 2703 O O . ALA A 1 334 ? 14.130 -9.684 23.723 1.00 75.94 334 ALA A O 1
ATOM 2704 N N . ILE A 1 335 ? 14.481 -10.040 25.906 1.00 78.31 335 ILE A N 1
ATOM 2705 C CA . ILE A 1 335 ? 13.562 -11.184 25.986 1.00 78.31 335 ILE A CA 1
ATOM 2706 C C . ILE A 1 335 ? 12.108 -10.756 25.744 1.00 78.31 335 ILE A C 1
ATOM 2708 O O . ILE A 1 335 ? 11.393 -11.452 25.019 1.00 78.31 335 ILE A O 1
ATOM 2712 N N . LYS A 1 336 ? 11.662 -9.618 26.294 1.00 85.75 336 LYS A N 1
ATOM 2713 C CA . LYS A 1 336 ? 10.300 -9.093 26.074 1.00 85.75 336 LYS A CA 1
ATOM 2714 C C . LYS A 1 336 ? 10.022 -8.864 24.592 1.00 85.75 336 LYS A C 1
ATOM 2716 O O . LYS A 1 336 ? 9.056 -9.414 24.060 1.00 85.75 336 LYS A O 1
ATOM 2721 N N . GLU A 1 337 ? 10.915 -8.153 23.910 1.00 75.81 337 GLU A N 1
ATOM 2722 C CA . GLU A 1 337 ? 10.821 -7.885 22.473 1.00 75.81 337 GLU A CA 1
ATOM 2723 C C . GLU A 1 337 ? 10.822 -9.176 21.647 1.00 75.81 337 GLU A C 1
ATOM 2725 O O . GLU A 1 337 ? 10.014 -9.352 20.731 1.00 75.81 337 GLU A O 1
ATOM 2730 N N . MET A 1 338 ? 11.672 -10.144 22.002 1.00 75.25 338 MET A N 1
ATOM 2731 C CA . MET A 1 338 ? 11.696 -11.449 21.337 1.00 75.25 338 MET A CA 1
ATOM 2732 C C . MET A 1 338 ? 10.371 -12.208 21.483 1.00 75.25 338 MET A C 1
ATOM 2734 O O . MET A 1 338 ? 9.919 -12.838 20.524 1.00 75.25 338 MET A O 1
ATOM 2738 N N . VAL A 1 339 ? 9.736 -12.146 22.657 1.00 78.12 339 VAL A N 1
ATOM 2739 C CA . VAL A 1 339 ? 8.458 -12.823 22.930 1.00 78.12 339 VAL A CA 1
ATOM 2740 C C . VAL A 1 339 ? 7.278 -12.126 22.251 1.00 78.12 339 VAL A C 1
ATOM 2742 O O . VAL A 1 339 ? 6.397 -12.812 21.725 1.00 78.12 339 VAL A O 1
ATOM 2745 N N . VAL A 1 340 ? 7.253 -10.792 22.225 1.00 77.69 340 VAL A N 1
ATOM 2746 C CA . VAL A 1 340 ? 6.206 -10.005 21.549 1.00 77.69 340 VAL A CA 1
ATOM 2747 C C . VAL A 1 340 ? 6.262 -10.213 20.037 1.00 77.69 340 VAL A C 1
ATOM 2749 O O . VAL A 1 340 ? 5.234 -10.417 19.392 1.00 77.69 340 VAL A O 1
ATOM 2752 N N . THR A 1 341 ? 7.468 -10.251 19.474 1.00 68.94 341 THR A N 1
ATOM 2753 C CA . THR A 1 341 ? 7.686 -10.358 18.025 1.00 68.94 341 THR A CA 1
ATOM 2754 C C . THR A 1 341 ? 7.652 -11.798 17.508 1.00 68.94 341 THR A C 1
ATOM 2756 O O . THR A 1 341 ? 7.915 -12.026 16.328 1.00 68.94 341 THR A O 1
ATOM 2759 N N . ASP A 1 342 ? 7.341 -12.788 18.356 1.00 62.19 342 ASP A N 1
ATOM 2760 C CA . ASP A 1 342 ? 7.395 -14.225 18.040 1.00 62.19 342 ASP A CA 1
ATOM 2761 C C . ASP A 1 342 ? 8.745 -14.663 17.421 1.00 62.19 342 ASP A C 1
ATOM 2763 O O . ASP A 1 342 ? 8.803 -15.603 16.626 1.00 62.19 342 ASP A O 1
ATOM 2767 N N . GLY A 1 343 ? 9.838 -13.950 17.719 1.00 54.59 343 GLY A N 1
ATOM 2768 C CA . GLY A 1 343 ? 11.144 -14.166 17.088 1.00 54.59 343 GLY A CA 1
ATOM 2769 C C . GLY A 1 343 ? 11.184 -13.875 15.580 1.00 54.59 343 GLY A C 1
ATOM 2770 O O . GLY A 1 343 ? 12.109 -14.318 14.902 1.00 54.59 343 GLY A O 1
ATOM 2771 N N . ARG A 1 344 ? 10.200 -13.153 15.021 1.00 53.66 344 ARG A N 1
ATOM 2772 C CA . ARG A 1 344 ? 10.097 -12.830 13.581 1.00 53.66 344 ARG A CA 1
ATOM 2773 C C . ARG A 1 344 ? 11.165 -11.841 13.105 1.00 53.66 344 ARG A C 1
ATOM 2775 O O . ARG A 1 344 ? 11.514 -11.849 11.929 1.00 53.66 344 ARG A O 1
ATOM 2782 N N . LEU A 1 345 ? 11.761 -11.057 14.001 1.00 51.72 345 LEU A N 1
ATOM 2783 C CA . LEU A 1 345 ? 12.871 -10.141 13.697 1.00 51.72 345 LEU A CA 1
ATOM 2784 C C . LEU A 1 345 ? 14.239 -10.849 13.776 1.00 51.72 345 LEU A C 1
ATOM 2786 O O . LEU A 1 345 ? 15.188 -10.355 14.389 1.00 51.72 345 LEU A O 1
ATOM 2790 N N . LYS A 1 346 ? 14.329 -12.019 13.126 1.00 54.72 346 LYS A N 1
ATOM 2791 C CA . LYS A 1 346 ? 15.400 -13.020 13.280 1.00 54.72 346 LYS A CA 1
ATOM 2792 C C . LYS A 1 346 ? 16.82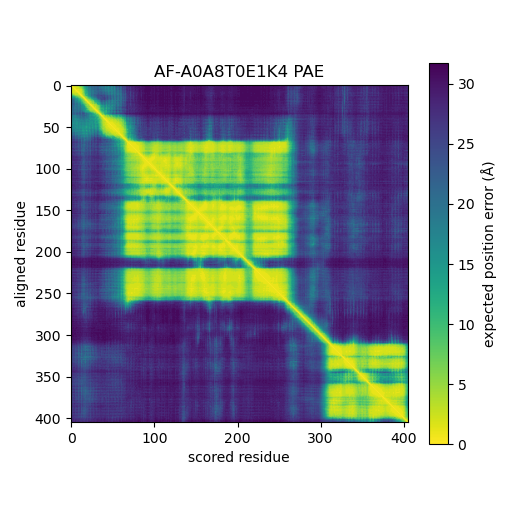5 -12.496 13.120 1.00 54.72 346 LYS A C 1
ATOM 2794 O O . LYS A 1 346 ? 17.718 -13.079 13.701 1.00 54.72 346 LYS A O 1
ATOM 2799 N N . LYS A 1 347 ? 17.084 -11.440 12.344 1.00 53.31 347 LYS A N 1
ATOM 2800 C CA . LYS A 1 347 ? 18.460 -10.939 12.155 1.00 53.31 347 LYS A CA 1
ATOM 2801 C C . LYS A 1 347 ? 18.764 -9.741 13.048 1.00 53.31 347 LYS A C 1
ATOM 2803 O O . LYS A 1 347 ? 19.737 -9.766 13.779 1.00 53.31 347 LYS A O 1
ATOM 2808 N N . LYS A 1 348 ? 17.900 -8.722 13.064 1.00 53.78 348 LYS A N 1
ATOM 2809 C CA . LYS A 1 348 ? 18.155 -7.466 13.795 1.00 53.78 348 LYS A CA 1
ATOM 2810 C C . LYS A 1 348 ? 18.037 -7.611 15.313 1.00 53.78 348 LYS A C 1
ATOM 2812 O O . LYS A 1 348 ? 18.888 -7.078 16.012 1.00 53.78 348 LYS A O 1
ATOM 2817 N N . ILE A 1 349 ? 17.044 -8.353 15.818 1.00 53.84 349 ILE A N 1
ATOM 2818 C CA . ILE A 1 349 ? 16.913 -8.597 17.265 1.00 53.84 349 ILE A CA 1
ATOM 2819 C C . ILE A 1 349 ? 17.979 -9.575 17.752 1.00 53.84 349 ILE A C 1
ATOM 2821 O O . ILE A 1 349 ? 18.519 -9.375 18.829 1.00 53.84 349 ILE A O 1
ATOM 2825 N N . ILE A 1 350 ? 18.336 -10.584 16.952 1.00 58.03 350 ILE A N 1
ATOM 2826 C CA . ILE A 1 350 ? 19.421 -11.509 17.301 1.00 58.03 350 ILE A CA 1
ATOM 2827 C C . ILE A 1 350 ? 20.763 -10.767 17.313 1.00 58.03 350 ILE A C 1
ATOM 2829 O O . ILE A 1 350 ? 21.467 -10.844 18.308 1.00 58.03 350 ILE A O 1
ATOM 2833 N N . THR A 1 351 ? 21.087 -9.962 16.294 1.00 60.62 351 THR A N 1
ATOM 2834 C CA . THR A 1 351 ? 22.286 -9.100 16.296 1.00 60.62 351 THR A CA 1
ATOM 2835 C C . THR A 1 351 ? 22.279 -8.098 17.457 1.00 60.62 351 THR A C 1
ATOM 2837 O O . THR A 1 351 ? 23.319 -7.875 18.069 1.00 60.62 351 THR A O 1
ATOM 2840 N N . PHE A 1 352 ? 21.121 -7.530 17.805 1.00 57.72 352 PHE A N 1
ATOM 2841 C CA . PHE A 1 352 ? 20.973 -6.645 18.963 1.00 57.72 352 PHE A CA 1
ATOM 2842 C C . PHE A 1 352 ? 21.194 -7.393 20.290 1.00 57.72 352 PHE A C 1
ATOM 2844 O O . PHE A 1 352 ? 21.983 -6.945 21.115 1.00 57.72 352 PHE A O 1
ATOM 2851 N N . ALA A 1 353 ? 20.602 -8.576 20.464 1.00 56.16 353 ALA A N 1
ATOM 2852 C CA . ALA A 1 353 ? 20.822 -9.441 21.622 1.00 56.16 353 ALA A CA 1
ATOM 2853 C C . ALA A 1 353 ? 22.292 -9.895 21.726 1.00 56.16 353 ALA A C 1
ATOM 2855 O O . ALA A 1 353 ? 22.862 -9.841 22.814 1.00 56.16 353 ALA A O 1
ATOM 2856 N N . PHE A 1 354 ? 22.939 -10.230 20.601 1.00 60.12 354 PHE A N 1
ATOM 2857 C CA . PHE A 1 354 ? 24.381 -10.503 20.518 1.00 60.12 354 PHE A CA 1
ATOM 2858 C C . PHE A 1 354 ? 25.221 -9.293 20.944 1.00 60.12 354 PHE A C 1
ATOM 2860 O O . PHE A 1 354 ? 26.199 -9.457 21.665 1.00 60.12 354 PHE A O 1
ATOM 2867 N N . SER A 1 355 ? 24.824 -8.077 20.552 1.00 58.44 355 SER A N 1
ATOM 2868 C CA . SER A 1 355 ? 25.535 -6.843 20.920 1.00 58.44 355 SER A CA 1
ATOM 2869 C C . SER A 1 355 ? 25.371 -6.441 22.390 1.00 58.44 355 SER A C 1
ATOM 2871 O O . SER A 1 355 ? 26.142 -5.627 22.892 1.00 58.44 355 SER A O 1
ATOM 2873 N N . CYS A 1 356 ? 24.370 -7.000 23.073 1.00 53.19 356 CYS A N 1
ATOM 2874 C CA . CYS A 1 356 ? 23.931 -6.558 24.391 1.00 53.19 356 CYS A CA 1
ATOM 2875 C C . CYS A 1 356 ? 24.193 -7.566 25.519 1.00 53.19 356 CYS A C 1
ATOM 2877 O O . CYS A 1 356 ? 24.458 -7.140 26.638 1.00 53.19 356 CYS A O 1
ATOM 2879 N N . VAL A 1 357 ? 24.105 -8.874 25.247 1.00 58.09 357 VAL A N 1
ATOM 2880 C CA . VAL A 1 357 ? 24.142 -9.934 26.278 1.00 58.09 357 VAL A CA 1
ATOM 2881 C C . VAL A 1 357 ? 25.479 -10.686 26.292 1.00 58.09 357 VAL A C 1
ATOM 2883 O O . VAL A 1 357 ? 25.793 -11.370 27.256 1.00 58.09 357 VAL A O 1
ATOM 2886 N N . GLY A 1 358 ? 26.316 -10.547 25.259 1.00 56.12 358 GLY A N 1
ATOM 2887 C CA . GLY A 1 358 ? 27.688 -11.079 25.233 1.00 56.12 358 GLY A CA 1
ATOM 2888 C C . GLY A 1 358 ? 27.824 -12.612 25.207 1.00 56.12 358 GLY A C 1
ATOM 2889 O O . GLY A 1 358 ? 28.860 -13.101 24.767 1.00 56.12 358 GLY A O 1
ATOM 2890 N N . ASN A 1 359 ? 26.803 -13.380 25.615 1.00 65.69 359 ASN A N 1
ATOM 2891 C CA . ASN A 1 359 ? 26.805 -14.843 25.608 1.00 65.69 359 ASN A CA 1
ATOM 2892 C C . ASN A 1 359 ? 25.401 -15.432 25.354 1.00 65.69 359 ASN A C 1
ATOM 2894 O O . ASN A 1 359 ? 24.470 -15.265 26.144 1.00 65.69 359 ASN A O 1
ATOM 2898 N N . LEU A 1 360 ? 25.264 -16.189 24.261 1.00 70.19 360 LEU A N 1
ATOM 2899 C CA . LEU A 1 360 ? 24.034 -16.891 23.866 1.00 70.19 360 LEU A CA 1
ATOM 2900 C C . LEU A 1 360 ? 23.548 -17.889 24.937 1.00 70.19 360 LEU A C 1
ATOM 2902 O O . LEU A 1 360 ? 22.343 -18.091 25.113 1.00 70.19 360 LEU A O 1
ATOM 2906 N N . THR A 1 361 ? 24.482 -18.449 25.707 1.00 73.62 361 THR A N 1
ATOM 2907 C CA . THR A 1 361 ? 24.223 -19.403 26.795 1.00 73.62 361 THR A CA 1
ATOM 2908 C C . THR A 1 361 ? 23.376 -18.789 27.911 1.00 73.62 361 THR A C 1
ATOM 2910 O O . THR A 1 361 ? 22.521 -19.466 28.490 1.00 73.62 361 THR A O 1
ATOM 2913 N N . ASP A 1 362 ? 23.582 -17.507 28.217 1.00 74.38 362 ASP A N 1
ATOM 2914 C CA . ASP A 1 362 ? 22.864 -16.820 29.292 1.00 74.38 362 ASP A CA 1
ATOM 2915 C C . ASP A 1 362 ? 21.417 -16.537 28.875 1.00 74.38 362 ASP A C 1
ATOM 2917 O O . ASP A 1 362 ? 20.483 -16.836 29.622 1.00 74.38 362 ASP A O 1
ATOM 2921 N N . LEU A 1 363 ? 21.209 -16.124 27.621 1.00 76.31 363 LEU A N 1
ATOM 2922 C CA . LEU A 1 363 ? 19.876 -15.946 27.047 1.00 76.31 363 LEU A CA 1
ATOM 2923 C C . LEU A 1 363 ? 19.078 -17.260 27.042 1.00 76.31 363 LEU A C 1
ATOM 2925 O O . LEU A 1 363 ? 17.924 -17.298 27.475 1.00 76.31 363 LEU A O 1
ATOM 2929 N N . GLN A 1 364 ? 19.697 -18.370 26.629 1.00 80.12 364 GLN A N 1
ATOM 2930 C CA . GLN A 1 364 ? 19.073 -19.695 26.704 1.00 80.12 364 GLN A CA 1
ATOM 2931 C C . GLN A 1 364 ? 18.739 -20.096 28.154 1.00 80.12 364 GLN A C 1
ATOM 2933 O O . GLN A 1 364 ? 17.677 -20.679 28.405 1.00 80.12 364 GLN A O 1
ATOM 2938 N N . ARG A 1 365 ? 19.611 -19.772 29.121 1.00 85.25 365 ARG A N 1
ATOM 2939 C CA . ARG A 1 365 ? 19.378 -20.031 30.551 1.00 85.25 365 ARG A CA 1
ATOM 2940 C C . ARG A 1 365 ? 18.153 -19.273 31.061 1.00 85.25 365 ARG A C 1
ATOM 2942 O O . ARG A 1 365 ? 17.303 -19.886 31.707 1.00 85.25 365 ARG A O 1
ATOM 2949 N N . PHE A 1 366 ? 18.009 -17.994 30.716 1.00 86.25 366 PHE A N 1
ATOM 2950 C CA . PHE A 1 366 ? 16.849 -17.190 31.109 1.00 86.25 366 PHE A CA 1
ATOM 2951 C C . PHE A 1 366 ? 15.544 -17.729 30.518 1.00 86.25 366 PHE A C 1
ATOM 2953 O O . PHE A 1 366 ? 14.567 -17.909 31.244 1.00 86.25 366 PHE A O 1
ATOM 2960 N N . LEU A 1 367 ? 15.526 -18.088 29.230 1.00 87.62 367 LEU A N 1
ATOM 2961 C CA . LEU A 1 367 ? 14.329 -18.673 28.613 1.00 87.62 367 LEU A CA 1
ATOM 2962 C C . LEU A 1 367 ? 13.938 -20.015 29.259 1.00 87.62 367 LEU A C 1
ATOM 2964 O O . LEU A 1 367 ? 12.750 -20.276 29.469 1.00 87.62 367 LEU A O 1
ATOM 2968 N N . LYS A 1 368 ? 14.918 -20.856 29.621 1.00 89.81 368 LYS A N 1
ATOM 2969 C CA . LYS A 1 368 ? 14.684 -22.095 30.386 1.00 89.81 368 LYS A CA 1
ATOM 2970 C C . LYS A 1 368 ? 14.068 -21.815 31.753 1.00 89.81 368 LYS A C 1
ATOM 2972 O O . LYS A 1 368 ? 13.100 -22.484 32.121 1.00 89.81 368 LYS A O 1
ATOM 2977 N N . GLU A 1 369 ? 14.594 -20.838 32.486 1.00 90.38 369 GLU A N 1
ATOM 2978 C CA . GLU A 1 369 ? 14.103 -20.513 33.826 1.00 90.38 369 GLU A CA 1
ATOM 2979 C C . GLU A 1 369 ? 12.691 -19.900 33.783 1.00 90.38 369 GLU A C 1
ATOM 2981 O O . GLU A 1 369 ? 11.850 -20.266 34.604 1.00 90.38 369 GLU A O 1
ATOM 2986 N N . ILE A 1 370 ? 12.364 -19.092 32.763 1.00 88.94 370 ILE A N 1
ATOM 2987 C CA . ILE A 1 370 ? 10.992 -18.608 32.503 1.00 88.94 370 ILE A CA 1
ATOM 2988 C C . ILE A 1 370 ? 10.032 -19.792 32.307 1.00 88.94 370 ILE A C 1
ATOM 2990 O O . ILE A 1 370 ? 8.985 -19.867 32.951 1.00 88.94 370 ILE A O 1
ATOM 2994 N N . ILE A 1 371 ? 10.394 -20.763 31.455 1.00 90.38 371 ILE A N 1
ATOM 2995 C CA . ILE A 1 371 ? 9.561 -21.955 31.203 1.00 90.38 371 ILE A CA 1
ATOM 2996 C C . ILE A 1 371 ? 9.361 -22.772 32.484 1.00 90.38 371 ILE A C 1
ATOM 2998 O O . ILE A 1 371 ? 8.278 -23.329 32.688 1.00 90.38 371 ILE A O 1
ATOM 3002 N N . LYS A 1 372 ? 10.396 -22.874 33.322 1.00 92.00 372 LYS A N 1
ATOM 3003 C CA . LYS A 1 372 ? 10.361 -23.604 34.592 1.00 92.00 372 LYS A CA 1
ATOM 3004 C C . LYS A 1 372 ? 9.450 -22.913 35.604 1.00 92.00 372 LYS A C 1
ATOM 3006 O O . LYS A 1 372 ? 8.556 -23.572 36.129 1.00 92.00 372 LYS A O 1
ATOM 3011 N N . ARG A 1 373 ? 9.592 -21.598 35.806 1.00 88.62 373 ARG A N 1
ATOM 3012 C CA . ARG A 1 373 ? 8.754 -20.825 36.737 1.00 88.62 373 ARG A CA 1
ATOM 3013 C C . ARG A 1 373 ? 7.278 -20.829 36.357 1.00 88.62 373 ARG A C 1
ATOM 3015 O O . ARG A 1 373 ? 6.447 -21.009 37.236 1.00 88.62 373 ARG A O 1
ATOM 3022 N N . CYS A 1 374 ? 6.937 -20.789 35.067 1.00 87.19 374 CYS A N 1
ATOM 3023 C CA . CYS A 1 374 ? 5.545 -20.982 34.639 1.00 87.19 374 CYS A CA 1
ATOM 3024 C C . CYS A 1 374 ? 4.951 -22.346 35.043 1.00 87.19 374 CYS A C 1
ATOM 3026 O O . CYS A 1 374 ? 3.731 -22.489 35.033 1.00 87.19 374 CYS A O 1
ATOM 3028 N N . ARG A 1 375 ? 5.774 -23.368 35.331 1.00 85.31 375 ARG A N 1
ATOM 3029 C CA . ARG A 1 375 ? 5.317 -24.703 35.762 1.00 85.31 375 ARG A CA 1
ATOM 3030 C C . ARG A 1 375 ? 5.308 -24.882 37.273 1.00 85.31 375 ARG A C 1
ATOM 3032 O O . ARG A 1 375 ? 4.443 -25.593 37.766 1.00 85.31 375 ARG A O 1
ATOM 3039 N N . SER A 1 376 ? 6.296 -24.323 37.965 1.00 83.50 376 SER A N 1
ATOM 3040 C CA . SER A 1 376 ? 6.551 -24.617 39.378 1.00 83.50 376 SER A CA 1
ATOM 3041 C C . SER A 1 376 ? 6.012 -23.572 40.347 1.00 83.50 376 SER A C 1
ATOM 3043 O O . SER A 1 376 ? 5.848 -23.885 41.518 1.00 83.50 376 SER A O 1
ATOM 3045 N N . ASP A 1 377 ? 5.794 -22.338 39.894 1.00 87.69 377 ASP A N 1
ATOM 3046 C CA . ASP A 1 377 ? 5.331 -21.242 40.741 1.00 87.69 377 ASP A CA 1
ATOM 3047 C C . ASP A 1 377 ? 3.834 -21.010 40.510 1.00 87.69 377 ASP A C 1
ATOM 3049 O O . ASP A 1 377 ? 3.424 -20.654 39.400 1.00 87.69 377 ASP A O 1
ATOM 3053 N N . GLU A 1 378 ? 3.024 -21.210 41.557 1.00 83.44 378 GLU A N 1
ATOM 3054 C CA . GLU A 1 378 ? 1.565 -21.029 41.527 1.00 83.44 378 GLU A CA 1
ATOM 3055 C C . GLU A 1 378 ? 1.166 -19.650 40.988 1.00 83.44 378 GLU A C 1
ATOM 3057 O O . GLU A 1 378 ? 0.170 -19.533 40.269 1.00 83.44 378 GLU A O 1
ATOM 3062 N N . LYS A 1 379 ? 1.995 -18.624 41.230 1.00 87.62 379 LYS A N 1
ATOM 3063 C CA . LYS A 1 379 ? 1.797 -17.258 40.733 1.00 87.62 379 LYS A CA 1
ATOM 3064 C C . LYS A 1 379 ? 1.762 -17.176 39.202 1.00 87.62 379 LYS A C 1
ATOM 3066 O O . LYS A 1 379 ? 1.052 -16.338 38.652 1.00 87.62 379 LYS A O 1
ATOM 3071 N N . TYR A 1 380 ? 2.505 -18.037 38.502 1.00 86.62 380 TYR A N 1
ATOM 3072 C CA . TYR A 1 380 ? 2.701 -17.974 37.047 1.00 86.62 380 TYR A CA 1
ATOM 3073 C C . TYR A 1 380 ? 2.030 -19.109 36.270 1.00 86.62 380 TYR A C 1
ATOM 3075 O O . TYR A 1 380 ? 2.136 -19.148 35.041 1.00 86.62 380 TYR A O 1
ATOM 3083 N N . VAL A 1 381 ? 1.297 -20.002 36.942 1.00 79.31 381 VAL A N 1
ATOM 3084 C CA . VAL A 1 381 ? 0.573 -21.114 36.296 1.00 79.31 381 VAL A CA 1
ATOM 3085 C C . VAL A 1 381 ? -0.402 -20.608 35.223 1.00 79.31 381 VAL A C 1
ATOM 3087 O O . VAL A 1 381 ? -0.544 -21.236 34.175 1.00 79.31 381 VAL A O 1
ATOM 3090 N N . GLY A 1 382 ? -0.996 -19.423 35.408 1.00 76.00 382 GLY A N 1
ATOM 3091 C CA . GLY A 1 382 ? -1.888 -18.790 34.425 1.00 76.00 382 GLY A CA 1
ATOM 3092 C C . GLY A 1 382 ? -1.225 -18.390 33.095 1.00 76.00 382 GLY A C 1
ATOM 3093 O O . GLY A 1 382 ? -1.925 -18.123 32.122 1.00 76.00 382 GLY A O 1
ATOM 3094 N N . LEU A 1 383 ? 0.111 -18.377 33.019 1.00 82.25 383 LEU A N 1
ATOM 3095 C CA . LEU A 1 383 ? 0.865 -18.121 31.784 1.00 82.25 383 LEU A CA 1
ATOM 3096 C C . LEU A 1 383 ? 1.115 -19.393 30.955 1.00 82.25 383 LEU A C 1
ATOM 3098 O O . LEU A 1 383 ? 1.690 -19.330 29.861 1.00 82.25 383 LEU A O 1
ATOM 3102 N N . GLN A 1 384 ? 0.711 -20.564 31.454 1.00 77.38 384 GLN A N 1
ATOM 3103 C CA . GLN A 1 384 ? 0.824 -21.812 30.708 1.00 77.38 384 GLN A CA 1
ATOM 3104 C C . GLN A 1 384 ? -0.071 -21.791 29.457 1.00 77.38 384 GLN A C 1
ATOM 3106 O O . GLN A 1 384 ? -1.218 -21.358 29.490 1.00 77.38 384 GLN A O 1
ATOM 3111 N N . GLY A 1 385 ? 0.464 -22.257 28.323 1.00 77.31 385 GLY A N 1
ATOM 3112 C CA . GLY A 1 385 ? -0.243 -22.289 27.043 1.00 77.31 385 GLY A CA 1
ATOM 3113 C C . GLY A 1 385 ? 0.482 -21.468 25.984 1.00 77.31 385 GLY A C 1
ATOM 3114 O O . GLY A 1 385 ? 1.586 -21.825 25.566 1.00 77.31 385 GLY A O 1
ATOM 3115 N N . ARG A 1 386 ? -0.138 -20.377 25.519 1.00 74.31 386 ARG A N 1
ATOM 3116 C CA . ARG A 1 386 ? 0.375 -19.578 24.391 1.00 74.31 386 ARG A CA 1
ATOM 3117 C C . ARG A 1 386 ? 1.733 -18.943 24.700 1.00 74.31 386 ARG A C 1
ATOM 3119 O O . ARG A 1 386 ? 2.646 -19.069 23.891 1.00 74.31 386 ARG A O 1
ATOM 3126 N N . PHE A 1 387 ? 1.887 -18.327 25.874 1.00 81.69 387 PHE A N 1
ATOM 3127 C CA . PHE A 1 387 ? 3.136 -17.676 26.282 1.00 81.69 387 PHE A CA 1
ATOM 3128 C C . PHE A 1 387 ? 4.281 -18.687 26.436 1.00 81.69 387 PHE A C 1
ATOM 3130 O O . PHE A 1 387 ? 5.305 -18.556 25.768 1.00 81.69 387 PHE A O 1
ATOM 3137 N N . THR A 1 388 ? 4.095 -19.764 27.206 1.00 81.81 388 THR A N 1
ATOM 3138 C CA . THR A 1 388 ? 5.147 -20.787 27.356 1.00 81.81 388 THR A CA 1
ATOM 3139 C C . THR A 1 388 ? 5.499 -21.493 26.042 1.00 81.81 388 THR A C 1
ATOM 3141 O O . THR A 1 388 ? 6.647 -21.898 25.866 1.00 81.81 388 THR A O 1
ATOM 3144 N N . SER A 1 389 ? 4.562 -21.616 25.094 1.00 78.44 389 SER A N 1
ATOM 3145 C CA . SER A 1 389 ? 4.838 -22.154 23.751 1.00 78.44 389 SER A CA 1
ATOM 3146 C C . SER A 1 389 ? 5.691 -21.204 22.902 1.00 78.44 389 SER A C 1
ATOM 3148 O O . SER A 1 389 ? 6.621 -21.658 22.231 1.00 78.44 389 SER A O 1
ATOM 3150 N N . LYS A 1 390 ? 5.442 -19.888 22.977 1.00 81.00 390 LYS A N 1
ATOM 3151 C CA . LYS A 1 390 ? 6.286 -18.861 22.338 1.00 81.00 390 LYS A CA 1
ATOM 3152 C C . LYS A 1 390 ? 7.710 -18.878 22.906 1.00 81.00 390 LYS A C 1
ATOM 3154 O O . LYS A 1 390 ? 8.668 -18.982 22.147 1.00 81.00 390 LYS A O 1
ATOM 3159 N N . VAL A 1 391 ? 7.850 -18.889 24.234 1.00 83.12 391 VAL A N 1
ATOM 3160 C CA . VAL A 1 391 ? 9.159 -18.921 24.916 1.00 83.12 391 VAL A CA 1
ATOM 3161 C C . VAL A 1 391 ? 9.943 -20.201 24.583 1.00 83.12 391 VAL A C 1
ATOM 3163 O O . VAL A 1 391 ? 11.137 -20.137 24.301 1.00 83.12 391 VAL A O 1
ATOM 3166 N N . LYS A 1 392 ? 9.279 -21.367 24.525 1.00 82.75 392 LYS A N 1
ATOM 3167 C CA . LYS A 1 392 ? 9.900 -22.627 24.064 1.00 82.75 392 LYS A CA 1
ATOM 3168 C C . LYS A 1 392 ? 10.403 -22.536 22.626 1.00 82.75 392 LYS A C 1
ATOM 3170 O O . LYS A 1 392 ? 11.492 -23.021 22.338 1.00 82.75 392 LYS A O 1
ATOM 3175 N N . THR A 1 393 ? 9.624 -21.920 21.740 1.00 80.69 393 THR A N 1
ATOM 3176 C CA . THR A 1 393 ? 10.000 -21.745 20.331 1.00 80.69 393 THR A CA 1
ATOM 3177 C C . THR A 1 393 ? 11.256 -20.883 20.211 1.00 80.69 393 THR A C 1
ATOM 3179 O O . THR A 1 393 ? 12.190 -21.268 19.517 1.00 80.69 393 THR A O 1
ATOM 3182 N N . LEU A 1 394 ? 11.328 -19.774 20.954 1.00 78.94 394 LEU A N 1
ATOM 3183 C CA . LEU A 1 394 ? 12.519 -18.921 21.016 1.00 78.94 394 LEU A CA 1
ATOM 3184 C C . LEU A 1 394 ? 13.741 -19.663 21.558 1.00 78.94 394 LEU A C 1
ATOM 3186 O O . LEU A 1 394 ? 14.816 -19.573 20.974 1.00 78.94 394 LEU A O 1
ATOM 3190 N N . HIS A 1 395 ? 13.573 -20.440 22.629 1.00 83.06 395 HIS A N 1
ATOM 3191 C CA . HIS A 1 395 ? 14.658 -21.244 23.186 1.00 83.06 395 HIS A CA 1
ATOM 3192 C C . HIS A 1 395 ? 15.203 -22.257 22.163 1.00 83.06 395 HIS A C 1
ATOM 3194 O O . HIS A 1 395 ? 16.413 -22.429 22.061 1.00 83.06 395 HIS A O 1
ATOM 3200 N N . VAL A 1 396 ? 14.333 -22.912 21.385 1.00 78.31 396 VAL A N 1
ATOM 3201 C CA . VAL A 1 396 ? 14.750 -23.839 20.315 1.00 78.31 396 VAL A CA 1
ATOM 3202 C C . VAL A 1 396 ? 15.456 -23.106 19.174 1.00 78.31 396 VAL A C 1
ATOM 3204 O O . VAL A 1 396 ? 16.470 -23.595 18.690 1.00 78.31 396 VAL A O 1
ATOM 3207 N N . ILE A 1 397 ? 14.957 -21.932 18.769 1.00 75.06 397 ILE A N 1
ATOM 3208 C CA . ILE A 1 397 ? 15.597 -21.107 17.734 1.00 75.06 397 ILE A CA 1
ATOM 3209 C C . ILE A 1 397 ? 17.023 -20.759 18.159 1.00 75.06 397 ILE A C 1
ATOM 3211 O O . ILE A 1 397 ? 17.945 -21.006 17.394 1.00 75.06 397 ILE A O 1
ATOM 3215 N N . LEU A 1 398 ? 17.212 -20.252 19.380 1.00 73.31 398 LEU A N 1
ATOM 3216 C CA . LEU A 1 398 ? 18.529 -19.866 19.891 1.00 73.31 398 LEU A CA 1
ATOM 3217 C C . LEU A 1 398 ? 19.477 -21.055 20.084 1.00 73.31 398 LEU A C 1
ATOM 3219 O O . LEU A 1 398 ? 20.668 -20.900 19.856 1.00 73.31 398 LEU A O 1
ATOM 3223 N N . ALA A 1 399 ? 18.969 -22.235 20.447 1.00 71.25 399 ALA A N 1
ATOM 3224 C CA . ALA A 1 399 ? 19.776 -23.457 20.525 1.00 71.25 399 ALA A CA 1
ATOM 3225 C C . ALA A 1 399 ? 20.276 -23.945 19.152 1.00 71.25 399 ALA A C 1
ATOM 3227 O O . ALA A 1 399 ? 21.275 -24.650 19.074 1.00 71.25 399 ALA A O 1
ATOM 3228 N N . GLY A 1 400 ? 19.600 -23.569 18.061 1.00 65.62 400 GLY A N 1
ATOM 3229 C CA . GLY A 1 400 ? 20.031 -23.879 16.695 1.00 65.62 400 GLY A CA 1
ATOM 3230 C C . GLY A 1 400 ? 21.144 -22.973 16.153 1.00 65.62 400 GLY A C 1
ATOM 3231 O O . GLY A 1 400 ? 21.673 -23.268 15.086 1.00 65.62 400 GLY A O 1
ATOM 3232 N N . TYR A 1 401 ? 21.492 -21.886 16.854 1.00 62.00 401 TYR A N 1
ATOM 3233 C CA . TYR A 1 401 ? 22.546 -20.946 16.445 1.00 62.00 401 TYR A CA 1
ATOM 3234 C C . TYR A 1 401 ? 23.942 -21.302 16.986 1.00 62.00 401 TYR A C 1
ATOM 3236 O O . TYR A 1 4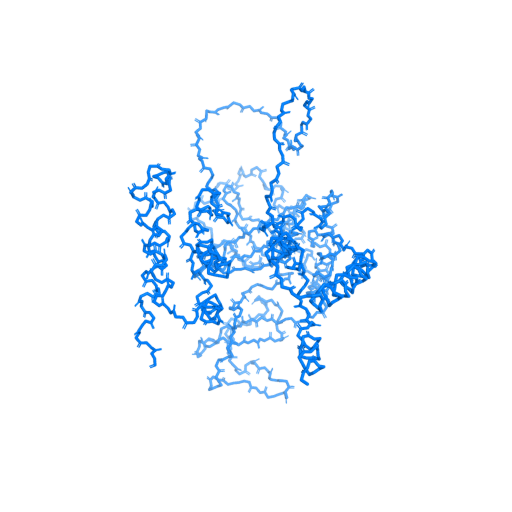01 ? 24.916 -20.749 16.489 1.00 62.00 401 TYR A O 1
ATOM 3244 N N . ASP A 1 402 ? 24.065 -22.265 17.906 1.00 48.75 402 ASP A N 1
ATOM 3245 C CA . ASP A 1 402 ? 25.349 -22.731 18.476 1.00 48.75 402 ASP A CA 1
ATOM 3246 C C . ASP A 1 402 ? 26.233 -23.544 17.490 1.00 48.75 402 ASP A C 1
ATOM 3248 O O . ASP A 1 402 ? 27.218 -24.151 17.895 1.00 48.75 402 ASP A O 1
ATOM 3252 N N . PHE A 1 403 ? 25.909 -23.583 16.190 1.00 41.53 403 PHE A N 1
ATOM 3253 C CA . PHE A 1 403 ? 26.657 -24.347 15.170 1.00 41.53 403 PHE A CA 1
ATOM 3254 C C . PHE A 1 403 ? 27.202 -23.506 14.007 1.00 41.53 403 PHE A C 1
ATOM 3256 O O . PHE A 1 403 ? 27.646 -24.057 13.001 1.00 41.53 403 PHE A O 1
ATOM 3263 N N . LEU A 1 404 ? 27.168 -22.180 14.128 1.00 40.28 404 LEU A N 1
ATOM 3264 C CA . LEU A 1 404 ? 27.747 -21.261 13.148 1.00 40.28 404 LEU A CA 1
ATOM 3265 C C . LEU A 1 404 ? 28.664 -20.265 13.871 1.00 40.28 404 LEU A C 1
ATOM 3267 O O . LEU A 1 404 ? 28.368 -19.072 13.911 1.00 40.28 404 LEU A O 1
ATOM 3271 N N . GLU A 1 405 ? 29.732 -20.783 14.485 1.00 35.59 405 GLU A N 1
ATOM 3272 C CA . GLU A 1 405 ? 30.955 -20.001 14.729 1.00 35.59 405 GLU A CA 1
ATOM 3273 C C . GLU A 1 405 ? 31.817 -19.965 13.465 1.00 35.59 405 GLU A C 1
ATOM 3275 O O . GLU A 1 405 ? 32.036 -21.048 12.866 1.00 35.59 405 GLU A O 1
#

InterPro domains:
  IPR000313 PWWP domain [PF00855] (145-234)
  IPR000313 PWWP domain [PS50812] (144-206)
  IPR000313 PWWP domain [SM00293] (142-204)
  IPR011124 Zinc finger, CW-type [PF07496] (89-134)
  IPR011124 Zinc finger, CW-type [PS51050] (82-136)
  IPR042778 Zinc finger CW-type PWWP domain protein ZCWPW1/ZCWPW2 [PTHR15999] (85-301)

Foldseek 3Di:
DVVVVVVVVVVVPDDDDDPPPVCVVVVVVVVVPDDDPVVVVVVVVVVVVVVVVVVVVVVVVVPDDQDFLLVVQVVLLCVQLVDQQAAWDQAPPLRAIDGASVDRAPVVADPNDHQQPHQDPVRDTGDSPDDHDDDPQDHDRAGFLFWKFFDDPPDDTAIWTQGADSQPRDQWDDDDPWIWGWTWTLFLQTDIDTGTPLRIDHPPDDPPDDPPVVVCVVPPPCVVRRVNSVVSSVVSVVDDSSVSSVPRHNSNRDPDDGDGCVVVVVVVDDDDYDDDDDDDDDDDDDDDDDDDDDDDDDDDDDDDDDDDQCLDDDPLLLVLLCVLCDPQPQLSVLVRVCLSCLCPVVPPSVVSCCVRVVDLVVSLVSLVVSLVCCPPPPSNVVVPDPSSVSSVSVSVSSVVVPPDD

Sequence (405 aa):
MAFHSLLLIISHIDNKQLHFVYNVQMWKTFLILGTSFFLKEYFSAIWLLCQVILKRMTEINQKIPKKSSRERHLKWMRYYGSKNFGIFIECTKCKKWRKSLKYSESHEVPMEWDCSMLTSENGGKGSCSDPEEENAEGYLEYAPGSVVWAKLEGYPWWPAMVDGNPDTDEYAWQEKDTVYYNVTFLDKKPTHAWIPNMYICPYLETPKTEKGYLQKLRKNKYAGAIAKAKERAEKALGMTIKDRLQTYSFVHLYKGPWPAVSDLEECYNEENGSSSDVPAELKSVSSKNSVCRSPSKNGPSVQHTVRKSDTVLPPLAEQLINEVCGTCIIEANAIKEMVVTDGRLKKKIITFAFSCVGNLTDLQRFLKEIIKRCRSDEKYVGLQGRFTSKVKTLHVILAGYDFLE

Solvent-accessible surface area (backbone atoms only — not comparable to full-atom values): 24934 Å² total; per-residue (Å²): 111,72,68,61,55,50,51,53,53,56,73,62,69,65,92,82,86,84,76,73,71,75,48,60,68,61,53,56,62,56,69,73,59,84,72,63,82,74,53,56,59,54,53,51,52,53,50,54,52,49,52,55,49,53,53,52,51,52,60,52,56,75,68,57,82,83,64,42,38,61,55,52,44,53,49,50,46,52,55,61,40,72,52,86,84,25,36,57,43,67,18,72,81,70,67,43,55,42,82,35,74,88,37,72,50,71,87,75,52,60,93,83,37,38,38,67,78,37,70,45,96,87,71,45,67,38,50,74,84,55,80,67,71,89,62,94,84,57,88,58,78,70,47,76,42,38,56,25,32,37,47,50,90,100,50,68,77,34,42,23,28,31,26,61,32,77,87,78,61,47,38,64,54,75,56,92,95,42,46,30,34,21,28,26,37,42,43,101,66,60,48,71,49,78,36,49,52,94,37,46,42,57,53,92,50,80,72,88,65,63,90,72,55,74,77,53,55,88,72,40,92,52,50,72,58,49,53,53,11,44,56,46,47,57,54,38,68,78,41,54,52,38,55,27,38,65,63,62,27,57,82,63,57,50,86,69,91,67,63,53,44,70,72,51,41,66,76,73,60,86,84,88,76,90,87,88,85,86,84,90,81,91,78,91,81,90,81,81,84,89,75,94,77,83,90,89,86,92,81,85,93,77,93,76,85,81,80,77,80,69,77,64,72,55,69,72,56,50,50,49,43,41,66,67,42,58,90,42,62,67,58,26,52,48,52,51,53,40,57,43,49,72,52,69,54,62,61,66,54,47,52,48,42,56,74,69,62,80,44,72,68,57,57,46,48,46,41,51,50,52,54,46,42,30,72,74,36,82,91,33,43,85,48,57,57,71,59,45,50,49,44,51,51,50,40,52,56,59,64,66,55,82,79,73,128

Mean predicted aligned error: 20.28 Å

pLDDT: mean 70.71, std 22.92, range [23.14, 97.88]